Protein AF-A0A7J3TL17-F1 (afdb_monomer)

Solvent-accessible surface area (backbone atoms only — not comparable to full-atom values): 22340 Å² total; per-residue (Å²): 136,68,68,62,58,60,51,51,52,52,51,53,53,47,50,54,52,51,52,51,49,51,52,52,47,62,69,43,43,48,56,52,52,47,51,50,51,51,54,49,40,72,76,30,48,18,21,32,46,65,41,68,44,39,68,38,54,51,38,34,70,68,43,22,19,71,27,18,36,90,41,58,40,77,77,44,83,49,100,59,36,36,41,23,37,8,40,11,6,31,48,46,47,52,53,51,25,56,45,38,34,60,75,56,68,53,61,63,68,59,49,52,54,48,17,51,56,27,11,53,55,24,36,75,54,37,44,85,50,100,94,42,66,45,52,54,86,74,59,58,52,48,38,18,56,52,21,41,53,52,22,56,72,80,30,50,54,71,42,50,47,26,50,35,49,16,21,24,25,15,21,53,3,29,43,43,17,40,44,59,68,43,42,73,67,55,66,70,46,80,35,79,51,43,50,28,55,58,6,60,74,12,66,32,32,40,28,17,53,50,18,33,65,64,40,62,82,65,46,28,67,77,44,57,64,31,75,61,92,82,86,52,42,68,57,30,40,51,50,18,75,68,40,89,46,43,63,58,15,38,49,27,20,49,51,17,38,52,51,47,40,52,57,50,21,54,66,71,74,44,77,68,96,56,32,53,36,77,74,71,32,64,69,60,36,49,54,49,50,55,59,71,70,59,87,75,75,42,71,70,50,29,52,50,36,46,53,50,30,49,54,51,45,54,51,51,49,59,56,51,42,70,44,34,43,54,54,64,60,53,49,54,14,47,50,48,43,47,52,56,46,46,56,54,13,48,53,52,12,61,72,64,76,57,65,47,69,62,38,26,53,44,39,35,54,42,49,54,46,50,50,53,27,51,32,29,34,77,69,20,29,47,73,23,26,51,77,60,38,27,30,44,24,26,76,80,62,43,81,32,47,62,63,35,28,42,36,25,46,40,28,40,46,36,37,42,70,42,67,72,34,50,56,34,46,52,36,18,71,72,36,79,62,33,32,31,70,25,26,61,38,24,51,35,34,42,32,51,75,114

Mean predicted aligned error: 6.43 Å

Structure (mmCIF, N/CA/C/O backbone):
data_AF-A0A7J3TL17-F1
#
_entry.id   AF-A0A7J3TL17-F1
#
loop_
_atom_site.group_PDB
_atom_site.id
_atom_site.type_symbol
_atom_site.label_atom_id
_atom_site.label_alt_id
_atom_site.label_comp_id
_atom_site.label_asym_id
_atom_site.label_entity_id
_atom_site.label_seq_id
_atom_site.pdbx_PDB_ins_code
_atom_site.Cartn_x
_atom_site.Cartn_y
_atom_site.Cartn_z
_atom_site.occupancy
_atom_site.B_iso_or_equiv
_atom_site.auth_seq_id
_atom_site.auth_comp_id
_atom_site.auth_asym_id
_atom_site.auth_atom_id
_atom_site.pdbx_PDB_model_num
ATOM 1 N N . MET A 1 1 ? 61.802 20.129 -8.399 1.00 52.84 1 MET A N 1
ATOM 2 C CA . MET A 1 1 ? 61.021 18.952 -8.862 1.00 52.84 1 MET A CA 1
ATOM 3 C C . MET A 1 1 ? 60.602 17.963 -7.745 1.00 52.84 1 MET A C 1
ATOM 5 O O . MET A 1 1 ? 60.268 16.830 -8.058 1.00 52.84 1 MET A O 1
ATOM 9 N N . LYS A 1 2 ? 60.564 18.353 -6.451 1.00 51.00 2 LYS A N 1
ATOM 10 C CA . LYS A 1 2 ? 60.115 17.487 -5.324 1.00 51.00 2 LYS A CA 1
ATOM 11 C C . LYS A 1 2 ? 58.734 17.853 -4.744 1.00 51.00 2 LYS A C 1
ATOM 13 O O . LYS A 1 2 ? 58.089 17.004 -4.145 1.00 51.00 2 LYS A O 1
ATOM 18 N N . ILE A 1 3 ? 58.250 19.075 -4.989 1.00 51.41 3 ILE A N 1
ATOM 19 C CA . ILE A 1 3 ? 56.937 19.565 -4.517 1.00 51.41 3 ILE A CA 1
ATOM 20 C C . ILE A 1 3 ? 55.775 18.908 -5.294 1.00 51.41 3 ILE A C 1
ATOM 22 O O . ILE A 1 3 ? 54.724 18.625 -4.732 1.00 51.41 3 ILE A O 1
ATOM 26 N N . SER A 1 4 ? 55.998 18.557 -6.565 1.00 55.44 4 SER A N 1
ATOM 27 C CA . SER A 1 4 ? 54.981 17.966 -7.452 1.00 55.44 4 SER A CA 1
ATOM 28 C C . SER A 1 4 ? 54.517 16.559 -7.027 1.00 55.44 4 SER A C 1
ATOM 30 O O . SER A 1 4 ? 53.331 16.264 -7.155 1.00 55.44 4 SER A O 1
ATOM 32 N N . LYS A 1 5 ? 55.391 15.707 -6.463 1.00 50.88 5 LYS A N 1
ATOM 33 C CA . LYS A 1 5 ? 55.006 14.342 -6.045 1.00 50.88 5 LYS A CA 1
ATOM 34 C C . LYS A 1 5 ? 54.142 14.325 -4.780 1.00 50.88 5 LYS A C 1
ATOM 36 O O . LYS A 1 5 ? 53.145 13.616 -4.761 1.00 50.88 5 LYS A O 1
ATOM 41 N N . HIS A 1 6 ? 54.463 15.127 -3.760 1.00 53.53 6 HIS A N 1
ATOM 42 C CA . HIS A 1 6 ? 53.621 15.232 -2.557 1.00 53.53 6 HIS A CA 1
ATOM 43 C C . HIS A 1 6 ? 52.268 15.892 -2.849 1.00 53.53 6 HIS A C 1
ATOM 45 O O . HIS A 1 6 ? 51.258 15.473 -2.293 1.00 53.53 6 HIS A O 1
ATOM 51 N N . PHE A 1 7 ? 52.232 16.859 -3.772 1.00 54.69 7 PHE A N 1
ATOM 52 C CA . PHE A 1 7 ? 50.986 17.474 -4.228 1.00 54.69 7 PHE A CA 1
ATOM 53 C C . PHE A 1 7 ? 50.108 16.485 -5.018 1.00 54.69 7 PHE A C 1
ATOM 55 O O . PHE A 1 7 ? 48.914 16.395 -4.758 1.00 54.69 7 PHE A O 1
ATOM 62 N N . CYS A 1 8 ? 50.692 15.663 -5.904 1.00 53.66 8 CYS A N 1
ATOM 63 C CA . CYS A 1 8 ? 49.952 14.608 -6.613 1.00 53.66 8 CYS A CA 1
ATOM 64 C C . CYS A 1 8 ? 49.412 13.519 -5.671 1.00 53.66 8 CYS A C 1
ATOM 66 O O . CYS A 1 8 ? 48.277 13.089 -5.843 1.00 53.66 8 CYS A O 1
ATOM 68 N N . ILE A 1 9 ? 50.184 13.109 -4.655 1.00 61.44 9 ILE A N 1
ATOM 69 C CA . ILE A 1 9 ? 49.732 12.133 -3.646 1.00 61.44 9 ILE A CA 1
ATOM 70 C C . ILE A 1 9 ? 48.591 12.720 -2.796 1.00 61.44 9 ILE A C 1
ATOM 72 O O . ILE A 1 9 ? 47.624 12.016 -2.517 1.00 61.44 9 ILE A O 1
ATOM 76 N N . GLY A 1 10 ? 48.665 14.010 -2.441 1.00 62.56 10 GLY A N 1
ATOM 77 C CA . GLY A 1 10 ? 47.601 14.725 -1.727 1.00 62.56 10 GLY A CA 1
ATOM 78 C C . GLY A 1 10 ? 46.314 14.911 -2.542 1.00 62.56 10 GLY A C 1
ATOM 79 O O . GLY A 1 10 ? 45.224 14.793 -1.996 1.00 62.56 10 GLY A O 1
ATOM 80 N N . ILE A 1 11 ? 46.413 15.150 -3.854 1.00 67.56 11 ILE A N 1
ATOM 81 C CA . ILE A 1 11 ? 45.243 15.228 -4.749 1.00 67.56 11 ILE A CA 1
ATOM 82 C C . ILE A 1 11 ? 44.617 13.845 -4.953 1.00 67.56 11 ILE A C 1
ATOM 84 O O . ILE A 1 11 ? 43.396 13.710 -4.963 1.00 67.56 11 ILE A O 1
ATOM 88 N N . GLN A 1 12 ? 45.437 12.801 -5.093 1.00 70.25 12 GLN A N 1
ATOM 89 C CA . GLN A 1 12 ? 44.940 11.439 -5.259 1.00 70.25 12 GLN A CA 1
ATOM 90 C C . GLN A 1 12 ? 44.237 10.941 -3.989 1.00 70.25 12 GLN A C 1
ATOM 92 O O . GLN A 1 12 ? 43.163 10.353 -4.089 1.00 70.25 12 GLN A O 1
ATOM 97 N N . SER A 1 13 ? 44.779 11.229 -2.800 1.00 74.19 13 SER A N 1
ATOM 98 C CA . SER A 1 13 ? 44.108 10.912 -1.534 1.00 74.19 13 SER A CA 1
ATOM 99 C C . SER A 1 13 ? 42.829 11.731 -1.327 1.00 74.19 13 SER A C 1
ATOM 101 O O . SER A 1 13 ? 41.839 11.184 -0.842 1.00 74.19 13 SER A O 1
ATOM 103 N N . LEU A 1 14 ? 42.804 12.998 -1.758 1.00 80.12 14 LEU A N 1
ATOM 104 C CA . LEU A 1 14 ? 41.604 13.837 -1.725 1.00 80.12 14 LEU A CA 1
ATOM 105 C C . LEU A 1 14 ? 40.503 13.310 -2.657 1.00 80.12 14 LEU A C 1
ATOM 107 O O . LEU A 1 14 ? 39.352 13.227 -2.243 1.00 80.12 14 LEU A O 1
ATOM 111 N N . ASN A 1 15 ? 40.840 12.893 -3.880 1.00 82.69 15 ASN A N 1
ATOM 112 C CA . ASN A 1 15 ? 39.873 12.315 -4.819 1.00 82.69 15 ASN A CA 1
ATOM 113 C C . ASN A 1 15 ? 39.309 10.980 -4.315 1.00 82.69 15 ASN A C 1
ATOM 115 O O . ASN A 1 15 ? 38.115 10.730 -4.443 1.00 82.69 15 ASN A O 1
ATOM 119 N N . VAL A 1 16 ? 40.143 10.137 -3.696 1.00 82.75 16 VAL A N 1
ATOM 120 C CA . VAL A 1 16 ? 39.677 8.897 -3.054 1.00 82.75 16 VAL A CA 1
ATOM 121 C C . VAL A 1 16 ? 38.710 9.211 -1.911 1.00 82.75 16 VAL A C 1
ATOM 123 O O . VAL A 1 16 ? 37.659 8.580 -1.815 1.00 82.75 16 VAL A O 1
ATOM 126 N N . LEU A 1 17 ? 39.025 10.208 -1.078 1.00 84.81 17 LEU A N 1
ATOM 127 C CA . LEU A 1 17 ? 38.145 10.641 0.006 1.00 84.81 17 LEU A CA 1
ATOM 128 C C . LEU A 1 17 ? 36.813 11.193 -0.523 1.00 84.81 17 LEU A C 1
ATOM 130 O O . LEU A 1 17 ? 35.764 10.846 0.009 1.00 84.81 17 LEU A O 1
ATOM 134 N N . LEU A 1 18 ? 36.843 12.018 -1.571 1.00 84.25 18 LEU A N 1
ATOM 135 C CA . LEU A 1 18 ? 35.642 12.580 -2.195 1.00 84.25 18 LEU A CA 1
ATOM 136 C C . LEU A 1 18 ? 34.754 11.488 -2.803 1.00 84.25 18 LEU A C 1
ATOM 138 O O . LEU A 1 18 ? 33.557 11.473 -2.532 1.00 84.25 18 LEU A O 1
ATOM 142 N N . ASN A 1 19 ? 35.333 10.528 -3.526 1.00 84.94 19 ASN A N 1
ATOM 143 C CA . ASN A 1 19 ? 34.589 9.396 -4.086 1.00 84.94 19 ASN A CA 1
ATOM 144 C C . ASN A 1 19 ? 33.981 8.509 -2.989 1.00 84.94 19 ASN A C 1
ATOM 146 O O . ASN A 1 19 ? 32.856 8.022 -3.120 1.00 84.94 19 ASN A O 1
ATOM 150 N N . LEU A 1 20 ? 34.715 8.301 -1.889 1.00 87.00 20 LEU A N 1
ATOM 151 C CA . LEU A 1 20 ? 34.208 7.567 -0.733 1.00 87.00 20 LEU A CA 1
ATOM 152 C C . LEU A 1 20 ? 33.026 8.306 -0.094 1.00 87.00 20 LEU A C 1
ATOM 154 O O . LEU A 1 20 ? 32.000 7.689 0.179 1.00 87.00 20 LEU A O 1
ATOM 158 N N . LEU A 1 21 ? 33.149 9.621 0.109 1.00 87.75 21 LEU A N 1
ATOM 159 C CA . LEU A 1 21 ? 32.079 10.457 0.653 1.00 87.75 21 LEU A CA 1
ATOM 160 C C . LEU A 1 21 ? 30.838 10.452 -0.243 1.00 87.75 21 LEU A C 1
ATOM 162 O O . LEU A 1 21 ? 29.732 10.324 0.273 1.00 87.75 21 LEU A O 1
ATOM 166 N N . GLU A 1 22 ? 31.007 10.537 -1.563 1.00 86.38 22 GLU A N 1
ATOM 167 C CA . GLU A 1 22 ? 29.908 10.449 -2.529 1.00 86.38 22 GLU A CA 1
ATOM 168 C C . GLU A 1 22 ? 29.208 9.088 -2.457 1.00 86.38 22 GLU A C 1
ATOM 170 O O . GLU A 1 22 ? 27.984 9.021 -2.351 1.00 86.38 22 GLU A O 1
ATOM 175 N N . THR A 1 23 ? 29.975 7.996 -2.425 1.00 85.44 23 THR A N 1
ATOM 176 C CA . THR A 1 23 ? 29.423 6.636 -2.329 1.00 85.44 23 THR A CA 1
ATOM 177 C C . THR A 1 23 ? 28.638 6.449 -1.031 1.00 85.44 23 THR A C 1
ATOM 179 O O . THR A 1 23 ? 27.504 5.969 -1.042 1.00 85.44 23 THR A O 1
ATOM 182 N N . VAL A 1 24 ? 29.211 6.876 0.099 1.00 89.12 24 VAL A N 1
ATOM 183 C CA . VAL A 1 24 ? 28.547 6.831 1.409 1.00 89.12 24 VAL A CA 1
ATOM 184 C C . VAL A 1 24 ? 27.281 7.686 1.398 1.00 89.12 24 VAL A C 1
ATOM 186 O O . VAL A 1 24 ? 26.242 7.247 1.889 1.00 89.12 24 VAL A O 1
ATOM 189 N N . PHE A 1 25 ? 27.338 8.879 0.805 1.00 89.50 25 PHE A N 1
ATOM 190 C CA . PHE A 1 25 ? 26.180 9.754 0.666 1.00 89.50 25 PHE A CA 1
ATOM 191 C C . PHE A 1 25 ? 25.058 9.084 -0.134 1.00 89.50 25 PHE A C 1
ATOM 193 O O . PHE A 1 25 ? 23.928 9.056 0.344 1.00 89.50 25 PHE A O 1
ATOM 200 N N . LEU A 1 26 ? 25.352 8.491 -1.294 1.00 86.62 26 LEU A N 1
ATOM 201 C CA . LEU A 1 26 ? 24.351 7.825 -2.136 1.00 86.62 26 LEU A CA 1
ATOM 202 C C . LEU A 1 26 ? 23.717 6.607 -1.447 1.00 86.62 26 LEU A C 1
ATOM 204 O O . LEU A 1 26 ? 22.509 6.403 -1.559 1.00 86.62 26 LEU A O 1
ATOM 208 N N . ILE A 1 27 ? 24.498 5.841 -0.679 1.00 88.75 27 ILE A N 1
ATOM 209 C CA . ILE A 1 27 ? 23.987 4.698 0.095 1.00 88.75 27 ILE A CA 1
ATOM 210 C C . ILE A 1 27 ? 23.073 5.162 1.240 1.00 88.75 27 ILE A C 1
ATOM 212 O O . ILE A 1 27 ? 22.049 4.535 1.524 1.00 88.75 27 ILE A O 1
ATOM 216 N N . LEU A 1 28 ? 23.426 6.256 1.916 1.00 93.06 28 LEU A N 1
ATOM 217 C CA . LEU A 1 28 ? 22.652 6.770 3.047 1.00 93.06 28 LEU A CA 1
ATOM 218 C C . LEU A 1 28 ? 21.441 7.601 2.617 1.00 93.06 28 LEU A C 1
ATOM 220 O O . LEU A 1 28 ? 20.458 7.658 3.355 1.00 93.06 28 LEU A O 1
ATOM 224 N N . LEU A 1 29 ? 21.477 8.223 1.437 1.00 92.94 29 LEU A N 1
ATOM 225 C CA . LEU A 1 29 ? 20.447 9.137 0.946 1.00 92.94 29 LEU A CA 1
ATOM 226 C C . LEU A 1 29 ? 19.015 8.569 1.039 1.00 92.94 29 LEU A C 1
ATOM 228 O O . LEU A 1 29 ? 18.193 9.210 1.699 1.00 92.94 29 LEU A O 1
ATOM 232 N N . PRO A 1 30 ? 18.671 7.398 0.461 1.00 93.31 30 PRO A N 1
ATOM 233 C CA . PRO A 1 30 ? 17.308 6.866 0.551 1.00 93.31 30 PRO A CA 1
ATOM 234 C C . PRO A 1 30 ? 16.873 6.600 1.996 1.00 93.31 30 PRO A C 1
ATOM 236 O O . PRO A 1 30 ? 15.720 6.851 2.344 1.00 93.31 30 PRO A O 1
ATOM 239 N N . LEU A 1 31 ? 17.791 6.146 2.855 1.00 94.56 31 LEU A N 1
ATOM 240 C CA . LEU A 1 31 ? 17.509 5.865 4.264 1.00 94.56 31 LEU A CA 1
ATOM 241 C C . LEU A 1 31 ? 17.248 7.152 5.054 1.00 94.56 31 LEU A C 1
ATOM 243 O O . LEU A 1 31 ? 16.303 7.211 5.839 1.00 94.56 31 LEU A O 1
ATOM 247 N N . VAL A 1 32 ? 18.042 8.199 4.817 1.00 96.06 32 VAL A N 1
ATOM 248 C CA . VAL A 1 32 ? 17.869 9.517 5.445 1.00 96.06 32 VAL A CA 1
ATOM 249 C C . VAL A 1 32 ? 16.560 10.162 4.997 1.00 96.06 32 VAL A C 1
ATOM 251 O O . VAL A 1 32 ? 15.805 10.661 5.832 1.00 96.06 32 VAL A O 1
ATOM 254 N N . LEU A 1 33 ? 16.254 10.118 3.697 1.00 96.88 33 LEU A N 1
ATOM 255 C CA . LEU A 1 33 ? 14.994 10.635 3.164 1.00 96.88 33 LEU A CA 1
ATOM 256 C C . LEU A 1 33 ? 13.792 9.884 3.741 1.00 96.88 33 LEU A C 1
ATOM 258 O O . LEU A 1 33 ? 12.793 10.507 4.102 1.00 96.88 33 LEU A O 1
ATOM 262 N N . LEU A 1 34 ? 13.896 8.561 3.881 1.00 96.00 34 LEU A N 1
ATOM 263 C CA . LEU A 1 34 ? 12.836 7.762 4.472 1.00 96.00 34 LEU A CA 1
ATOM 264 C C . LEU A 1 34 ? 12.657 8.070 5.962 1.00 96.00 34 LEU A C 1
ATOM 266 O O . LEU A 1 34 ? 11.529 8.256 6.414 1.00 96.00 34 LEU A O 1
ATOM 270 N N . ALA A 1 35 ? 13.751 8.179 6.717 1.00 96.00 35 ALA A N 1
ATOM 271 C CA . ALA A 1 35 ? 13.715 8.553 8.127 1.00 96.00 35 ALA A CA 1
ATOM 272 C C . ALA A 1 35 ? 13.066 9.931 8.319 1.00 96.00 35 ALA A C 1
ATOM 274 O O . ALA A 1 35 ? 12.168 10.077 9.150 1.00 96.00 35 ALA A O 1
ATOM 275 N N . PHE A 1 36 ? 13.447 10.917 7.499 1.00 97.00 36 PHE A N 1
ATOM 276 C CA . PHE A 1 36 ? 12.806 12.230 7.480 1.00 97.00 36 PHE A CA 1
ATOM 277 C C . PHE A 1 36 ? 11.300 12.113 7.225 1.00 97.00 36 PHE A C 1
ATOM 279 O O . PHE A 1 36 ? 10.503 12.683 7.970 1.00 97.00 36 PHE A O 1
ATOM 286 N N . LEU A 1 37 ? 10.896 11.343 6.212 1.00 96.62 37 LEU A N 1
ATOM 287 C CA . LEU A 1 37 ? 9.492 11.180 5.849 1.00 96.62 37 LEU A CA 1
ATOM 288 C C . LEU A 1 37 ? 8.680 10.504 6.969 1.00 96.62 37 LEU A C 1
ATOM 290 O O . LEU A 1 37 ? 7.568 10.938 7.272 1.00 96.62 37 LEU A O 1
ATOM 294 N N . VAL A 1 38 ? 9.238 9.482 7.624 1.00 95.88 38 VAL A N 1
ATOM 295 C CA . VAL A 1 38 ? 8.608 8.777 8.752 1.00 95.88 38 VAL A CA 1
ATOM 296 C C . VAL A 1 38 ? 8.463 9.693 9.972 1.00 95.88 38 VAL A C 1
ATOM 298 O O . VAL A 1 38 ? 7.398 9.715 10.593 1.00 95.88 38 VAL A O 1
ATOM 301 N N . VAL A 1 39 ? 9.486 10.490 10.296 1.00 96.38 39 VAL A N 1
ATOM 302 C CA . VAL A 1 39 ? 9.437 11.480 11.391 1.00 96.38 39 VAL A CA 1
ATOM 303 C C . VAL A 1 39 ? 8.442 12.603 11.085 1.00 96.38 39 VAL A C 1
ATOM 305 O O . VAL A 1 39 ? 7.672 13.022 11.956 1.00 96.38 39 VAL A O 1
ATOM 308 N N . ALA A 1 40 ? 8.401 13.072 9.838 1.00 95.69 40 ALA A N 1
ATOM 309 C CA . ALA A 1 40 ? 7.423 14.057 9.398 1.00 95.69 40 ALA A CA 1
ATOM 310 C C . ALA A 1 40 ? 5.993 13.499 9.503 1.00 95.69 40 ALA A C 1
ATOM 312 O O . ALA A 1 40 ? 5.099 14.192 9.994 1.00 95.69 40 ALA A O 1
ATOM 313 N N . TYR A 1 41 ? 5.777 12.241 9.106 1.00 95.50 41 TYR A N 1
ATOM 314 C CA . TYR A 1 41 ? 4.481 11.570 9.217 1.00 95.50 41 TYR A CA 1
ATOM 315 C C . TYR A 1 41 ? 4.040 11.398 10.669 1.00 95.50 41 TYR A C 1
ATOM 317 O O . TYR A 1 41 ? 2.888 11.683 10.997 1.00 95.50 41 TYR A O 1
ATOM 325 N N . SER A 1 42 ? 4.941 10.966 11.555 1.00 92.44 42 SER A N 1
ATOM 326 C CA . SER A 1 42 ? 4.610 10.750 12.964 1.00 92.44 42 SER A CA 1
ATOM 327 C C . SER A 1 42 ? 4.246 12.053 13.681 1.00 92.44 42 SER A C 1
ATOM 329 O O . SER A 1 42 ? 3.301 12.057 14.470 1.00 92.44 42 SER A O 1
ATOM 331 N N . THR A 1 43 ? 4.921 13.156 13.343 1.00 92.06 43 THR A N 1
ATOM 332 C CA . THR A 1 43 ? 4.676 14.492 13.914 1.00 92.06 43 THR A CA 1
ATOM 333 C C . THR A 1 43 ? 3.442 15.178 13.315 1.00 92.06 43 THR A C 1
ATOM 335 O O . THR A 1 43 ? 2.698 15.851 14.027 1.00 92.06 43 THR A O 1
ATOM 338 N N . HIS A 1 44 ? 3.181 15.005 12.015 1.00 93.56 44 HIS A N 1
ATOM 339 C CA . HIS A 1 44 ? 2.157 15.753 11.273 1.00 93.56 44 HIS A CA 1
ATOM 340 C C . HIS A 1 44 ? 1.138 14.850 10.558 1.00 93.56 44 HIS A C 1
ATOM 342 O O . HIS A 1 44 ? 0.781 15.093 9.405 1.00 93.56 44 HIS A O 1
ATOM 348 N N . ARG A 1 45 ? 0.611 13.823 11.238 1.00 92.06 45 ARG A N 1
ATOM 349 C CA . ARG A 1 45 ? -0.321 12.838 10.640 1.00 92.06 45 ARG A CA 1
ATOM 350 C C . ARG A 1 45 ? -1.501 13.461 9.886 1.00 92.06 45 ARG A C 1
ATOM 352 O O . ARG A 1 45 ? -1.848 13.000 8.802 1.00 92.06 45 ARG A O 1
ATOM 359 N N . GLY A 1 46 ? -2.111 14.514 10.438 1.00 92.88 46 GLY A N 1
ATOM 360 C CA . GLY A 1 46 ? -3.237 15.201 9.797 1.00 92.88 46 GLY A CA 1
ATOM 361 C C . GLY A 1 46 ? -2.859 15.864 8.467 1.00 92.88 46 GLY A C 1
ATOM 362 O O . GLY A 1 46 ? -3.624 15.780 7.508 1.00 92.88 46 GLY A O 1
ATOM 363 N N . MET A 1 47 ? -1.647 16.430 8.363 1.00 95.56 47 MET A N 1
ATOM 364 C CA . MET A 1 47 ? -1.113 16.962 7.103 1.00 95.56 47 MET A 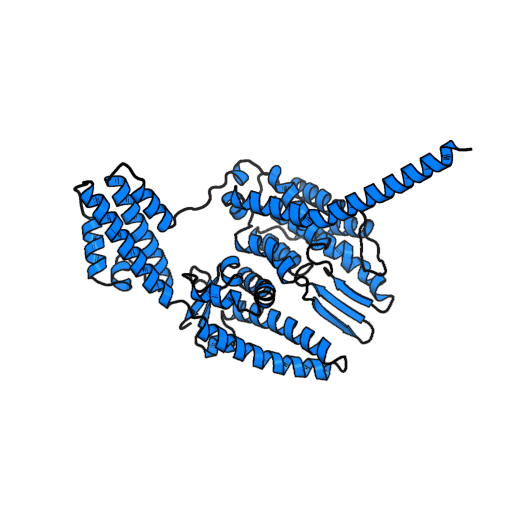CA 1
ATOM 365 C C . MET A 1 47 ? -1.006 15.855 6.058 1.00 95.56 47 MET A C 1
ATOM 367 O O . MET A 1 47 ? -1.500 16.026 4.950 1.00 95.56 47 MET A O 1
ATOM 371 N N . PHE A 1 48 ? -0.400 14.722 6.418 1.00 96.56 48 PHE A N 1
ATOM 372 C CA . PHE A 1 48 ? -0.193 13.587 5.518 1.00 96.56 48 PHE A CA 1
ATOM 373 C C . PHE A 1 48 ? -1.512 13.012 4.995 1.00 96.56 48 PHE A C 1
ATOM 375 O O . PHE A 1 48 ? -1.674 12.857 3.783 1.00 96.56 48 PHE A O 1
ATOM 382 N N . LEU A 1 49 ? -2.502 12.825 5.875 1.00 94.38 49 LEU A N 1
ATOM 383 C CA . LEU A 1 49 ? -3.859 12.470 5.455 1.00 94.38 49 LEU A CA 1
ATOM 384 C C . LEU A 1 49 ? -4.433 13.499 4.473 1.00 94.38 49 LEU A C 1
ATOM 386 O O . LEU A 1 49 ? -4.931 13.118 3.410 1.00 94.38 49 LEU A O 1
ATOM 390 N N . LYS A 1 50 ? -4.309 14.797 4.788 1.00 94.56 50 LYS A N 1
ATOM 391 C CA . LYS A 1 50 ? -4.798 15.887 3.934 1.00 94.56 50 LYS A CA 1
ATOM 392 C C . LYS A 1 50 ? -4.105 15.910 2.574 1.00 94.56 50 LYS A C 1
ATOM 394 O O . LYS A 1 50 ? -4.784 16.133 1.588 1.00 94.56 50 LYS A O 1
ATOM 399 N N . ILE A 1 51 ? -2.813 15.605 2.460 1.00 95.88 51 ILE A N 1
ATOM 400 C CA . ILE A 1 51 ? -2.099 15.554 1.164 1.00 95.88 51 ILE A CA 1
ATOM 401 C C . ILE A 1 51 ? -2.236 14.207 0.433 1.00 95.88 51 ILE A C 1
ATOM 403 O O . ILE A 1 51 ? -1.731 14.052 -0.674 1.00 95.88 51 ILE A O 1
ATOM 407 N N . GLY A 1 52 ? -2.982 13.247 0.992 1.00 94.12 52 GLY A N 1
ATOM 408 C CA . GLY A 1 52 ? -3.307 11.971 0.342 1.00 94.12 52 GLY A CA 1
ATOM 409 C C . GLY A 1 52 ? -2.420 10.791 0.740 1.00 94.12 52 GLY A C 1
ATOM 410 O O . GLY A 1 52 ? -2.658 9.684 0.258 1.00 94.12 52 GLY A O 1
ATOM 411 N N . PHE A 1 53 ? -1.475 10.994 1.654 1.00 95.31 53 PHE A N 1
ATOM 412 C CA . PHE A 1 53 ? -0.613 9.960 2.217 1.00 95.31 53 PHE A CA 1
ATOM 413 C C . PHE A 1 53 ? -1.188 9.462 3.545 1.00 95.31 53 PHE A C 1
ATOM 415 O O . PHE A 1 53 ? -0.891 9.979 4.619 1.00 95.31 53 PHE A O 1
ATOM 422 N N . SER A 1 54 ? -2.051 8.455 3.480 1.00 92.62 54 SER A N 1
ATOM 423 C CA . SER A 1 54 ? -2.497 7.732 4.669 1.00 92.62 54 SER A CA 1
ATOM 424 C C . SER A 1 54 ? -1.485 6.656 5.065 1.00 92.62 54 SER A C 1
ATOM 426 O O . SER A 1 54 ? -0.459 6.472 4.409 1.00 92.62 54 SER A O 1
ATOM 428 N N . HIS A 1 55 ? -1.765 5.935 6.152 1.00 91.06 55 HIS A N 1
ATOM 429 C CA . HIS A 1 55 ? -0.877 4.892 6.670 1.00 91.06 55 HIS A CA 1
ATOM 430 C C . HIS A 1 55 ? -0.479 3.853 5.606 1.00 91.06 55 HIS A C 1
ATOM 432 O O . HIS A 1 55 ? 0.667 3.412 5.599 1.00 91.06 55 HIS A O 1
ATOM 438 N N . LYS A 1 56 ? -1.377 3.521 4.669 1.00 93.12 56 LYS A N 1
ATOM 439 C CA . LYS A 1 56 ? -1.106 2.547 3.606 1.00 93.12 56 LYS A CA 1
ATOM 440 C C . LYS A 1 56 ? -0.195 3.060 2.498 1.00 93.12 56 LYS A C 1
ATOM 442 O O . LYS A 1 56 ? 0.673 2.310 2.068 1.00 93.12 56 LYS A O 1
ATOM 447 N N . GLU A 1 57 ? -0.322 4.314 2.057 1.00 95.94 57 GLU A N 1
ATOM 448 C CA . GLU A 1 57 ? 0.629 4.886 1.091 1.00 95.94 57 GLU A CA 1
ATOM 449 C C . GLU A 1 57 ? 1.997 5.103 1.746 1.00 95.94 57 GLU A C 1
ATOM 451 O O . GLU A 1 57 ? 3.024 4.831 1.131 1.00 95.94 57 GLU A O 1
ATOM 456 N N . MET A 1 58 ? 2.007 5.518 3.017 1.00 95.75 58 MET A N 1
ATOM 457 C CA . MET A 1 58 ? 3.230 5.682 3.805 1.00 95.75 58 MET A CA 1
ATOM 458 C C . MET A 1 58 ? 3.956 4.363 4.056 1.00 95.75 58 MET A C 1
ATOM 460 O O . MET A 1 58 ? 5.177 4.294 3.950 1.00 95.75 58 MET A O 1
ATOM 464 N N . GLY A 1 59 ? 3.228 3.295 4.367 1.00 93.81 59 GLY A N 1
ATOM 465 C CA . GLY A 1 59 ? 3.836 1.981 4.502 1.00 93.81 59 GLY A CA 1
ATOM 466 C C . GLY A 1 59 ? 4.247 1.383 3.158 1.00 93.81 59 GLY A C 1
ATOM 467 O O . GLY A 1 59 ? 5.275 0.718 3.091 1.00 93.81 59 GLY A O 1
ATOM 468 N N . LEU A 1 60 ? 3.511 1.670 2.076 1.00 94.94 60 LEU A N 1
ATOM 469 C CA . LEU A 1 60 ? 3.894 1.246 0.732 1.00 94.94 60 LEU A CA 1
ATOM 470 C C . LEU A 1 60 ? 5.202 1.901 0.283 1.00 94.94 60 LEU A C 1
ATOM 472 O O . LEU A 1 60 ? 6.076 1.184 -0.180 1.00 94.94 60 LEU A O 1
ATOM 476 N N . ILE A 1 61 ? 5.369 3.218 0.454 1.00 94.94 61 ILE A N 1
ATOM 477 C CA . ILE A 1 61 ? 6.621 3.902 0.090 1.00 94.94 61 ILE A CA 1
ATOM 478 C C . ILE A 1 61 ? 7.787 3.477 0.994 1.00 94.94 61 ILE A C 1
ATOM 480 O O . ILE A 1 61 ? 8.904 3.357 0.512 1.00 94.94 61 ILE A O 1
ATOM 484 N N . ALA A 1 62 ? 7.536 3.200 2.279 1.00 93.88 62 ALA A N 1
ATOM 485 C CA . ALA A 1 62 ? 8.590 2.874 3.240 1.00 93.88 62 ALA A CA 1
ATOM 486 C C . ALA A 1 62 ? 9.060 1.417 3.199 1.00 93.88 62 ALA A C 1
ATOM 488 O O . ALA A 1 62 ? 10.253 1.144 3.294 1.00 93.88 62 ALA A O 1
ATOM 489 N N . ILE A 1 63 ? 8.117 0.479 3.106 1.00 93.25 63 ILE A N 1
ATOM 490 C CA . ILE A 1 63 ? 8.380 -0.960 3.226 1.00 93.25 63 ILE A CA 1
ATOM 491 C C . ILE A 1 63 ? 8.328 -1.624 1.853 1.00 93.25 63 ILE A C 1
ATOM 493 O O . ILE A 1 63 ? 9.060 -2.576 1.617 1.00 93.25 63 ILE A O 1
ATOM 497 N N . GLY A 1 64 ? 7.496 -1.133 0.932 1.00 92.75 64 GLY A N 1
ATOM 498 C CA . GLY A 1 64 ? 7.264 -1.766 -0.368 1.00 92.75 64 GLY A CA 1
ATOM 499 C C . GLY A 1 64 ? 8.523 -1.948 -1.222 1.00 92.75 64 GLY A C 1
ATOM 500 O O . GLY A 1 64 ? 8.799 -3.084 -1.608 1.00 92.75 64 GLY A O 1
ATOM 501 N N . PRO A 1 65 ? 9.321 -0.893 -1.476 1.00 91.56 65 PRO A N 1
ATOM 502 C CA . PRO A 1 65 ? 10.568 -1.007 -2.226 1.00 91.56 65 PRO A CA 1
ATOM 503 C C . PRO A 1 65 ? 11.539 -1.989 -1.584 1.00 91.56 65 PRO A C 1
ATOM 505 O O . PRO A 1 65 ? 12.153 -2.783 -2.285 1.00 91.56 65 PRO A O 1
ATOM 508 N N . PHE A 1 66 ? 11.622 -1.994 -0.249 1.00 90.81 66 PHE A N 1
ATOM 509 C CA . PHE A 1 66 ? 12.457 -2.943 0.477 1.00 90.81 66 PHE A CA 1
ATOM 510 C C . PHE A 1 66 ? 11.959 -4.386 0.327 1.00 90.81 66 PHE A C 1
ATOM 512 O O . PHE A 1 66 ? 12.728 -5.288 0.012 1.00 90.81 66 PHE A O 1
ATOM 519 N N . ALA A 1 67 ? 10.654 -4.590 0.500 1.00 89.62 67 ALA A N 1
ATOM 520 C CA . ALA A 1 67 ? 10.000 -5.888 0.415 1.00 89.62 67 ALA A CA 1
ATOM 521 C C . ALA A 1 67 ? 10.149 -6.542 -0.959 1.00 89.62 67 ALA A C 1
ATOM 523 O O . ALA A 1 67 ? 10.206 -7.765 -1.054 1.00 89.62 67 ALA A O 1
ATOM 524 N N . ALA A 1 68 ? 10.167 -5.726 -2.010 1.00 90.69 68 ALA A N 1
ATOM 525 C CA . ALA A 1 68 ? 10.019 -6.187 -3.377 1.00 90.69 68 ALA A CA 1
ATOM 526 C C . ALA A 1 68 ? 11.259 -5.948 -4.259 1.00 90.69 68 ALA A C 1
ATOM 528 O O . ALA A 1 68 ? 11.207 -6.260 -5.445 1.00 90.69 68 ALA A O 1
ATOM 529 N N . MET A 1 69 ? 12.378 -5.451 -3.706 1.00 89.25 69 MET A N 1
ATOM 530 C CA . MET A 1 69 ? 13.598 -5.177 -4.488 1.00 89.25 69 MET A CA 1
ATOM 531 C C . MET A 1 69 ? 14.215 -6.427 -5.127 1.00 89.25 69 MET A C 1
ATOM 533 O O . MET A 1 69 ? 14.904 -6.317 -6.130 1.00 89.25 69 MET A O 1
ATOM 537 N N . MET A 1 70 ? 13.992 -7.612 -4.550 1.00 89.06 70 MET A N 1
ATOM 538 C CA . MET A 1 70 ? 14.544 -8.878 -5.053 1.00 89.06 70 MET A CA 1
ATOM 539 C C . MET A 1 70 ? 13.627 -9.567 -6.075 1.00 89.06 70 MET A C 1
ATOM 541 O O . MET A 1 70 ? 13.910 -10.687 -6.495 1.00 89.06 70 MET A O 1
ATOM 545 N N . PHE A 1 71 ? 12.498 -8.942 -6.422 1.00 90.56 71 PHE A N 1
ATOM 546 C CA . PHE A 1 71 ? 11.457 -9.553 -7.239 1.00 90.56 71 PHE A CA 1
ATOM 547 C C . PHE A 1 71 ? 11.254 -8.755 -8.519 1.00 90.56 71 PHE A C 1
ATOM 549 O O . PHE A 1 71 ? 10.694 -7.659 -8.513 1.00 90.56 71 PHE A O 1
ATOM 556 N N . ASP A 1 72 ? 11.668 -9.357 -9.625 1.00 90.50 72 ASP A N 1
ATOM 557 C CA . ASP A 1 72 ? 11.497 -8.810 -10.960 1.00 90.50 72 ASP A CA 1
ATOM 558 C C . ASP A 1 72 ? 10.320 -9.489 -11.663 1.00 90.50 72 ASP A C 1
ATOM 560 O O . ASP A 1 72 ? 10.244 -10.716 -11.761 1.00 90.50 72 ASP A O 1
ATOM 564 N N . MET A 1 73 ? 9.386 -8.680 -12.160 1.00 90.62 73 MET A N 1
ATOM 565 C CA . MET A 1 73 ? 8.268 -9.153 -12.965 1.00 90.62 73 MET A CA 1
ATOM 566 C C . MET A 1 73 ? 8.669 -9.119 -14.446 1.00 90.62 73 MET A C 1
ATOM 568 O O . MET A 1 73 ? 8.917 -8.033 -14.975 1.00 90.62 73 MET A O 1
ATOM 572 N N . PRO A 1 74 ? 8.731 -10.265 -15.144 1.00 89.50 74 PRO A N 1
ATOM 573 C CA . PRO A 1 74 ? 9.146 -10.302 -16.536 1.00 89.50 74 PRO A CA 1
ATOM 574 C C . PRO A 1 74 ? 8.104 -9.605 -17.414 1.00 89.50 74 PRO A C 1
ATOM 576 O O . PRO A 1 74 ? 6.910 -9.896 -17.338 1.00 89.50 74 PRO A O 1
ATOM 579 N N . VAL A 1 75 ? 8.572 -8.703 -18.273 1.00 88.62 75 VAL A N 1
ATOM 580 C CA . VAL A 1 75 ? 7.751 -8.034 -19.292 1.00 88.62 75 VAL A CA 1
ATOM 581 C C . VAL A 1 75 ? 7.978 -8.688 -20.649 1.00 88.62 75 VAL A C 1
ATOM 583 O O . VAL A 1 75 ? 7.028 -8.949 -21.384 1.00 88.62 75 VAL A O 1
ATOM 586 N N . PHE A 1 76 ? 9.236 -8.989 -20.969 1.00 85.31 76 PHE A N 1
ATOM 587 C CA . PHE A 1 76 ? 9.624 -9.596 -22.233 1.00 85.31 76 PHE A CA 1
ATOM 588 C C . PHE A 1 76 ? 10.739 -10.619 -22.022 1.00 85.31 76 PHE A C 1
ATOM 590 O O . PHE A 1 76 ? 11.759 -10.317 -21.402 1.00 85.31 76 PHE A O 1
ATOM 597 N N . ILE A 1 77 ? 10.538 -11.828 -22.554 1.00 82.81 77 ILE A N 1
ATOM 598 C CA . ILE A 1 77 ? 11.516 -12.917 -22.513 1.00 82.81 77 ILE A CA 1
ATOM 599 C C . ILE A 1 77 ? 11.673 -13.480 -23.927 1.00 82.81 77 ILE A C 1
ATOM 601 O O . ILE A 1 77 ? 10.740 -14.043 -24.497 1.00 82.81 77 ILE A O 1
ATOM 605 N N . SER A 1 78 ? 12.872 -13.344 -24.481 1.00 80.19 78 SER A N 1
ATOM 606 C CA . SER A 1 78 ? 13.317 -13.967 -25.726 1.00 80.19 78 SER A CA 1
ATOM 607 C C . SER A 1 78 ? 14.756 -14.459 -25.551 1.00 80.19 78 SER A C 1
ATOM 609 O O . SER A 1 78 ? 15.440 -14.040 -24.623 1.00 80.19 78 SER A O 1
ATOM 611 N N . LYS A 1 79 ? 15.232 -15.363 -26.421 1.00 78.69 79 LYS A N 1
ATOM 612 C CA . LYS A 1 79 ? 16.490 -16.122 -26.232 1.00 78.69 79 LYS A CA 1
ATOM 613 C C . LYS A 1 79 ? 17.665 -15.281 -25.710 1.00 78.69 79 LYS A C 1
ATOM 615 O O . LYS A 1 79 ? 18.340 -15.712 -24.786 1.00 78.69 79 LYS A O 1
ATOM 620 N N . ASN A 1 80 ? 17.859 -14.090 -26.277 1.00 83.44 80 ASN A N 1
ATOM 621 C CA . ASN A 1 80 ? 18.959 -13.180 -25.942 1.00 83.44 80 ASN A CA 1
ATOM 622 C C . ASN A 1 80 ? 18.482 -11.847 -25.330 1.00 83.44 80 ASN A C 1
ATOM 624 O O . ASN A 1 80 ? 19.263 -10.904 -25.234 1.00 83.44 80 ASN A O 1
ATOM 628 N N . TYR A 1 81 ? 17.199 -11.748 -24.971 1.00 85.81 81 TYR A N 1
ATOM 629 C CA . TYR A 1 81 ? 16.579 -10.517 -24.490 1.00 85.81 81 TYR A CA 1
ATOM 630 C C . TYR A 1 81 ? 15.692 -10.799 -23.283 1.00 85.81 81 TYR A C 1
ATOM 632 O O . TYR A 1 81 ? 14.691 -11.507 -23.386 1.00 85.81 81 TYR A O 1
ATOM 640 N N . PHE A 1 82 ? 16.029 -10.198 -22.153 1.00 86.94 82 PHE A N 1
ATOM 641 C CA . PHE A 1 82 ? 15.250 -10.259 -20.929 1.00 86.94 82 PHE A CA 1
ATOM 642 C C . PHE A 1 82 ? 15.038 -8.841 -20.406 1.00 86.94 82 PHE A C 1
ATOM 644 O O . PHE A 1 82 ? 15.995 -8.166 -20.028 1.00 86.94 82 PHE A O 1
ATOM 651 N N . LEU A 1 83 ? 13.778 -8.403 -20.402 1.00 89.44 83 LEU A N 1
ATOM 652 C CA . LEU A 1 83 ? 13.347 -7.158 -19.778 1.00 89.44 83 LEU A CA 1
ATOM 653 C C . LEU A 1 83 ? 12.341 -7.494 -18.684 1.00 89.44 83 LEU A C 1
ATOM 655 O O . LEU A 1 83 ? 11.282 -8.074 -18.952 1.00 89.44 83 LEU A O 1
ATOM 659 N N . ALA A 1 84 ? 12.651 -7.080 -17.465 1.00 91.44 84 ALA A N 1
ATOM 660 C CA . ALA A 1 84 ? 11.742 -7.160 -16.337 1.00 91.44 84 ALA A CA 1
ATOM 661 C C . ALA A 1 84 ? 11.546 -5.791 -15.688 1.00 91.44 84 ALA A C 1
ATOM 663 O O . ALA A 1 84 ? 12.301 -4.855 -15.942 1.00 91.44 84 ALA A O 1
ATOM 664 N N . PHE A 1 85 ? 10.488 -5.659 -14.896 1.00 93.00 85 PHE A N 1
ATOM 665 C CA . PHE A 1 85 ? 10.254 -4.498 -14.045 1.00 93.00 85 PHE A CA 1
ATOM 666 C C . PHE A 1 85 ? 10.410 -4.935 -12.598 1.00 93.00 85 PHE A C 1
ATOM 668 O O . PHE A 1 85 ? 9.714 -5.846 -12.138 1.00 93.00 85 PHE A O 1
ATOM 675 N N . ASN A 1 86 ? 11.284 -4.259 -11.866 1.00 94.56 86 ASN A N 1
ATOM 676 C CA . ASN A 1 86 ? 11.459 -4.517 -10.453 1.00 94.56 86 ASN A CA 1
ATOM 677 C C . ASN A 1 86 ? 10.207 -4.083 -9.690 1.00 94.56 86 ASN A C 1
ATOM 679 O O . ASN A 1 86 ? 9.752 -2.936 -9.801 1.00 94.56 86 ASN A O 1
ATOM 683 N N . LEU A 1 87 ? 9.638 -4.991 -8.898 1.00 93.88 87 LEU A N 1
ATOM 684 C CA . LEU A 1 87 ? 8.417 -4.699 -8.157 1.00 93.88 87 LEU A CA 1
ATOM 685 C C . LEU A 1 87 ? 8.635 -3.562 -7.149 1.00 93.88 87 LEU A C 1
ATOM 687 O O . LEU A 1 87 ? 7.754 -2.717 -6.984 1.00 93.88 87 LEU A O 1
ATOM 691 N N . GLY A 1 88 ? 9.806 -3.511 -6.510 1.00 91.94 88 GLY A N 1
ATOM 692 C CA . GLY A 1 88 ? 10.146 -2.489 -5.526 1.00 91.94 88 GLY A CA 1
ATOM 693 C C . GLY A 1 88 ? 10.564 -1.149 -6.134 1.00 91.94 88 GLY A C 1
ATOM 694 O O . GLY A 1 88 ? 10.018 -0.114 -5.754 1.00 91.94 88 GLY A O 1
ATOM 695 N N . GLY A 1 89 ? 11.523 -1.165 -7.060 1.00 90.88 89 GLY A N 1
ATOM 696 C CA . GLY A 1 89 ? 12.137 0.041 -7.625 1.00 90.88 89 GLY A CA 1
ATOM 697 C C . GLY A 1 89 ? 11.337 0.709 -8.745 1.00 90.88 89 GLY A C 1
ATOM 698 O O . GLY A 1 89 ? 11.439 1.920 -8.904 1.00 90.88 89 GLY A O 1
ATOM 699 N N . ALA A 1 90 ? 10.490 -0.032 -9.472 1.00 93.62 90 ALA A N 1
ATOM 700 C CA . ALA A 1 90 ? 9.665 0.521 -10.552 1.00 93.62 90 ALA A CA 1
ATOM 701 C C . ALA A 1 90 ? 8.161 0.427 -10.260 1.00 93.62 90 ALA A C 1
ATOM 703 O O . ALA A 1 90 ? 7.463 1.443 -10.244 1.00 93.62 90 ALA A O 1
ATOM 704 N N . VAL A 1 91 ? 7.631 -0.772 -9.994 1.00 95.81 91 VAL A N 1
ATOM 705 C CA . VAL A 1 91 ? 6.170 -0.970 -9.927 1.00 95.81 91 VAL A CA 1
ATOM 706 C C . VAL A 1 91 ? 5.537 -0.243 -8.738 1.00 95.81 91 VAL A C 1
ATOM 708 O O . VAL A 1 91 ? 4.505 0.408 -8.910 1.00 95.81 91 VAL A O 1
ATOM 711 N N . VAL A 1 92 ? 6.142 -0.298 -7.545 1.00 96.44 92 VAL A N 1
ATOM 712 C CA . VAL A 1 92 ? 5.639 0.428 -6.365 1.00 96.44 92 VAL A CA 1
ATOM 713 C C . VAL A 1 92 ? 5.566 1.948 -6.610 1.00 96.44 92 VAL A C 1
ATOM 715 O O . VAL A 1 92 ? 4.476 2.505 -6.428 1.00 96.44 92 VAL A O 1
ATOM 718 N N . PRO A 1 93 ? 6.637 2.634 -7.066 1.00 96.56 93 PRO A N 1
ATOM 719 C CA . PRO A 1 93 ? 6.576 4.058 -7.399 1.00 96.56 93 PRO A CA 1
ATOM 720 C C . PRO A 1 93 ? 5.537 4.409 -8.471 1.00 96.56 93 PRO A C 1
ATOM 722 O O . PRO A 1 93 ? 4.816 5.401 -8.325 1.00 96.56 93 PRO A O 1
ATOM 725 N N . ILE A 1 94 ? 5.402 3.588 -9.521 1.00 97.00 94 ILE A N 1
ATOM 726 C CA . ILE A 1 94 ? 4.404 3.791 -10.585 1.00 97.00 94 ILE A CA 1
ATOM 727 C C . ILE A 1 94 ? 2.990 3.716 -10.010 1.00 97.00 94 ILE A C 1
ATOM 729 O O . ILE A 1 94 ? 2.182 4.627 -10.205 1.00 97.00 94 ILE A O 1
ATOM 733 N N . VAL A 1 95 ? 2.684 2.646 -9.271 1.00 97.69 95 VAL A N 1
ATOM 734 C CA . VAL A 1 95 ? 1.354 2.428 -8.694 1.00 97.69 95 VAL A CA 1
ATOM 735 C C . VAL A 1 95 ? 1.004 3.534 -7.704 1.00 97.69 95 VAL A C 1
ATOM 737 O O . VAL A 1 95 ? -0.113 4.058 -7.746 1.00 97.69 95 VAL A O 1
ATOM 740 N N . LEU A 1 96 ? 1.953 3.945 -6.859 1.00 97.69 96 LEU A N 1
ATOM 741 C CA . LEU A 1 96 ? 1.749 5.051 -5.929 1.00 97.69 96 LEU A CA 1
ATOM 742 C C . LEU A 1 96 ? 1.523 6.382 -6.666 1.00 97.69 96 LEU A C 1
ATOM 744 O O . LEU A 1 96 ? 0.609 7.123 -6.307 1.00 97.69 96 LEU A O 1
ATOM 748 N N . SER A 1 97 ? 2.272 6.659 -7.736 1.00 98.19 97 SER A N 1
ATOM 749 C CA . SER A 1 97 ? 2.091 7.861 -8.565 1.00 98.19 97 SER A CA 1
ATOM 750 C C . SER A 1 97 ? 0.692 7.922 -9.181 1.00 98.19 97 SER A C 1
ATOM 752 O O . SER A 1 97 ? -0.033 8.903 -8.992 1.00 98.19 97 SER A O 1
ATOM 754 N N . LEU A 1 98 ? 0.267 6.847 -9.855 1.00 98.06 98 LEU A N 1
ATOM 755 C CA . LEU A 1 98 ? -1.067 6.749 -10.459 1.00 98.06 98 LEU A CA 1
ATOM 756 C C . LEU A 1 98 ? -2.174 6.865 -9.405 1.00 98.06 98 LEU A C 1
ATOM 758 O O . LEU A 1 98 ? -3.200 7.517 -9.628 1.00 98.06 98 LEU A O 1
ATOM 762 N N . HIS A 1 99 ? -1.958 6.271 -8.232 1.00 97.56 99 HIS A N 1
ATOM 763 C CA . HIS A 1 99 ? -2.892 6.369 -7.127 1.00 97.56 99 HIS A CA 1
ATOM 764 C C . HIS A 1 99 ? -3.052 7.799 -6.616 1.00 97.56 99 HIS A C 1
ATOM 766 O O . HIS A 1 99 ? -4.183 8.252 -6.449 1.00 97.56 99 HIS A O 1
ATOM 772 N N . LEU A 1 100 ? -1.953 8.520 -6.391 1.00 97.50 100 LEU A N 1
ATOM 773 C CA . LEU A 1 100 ? -1.986 9.900 -5.906 1.00 97.50 100 LEU A CA 1
ATOM 774 C C . LEU A 1 100 ? -2.647 10.835 -6.924 1.00 97.50 100 LEU A C 1
ATOM 776 O O . LEU A 1 100 ? -3.473 11.662 -6.531 1.00 97.50 100 LEU A O 1
ATOM 780 N N . ILE A 1 101 ? -2.374 10.648 -8.222 1.00 97.75 101 ILE A N 1
ATOM 781 C CA . ILE A 1 101 ? -3.045 11.371 -9.315 1.00 97.75 101 ILE A CA 1
ATOM 782 C C . ILE A 1 101 ? -4.563 11.199 -9.225 1.00 97.75 101 ILE A C 1
ATOM 784 O O . ILE A 1 101 ? -5.301 12.189 -9.221 1.00 97.75 101 ILE A O 1
ATOM 788 N N . LYS A 1 102 ? -5.033 9.952 -9.093 1.00 97.06 102 LYS A N 1
ATOM 789 C CA . LYS A 1 102 ? -6.463 9.640 -8.988 1.00 97.06 102 LYS A CA 1
ATOM 790 C C . LYS A 1 102 ? -7.067 10.166 -7.684 1.00 97.06 102 LYS A C 1
ATOM 792 O O . LYS A 1 102 ? -8.094 10.838 -7.711 1.00 97.06 102 LYS A O 1
ATOM 797 N N . LYS A 1 103 ? -6.422 9.901 -6.544 1.00 95.56 103 LYS A N 1
ATOM 798 C CA . LYS A 1 103 ? -6.897 10.263 -5.196 1.00 95.56 103 LYS A CA 1
ATOM 799 C C . LYS A 1 103 ? -7.015 11.772 -5.006 1.00 95.56 103 LYS A C 1
ATOM 801 O O . LYS A 1 103 ? -7.925 12.224 -4.321 1.00 95.56 103 LYS A O 1
ATOM 806 N N . LYS A 1 104 ? -6.117 12.551 -5.616 1.00 95.25 104 LYS A N 1
ATOM 807 C CA . LYS A 1 104 ? -6.138 14.022 -5.580 1.00 95.25 104 LYS A CA 1
ATOM 808 C C . LYS A 1 104 ? -6.828 14.677 -6.767 1.00 95.25 104 LYS A C 1
ATOM 810 O O . LYS A 1 104 ? -6.851 15.909 -6.842 1.00 95.25 104 LYS A O 1
ATOM 815 N N . ASN A 1 105 ? -7.424 13.878 -7.654 1.00 96.38 105 ASN A N 1
ATOM 816 C CA . ASN A 1 105 ? -8.118 14.344 -8.849 1.00 96.38 105 ASN A CA 1
ATOM 817 C C . ASN A 1 105 ? -7.283 15.410 -9.586 1.00 96.38 105 ASN A C 1
ATOM 819 O O . ASN A 1 105 ? -7.655 16.588 -9.699 1.00 96.38 105 ASN A O 1
ATOM 823 N N . ILE A 1 106 ? -6.054 15.024 -9.927 1.00 96.62 106 ILE A N 1
ATOM 824 C CA . ILE A 1 106 ? -5.089 15.880 -10.612 1.00 96.62 106 ILE A CA 1
ATOM 825 C C . ILE A 1 106 ? -5.386 15.817 -12.113 1.00 96.62 106 ILE A C 1
ATOM 827 O O . ILE A 1 106 ? -5.555 14.736 -12.669 1.00 96.62 106 ILE A O 1
ATOM 831 N N . SER A 1 107 ? -5.447 16.979 -12.771 1.00 97.06 107 SER A N 1
ATOM 832 C CA . SER A 1 107 ? -5.714 17.055 -14.212 1.00 97.06 107 SER A CA 1
ATOM 833 C C . SER A 1 107 ? -4.654 16.297 -15.011 1.00 97.06 107 SER A C 1
ATOM 835 O O . SER A 1 107 ? -3.460 16.573 -14.879 1.00 97.06 107 SER A O 1
ATOM 837 N N . LEU A 1 108 ? -5.111 15.390 -15.878 1.00 96.56 108 LEU A N 1
ATOM 838 C CA . LEU A 1 108 ? -4.251 14.558 -16.716 1.00 96.56 108 LEU A CA 1
ATOM 839 C C . LEU A 1 108 ? -3.334 15.399 -17.615 1.00 96.56 108 LEU A C 1
ATOM 841 O O . LEU A 1 108 ? -2.167 15.065 -17.768 1.00 96.56 108 LEU A O 1
ATOM 845 N N . ILE A 1 109 ? -3.825 16.528 -18.137 1.00 97.31 109 ILE A N 1
ATOM 846 C CA . ILE A 1 109 ? -3.040 17.435 -18.991 1.00 97.31 109 ILE A CA 1
ATOM 847 C C . ILE A 1 109 ? -1.825 17.977 -18.233 1.00 97.31 109 ILE A C 1
ATOM 849 O O . ILE A 1 109 ? -0.725 17.988 -18.776 1.00 97.31 109 ILE A O 1
ATOM 853 N N . LYS A 1 110 ? -2.006 18.375 -16.962 1.00 97.56 110 LYS A N 1
ATOM 854 C CA . LYS A 1 110 ? -0.900 18.841 -16.111 1.00 97.56 110 LYS A CA 1
ATOM 855 C C . LYS A 1 110 ? 0.098 17.717 -15.836 1.00 97.56 110 LYS A C 1
ATOM 857 O O . LYS A 1 110 ? 1.297 17.946 -15.891 1.00 97.56 110 LYS A O 1
ATOM 862 N N . VAL A 1 111 ? -0.390 16.505 -15.555 1.00 98.06 111 VAL A N 1
ATOM 863 C CA . VAL A 1 111 ? 0.478 15.337 -15.327 1.00 98.06 111 VAL A CA 1
ATOM 864 C C . VAL A 1 111 ? 1.308 15.039 -16.568 1.00 98.06 111 VAL A C 1
ATOM 866 O O . VAL A 1 111 ? 2.519 14.899 -16.447 1.00 98.06 111 VAL A O 1
ATOM 869 N N . ILE A 1 112 ? 0.688 14.979 -17.748 1.00 98.25 112 ILE A N 1
ATOM 870 C CA . ILE A 1 112 ? 1.381 14.687 -19.006 1.00 98.25 112 ILE A CA 1
ATOM 871 C C . ILE A 1 112 ? 2.425 15.765 -19.304 1.00 98.25 112 ILE A C 1
ATOM 873 O O . ILE A 1 112 ? 3.574 15.424 -19.571 1.00 98.25 112 ILE A O 1
ATOM 877 N N . SER A 1 113 ? 2.070 17.052 -19.210 1.00 97.88 113 SER A N 1
ATOM 878 C CA . SER A 1 113 ? 3.016 18.133 -19.507 1.00 97.88 113 SER A CA 1
ATOM 879 C C . SER A 1 113 ? 4.177 18.188 -18.510 1.00 97.88 113 SER A C 1
ATOM 881 O O . SER A 1 113 ? 5.328 18.289 -18.926 1.00 97.88 113 SER A O 1
ATOM 883 N N . GLY A 1 114 ? 3.907 18.052 -17.207 1.00 98.31 114 GLY A N 1
ATOM 884 C CA . GLY A 1 114 ? 4.950 17.995 -16.181 1.00 98.31 114 GLY A CA 1
ATOM 885 C C . GLY A 1 114 ? 5.867 16.784 -16.346 1.00 98.31 114 GLY A C 1
ATOM 886 O O . GLY A 1 114 ? 7.086 16.929 -16.312 1.00 98.31 114 GLY A O 1
ATOM 887 N N . THR A 1 115 ? 5.288 15.608 -16.597 1.00 98.56 115 THR A N 1
ATOM 888 C CA . THR A 1 115 ? 6.041 14.367 -16.836 1.00 98.56 115 THR A CA 1
ATOM 889 C C . THR A 1 115 ? 6.914 14.484 -18.082 1.00 98.56 115 THR A C 1
ATOM 891 O O . THR A 1 115 ? 8.066 14.080 -18.035 1.00 98.56 115 THR A O 1
ATOM 894 N N . ALA A 1 116 ? 6.416 15.078 -19.172 1.00 98.38 116 ALA A N 1
ATOM 895 C CA . ALA A 1 116 ? 7.188 15.264 -20.401 1.00 98.38 116 ALA A CA 1
ATOM 896 C C . ALA A 1 116 ? 8.418 16.162 -20.190 1.00 98.38 116 ALA A C 1
ATOM 898 O O . ALA A 1 116 ? 9.505 15.836 -20.661 1.00 98.38 116 ALA A O 1
ATOM 899 N N . ILE A 1 117 ? 8.268 17.262 -19.442 1.00 98.38 117 ILE A N 1
ATOM 900 C CA . ILE A 1 117 ? 9.381 18.168 -19.121 1.00 98.38 117 ILE A CA 1
ATOM 901 C C . ILE A 1 117 ? 10.431 17.452 -18.262 1.00 98.38 117 ILE A C 1
ATOM 903 O O . ILE A 1 117 ? 11.626 17.522 -18.551 1.00 98.38 117 ILE A O 1
ATOM 907 N N . VAL A 1 118 ? 9.994 16.736 -17.222 1.00 98.44 118 VAL A N 1
ATOM 908 C CA . VAL A 1 118 ? 10.902 15.984 -16.344 1.00 98.44 118 VAL A CA 1
ATOM 909 C C . VAL A 1 118 ? 11.566 14.827 -17.093 1.00 98.44 118 VAL A C 1
ATOM 911 O O . VAL A 1 118 ? 12.757 14.603 -16.905 1.00 98.44 118 VAL A O 1
ATOM 914 N N . ALA A 1 119 ? 10.844 14.139 -17.981 1.00 98.38 119 ALA A N 1
ATOM 915 C CA . ALA A 1 119 ? 11.385 13.070 -18.817 1.00 98.38 119 ALA A CA 1
ATOM 916 C C . ALA A 1 119 ? 12.457 13.581 -19.782 1.00 98.38 119 ALA A C 1
ATOM 918 O O . ALA A 1 119 ? 13.515 12.970 -19.889 1.00 98.38 119 ALA A O 1
ATOM 919 N N . ALA A 1 120 ? 12.240 14.728 -20.430 1.00 98.00 120 ALA A N 1
ATOM 920 C CA . ALA A 1 120 ? 13.262 15.342 -21.274 1.00 98.00 120 ALA A CA 1
ATOM 921 C C . ALA A 1 120 ? 14.535 15.659 -20.471 1.00 98.00 120 ALA A C 1
ATOM 923 O O . ALA A 1 120 ? 15.635 15.309 -20.892 1.00 98.00 120 ALA A O 1
ATOM 924 N N . ALA A 1 121 ? 14.389 16.250 -19.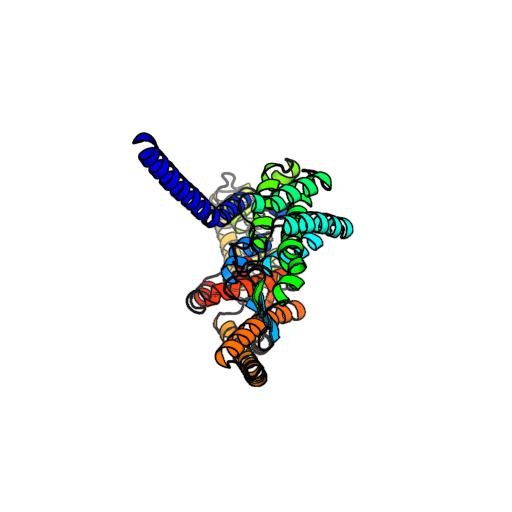279 1.00 97.44 121 ALA A N 1
ATOM 925 C CA . ALA A 1 121 ? 15.524 16.523 -18.402 1.00 97.44 121 ALA A CA 1
ATOM 926 C C . ALA A 1 121 ? 16.232 15.235 -17.949 1.00 97.44 121 ALA A C 1
ATOM 928 O O . ALA A 1 121 ? 17.458 15.180 -17.989 1.00 97.44 121 ALA A O 1
ATOM 929 N N . ALA A 1 122 ? 15.478 14.201 -17.558 1.00 96.94 122 ALA A N 1
ATOM 930 C CA . ALA A 1 122 ? 16.011 12.902 -17.152 1.00 96.94 122 ALA A CA 1
ATOM 931 C C . ALA A 1 122 ? 16.784 12.217 -18.291 1.00 96.94 122 ALA A C 1
ATOM 933 O O . ALA A 1 122 ? 17.885 11.720 -18.067 1.00 96.94 122 ALA A O 1
ATOM 934 N N . PHE A 1 123 ? 16.266 12.257 -19.519 1.00 96.38 123 PHE A N 1
ATOM 935 C CA . PHE A 1 123 ? 16.939 11.713 -20.700 1.00 96.38 123 PHE A CA 1
ATOM 936 C C . PHE A 1 123 ? 18.270 12.422 -20.985 1.00 96.38 123 PHE A C 1
ATOM 938 O O . PHE A 1 123 ? 19.275 11.774 -21.251 1.00 96.38 123 PHE A O 1
ATOM 945 N N . MET A 1 124 ? 18.314 13.753 -20.858 1.00 95.94 124 MET A N 1
ATOM 946 C CA . MET A 1 124 ? 19.531 14.538 -21.114 1.00 95.94 124 MET A CA 1
ATOM 947 C C . MET A 1 124 ? 20.670 14.274 -20.118 1.00 95.94 124 MET A C 1
ATOM 949 O O . MET A 1 124 ? 21.833 14.506 -20.447 1.00 95.94 124 MET A O 1
ATOM 953 N N . ILE A 1 125 ? 20.353 13.837 -18.896 1.00 95.31 125 ILE A N 1
ATOM 954 C CA . ILE A 1 125 ? 21.348 13.601 -17.834 1.00 95.31 125 ILE A CA 1
ATOM 955 C C . ILE A 1 125 ? 21.739 12.129 -17.681 1.00 95.31 125 ILE A C 1
ATOM 957 O O . ILE A 1 125 ? 22.704 11.829 -16.975 1.00 95.31 125 ILE A O 1
ATOM 961 N N . THR A 1 126 ? 20.976 11.221 -18.286 1.00 94.25 126 THR A N 1
ATOM 962 C CA . THR A 1 126 ? 21.188 9.776 -18.189 1.00 94.25 126 THR A CA 1
ATOM 963 C C . THR A 1 126 ? 22.032 9.270 -19.349 1.00 94.25 126 THR A C 1
ATOM 965 O O . THR A 1 126 ? 22.033 9.837 -20.441 1.00 94.25 126 THR A O 1
ATOM 968 N N . LYS A 1 127 ? 22.792 8.202 -19.100 1.00 91.44 127 LYS A N 1
ATOM 969 C CA . LYS A 1 127 ? 23.613 7.527 -20.108 1.00 91.44 127 LYS A CA 1
ATOM 970 C C . LYS A 1 127 ? 23.444 6.019 -20.001 1.00 91.44 127 LYS A C 1
ATOM 972 O O . LYS A 1 127 ? 23.401 5.483 -18.892 1.00 91.44 127 LYS A O 1
ATOM 977 N N . VAL A 1 128 ? 23.404 5.348 -21.148 1.00 89.00 128 VAL A N 1
ATOM 978 C CA . VAL A 1 128 ? 23.404 3.886 -21.224 1.00 89.00 128 VAL A CA 1
ATOM 979 C C . VAL A 1 128 ? 24.822 3.373 -20.971 1.00 89.00 128 VAL A C 1
ATOM 981 O O . VAL A 1 128 ? 25.789 3.834 -21.577 1.00 89.00 128 VAL A O 1
ATOM 984 N N . THR A 1 129 ? 24.954 2.431 -20.042 1.00 86.25 129 THR A N 1
ATOM 985 C CA . THR A 1 129 ? 26.215 1.767 -19.687 1.00 86.25 129 THR A CA 1
ATOM 986 C C . THR A 1 129 ? 26.018 0.256 -19.644 1.00 86.25 129 THR A C 1
ATOM 988 O O . THR A 1 129 ? 24.889 -0.231 -19.695 1.00 86.25 129 THR A O 1
ATOM 991 N N . ASP A 1 130 ? 27.105 -0.498 -19.481 1.00 77.94 130 ASP A N 1
ATOM 992 C CA . ASP A 1 130 ? 27.048 -1.962 -19.375 1.00 77.94 130 ASP A CA 1
ATOM 993 C C . ASP A 1 130 ? 26.254 -2.454 -18.149 1.00 77.94 130 ASP A C 1
ATOM 995 O O . ASP A 1 130 ? 25.759 -3.578 -18.146 1.00 77.94 130 ASP A O 1
ATOM 999 N N . MET A 1 131 ? 26.103 -1.618 -17.112 1.00 73.25 131 MET A N 1
ATOM 1000 C CA . MET A 1 131 ? 25.303 -1.935 -15.920 1.00 73.25 131 MET A CA 1
ATOM 1001 C C . MET A 1 131 ? 23.842 -1.464 -16.019 1.00 73.25 131 MET A C 1
ATOM 1003 O O . MET A 1 131 ? 23.071 -1.686 -15.088 1.00 73.25 131 MET A O 1
ATOM 1007 N N . GLY A 1 132 ? 23.455 -0.815 -17.122 1.00 81.69 132 GLY A N 1
ATOM 1008 C CA . GLY A 1 132 ? 22.138 -0.209 -17.320 1.00 81.69 132 GLY A CA 1
ATOM 1009 C C . GLY A 1 132 ? 22.201 1.308 -17.490 1.00 81.69 132 GLY A C 1
ATOM 1010 O O . GLY A 1 132 ? 23.255 1.877 -17.794 1.00 81.69 132 GLY A O 1
ATOM 1011 N N . VAL A 1 133 ? 21.059 1.974 -17.317 1.00 86.00 133 VAL A N 1
ATOM 1012 C CA . VAL A 1 133 ? 20.975 3.434 -17.423 1.00 86.00 133 VAL A CA 1
ATOM 1013 C C . VAL A 1 133 ? 21.349 4.079 -16.095 1.00 86.00 133 VAL A C 1
ATOM 1015 O O . VAL A 1 133 ? 20.768 3.771 -15.059 1.00 86.00 133 VAL A O 1
ATOM 1018 N N . VAL A 1 134 ? 22.329 4.983 -16.119 1.00 88.06 134 VAL A N 1
ATOM 1019 C CA . VAL A 1 134 ? 22.818 5.665 -14.916 1.00 88.06 134 VAL A CA 1
ATOM 1020 C C . VAL A 1 134 ? 22.835 7.179 -15.099 1.00 88.06 134 VAL A C 1
ATOM 1022 O O . VAL A 1 134 ? 23.038 7.693 -16.201 1.00 88.06 134 VAL A O 1
ATOM 1025 N N . ALA A 1 135 ? 22.659 7.901 -13.993 1.00 89.06 135 ALA A N 1
ATOM 1026 C CA . ALA A 1 135 ? 22.899 9.336 -13.897 1.00 89.06 135 ALA A CA 1
ATOM 1027 C C . ALA A 1 135 ? 23.948 9.596 -12.813 1.00 89.06 135 ALA A C 1
ATOM 1029 O O . ALA A 1 135 ? 23.844 9.085 -11.699 1.00 89.06 135 ALA A O 1
ATOM 1030 N N . TYR A 1 136 ? 24.951 10.409 -13.134 1.00 87.50 136 TYR A N 1
ATOM 1031 C CA . TYR A 1 136 ? 26.030 10.737 -12.204 1.00 87.50 136 TYR A CA 1
ATOM 1032 C C . TYR A 1 136 ? 25.625 11.874 -11.262 1.00 87.50 136 TYR A C 1
ATOM 1034 O O . TYR A 1 136 ? 24.866 12.777 -11.634 1.00 87.50 136 TYR A O 1
ATOM 1042 N N . PHE A 1 137 ? 26.151 11.863 -10.039 1.00 84.38 137 PHE A N 1
ATOM 1043 C CA . PHE A 1 137 ? 26.022 12.998 -9.134 1.00 84.38 137 PHE A CA 1
ATOM 1044 C C . PHE A 1 137 ? 26.785 14.216 -9.701 1.00 84.38 137 PHE A C 1
ATOM 1046 O O . PHE A 1 137 ? 27.844 14.046 -10.307 1.00 84.38 137 PHE A O 1
ATOM 1053 N N . PRO A 1 138 ? 26.276 15.455 -9.545 1.00 88.25 138 PRO A N 1
ATOM 1054 C CA . PRO A 1 138 ? 25.016 15.850 -8.903 1.00 88.25 138 PRO A CA 1
ATOM 1055 C C . PRO A 1 138 ? 23.800 15.876 -9.847 1.00 88.25 138 PRO A C 1
ATOM 1057 O O . PRO A 1 138 ? 22.696 16.191 -9.403 1.00 88.25 138 PRO A O 1
ATOM 1060 N N . PHE A 1 139 ? 23.969 15.558 -11.136 1.00 90.44 139 PHE A N 1
ATOM 1061 C CA . PHE A 1 139 ? 22.906 15.656 -12.149 1.00 90.44 139 PHE A CA 1
ATOM 1062 C C . PHE A 1 139 ? 21.690 14.789 -11.828 1.00 90.44 139 PHE A C 1
ATOM 1064 O O . PHE A 1 139 ? 20.560 15.188 -12.097 1.00 90.44 139 PHE A O 1
ATOM 1071 N N . TYR A 1 140 ? 21.916 13.662 -11.159 1.00 87.75 140 TYR A N 1
ATOM 1072 C CA . TYR A 1 140 ? 20.890 12.805 -10.575 1.00 87.75 140 TYR A CA 1
ATOM 1073 C C . TYR A 1 140 ? 19.785 13.566 -9.790 1.00 87.75 140 TYR A C 1
ATOM 1075 O O . TYR A 1 140 ? 18.629 13.147 -9.765 1.00 87.75 140 TYR A O 1
ATOM 1083 N N . LEU A 1 141 ? 20.096 14.718 -9.176 1.00 93.69 141 LEU A N 1
ATOM 1084 C CA . LEU A 1 141 ? 19.142 15.522 -8.394 1.00 93.69 141 LEU A CA 1
ATOM 1085 C C . LEU A 1 141 ? 18.184 16.370 -9.255 1.00 93.69 141 LEU A C 1
ATOM 1087 O O . LEU A 1 141 ? 17.157 16.838 -8.752 1.00 93.69 141 LEU A O 1
ATOM 1091 N N . ILE A 1 142 ? 18.501 16.583 -10.538 1.00 96.25 142 ILE A N 1
ATOM 1092 C CA . ILE A 1 142 ? 17.793 17.523 -11.422 1.00 96.25 142 ILE A CA 1
ATOM 1093 C C . ILE A 1 142 ? 16.300 17.196 -11.560 1.00 96.25 142 ILE A C 1
ATOM 1095 O O . ILE A 1 142 ? 15.501 18.113 -11.360 1.00 96.25 142 ILE A O 1
ATOM 1099 N N . PRO A 1 143 ? 15.871 15.943 -11.822 1.00 97.25 143 PRO A N 1
ATOM 1100 C CA . PRO A 1 143 ? 14.448 15.632 -11.960 1.00 97.25 143 PRO A CA 1
ATOM 1101 C C . PRO A 1 143 ? 13.641 15.964 -10.708 1.00 97.25 143 PRO A C 1
ATOM 1103 O O . PRO A 1 143 ? 12.517 16.452 -10.817 1.00 97.25 143 PRO A O 1
ATOM 1106 N N . SER A 1 144 ? 14.229 15.782 -9.520 1.00 97.81 144 SER A N 1
ATOM 1107 C CA . SER A 1 144 ? 13.561 16.109 -8.257 1.00 97.81 144 SER A CA 1
ATOM 1108 C C . SER A 1 144 ? 13.387 17.612 -8.092 1.00 97.81 144 SER A C 1
ATOM 1110 O O . SER A 1 144 ? 12.278 18.081 -7.855 1.00 97.81 144 SER A O 1
ATOM 1112 N N . ILE A 1 145 ? 14.464 18.381 -8.272 1.00 98.12 145 ILE A N 1
ATOM 1113 C CA . ILE A 1 145 ? 14.431 19.846 -8.150 1.00 98.12 145 ILE A CA 1
ATOM 1114 C C . ILE A 1 145 ? 13.457 20.438 -9.173 1.00 98.12 145 ILE A C 1
ATOM 1116 O O . ILE A 1 145 ? 12.606 21.254 -8.823 1.00 98.12 145 ILE A O 1
ATOM 1120 N N . LEU A 1 146 ? 13.529 19.982 -10.424 1.00 98.44 146 LEU A N 1
ATOM 1121 C CA . LEU A 1 146 ? 12.636 20.421 -11.491 1.00 98.44 146 LEU A CA 1
ATOM 1122 C C . LEU A 1 146 ? 11.170 20.099 -11.168 1.00 98.44 146 LEU A C 1
ATOM 1124 O O . LEU A 1 146 ? 10.302 20.954 -11.333 1.00 98.44 146 LEU A O 1
ATOM 1128 N N . SER A 1 147 ? 10.894 18.909 -10.631 1.00 98.62 147 SER A N 1
ATOM 1129 C CA . SER A 1 147 ? 9.544 18.513 -10.214 1.00 98.62 147 SER A CA 1
ATOM 1130 C C . SER A 1 147 ? 8.998 19.382 -9.081 1.00 98.62 147 SER A C 1
ATOM 1132 O O . SER A 1 147 ? 7.825 19.751 -9.119 1.00 98.62 147 SER A O 1
ATOM 1134 N N . VAL A 1 148 ? 9.832 19.766 -8.105 1.00 98.62 148 VAL A N 1
ATOM 1135 C CA . VAL A 1 148 ? 9.459 20.716 -7.039 1.00 98.62 148 VAL A CA 1
ATOM 1136 C C . VAL A 1 148 ? 9.046 22.061 -7.640 1.00 98.62 148 VAL A C 1
ATOM 1138 O O . VAL A 1 148 ? 7.984 22.586 -7.304 1.00 98.62 148 VAL A O 1
ATOM 1141 N N . LEU A 1 149 ? 9.856 22.601 -8.557 1.00 98.44 149 LEU A N 1
ATOM 1142 C CA . LEU A 1 149 ? 9.588 23.888 -9.205 1.00 98.44 149 LEU A CA 1
ATOM 1143 C C . LEU A 1 149 ? 8.288 23.850 -10.016 1.00 98.44 149 LEU A C 1
ATOM 1145 O O . LEU A 1 149 ? 7.437 24.720 -9.848 1.00 98.44 149 LEU A O 1
ATOM 1149 N N . ILE A 1 150 ? 8.093 22.818 -10.842 1.00 98.44 150 ILE A N 1
ATOM 1150 C CA . ILE A 1 150 ? 6.870 22.649 -11.642 1.00 98.44 150 ILE A CA 1
ATOM 1151 C C . ILE A 1 150 ? 5.649 22.460 -10.731 1.00 98.44 150 ILE A C 1
ATOM 1153 O O . ILE A 1 150 ? 4.575 22.994 -11.022 1.00 98.44 150 ILE A O 1
ATOM 1157 N N . ALA A 1 151 ? 5.788 21.732 -9.619 1.00 98.31 151 ALA A N 1
ATOM 1158 C CA . ALA A 1 151 ? 4.699 21.529 -8.673 1.00 98.31 151 ALA A CA 1
ATOM 1159 C C . ALA A 1 151 ? 4.239 22.841 -8.035 1.00 98.31 151 ALA A C 1
ATOM 1161 O O . ALA A 1 151 ? 3.038 23.098 -8.028 1.00 98.31 151 ALA A O 1
ATOM 1162 N N . PHE A 1 152 ? 5.167 23.685 -7.574 1.00 98.19 152 PHE A N 1
ATOM 1163 C CA . PHE A 1 152 ? 4.836 25.003 -7.019 1.00 98.19 152 PHE A CA 1
ATOM 1164 C C . PHE A 1 152 ? 4.426 26.040 -8.074 1.00 98.19 152 PHE A C 1
ATOM 1166 O O . PHE A 1 152 ? 3.728 27.001 -7.756 1.00 98.19 152 PHE A O 1
ATOM 1173 N N . LEU A 1 153 ? 4.834 25.857 -9.331 1.00 97.38 153 LEU A N 1
ATOM 1174 C CA . LEU A 1 153 ? 4.391 26.701 -10.439 1.00 97.38 153 LEU A CA 1
ATOM 1175 C C . LEU A 1 153 ? 2.924 26.427 -10.801 1.00 97.38 153 LEU A C 1
ATOM 1177 O O . LEU A 1 153 ? 2.146 27.353 -11.013 1.00 97.38 153 LEU A O 1
ATOM 1181 N N . LEU A 1 154 ? 2.535 25.151 -10.886 1.00 96.94 154 LEU A N 1
ATOM 1182 C CA . LEU A 1 154 ? 1.196 24.745 -11.334 1.00 96.94 154 LEU A CA 1
ATOM 1183 C C . LEU A 1 154 ? 0.170 24.612 -10.204 1.00 96.94 154 LEU A C 1
ATOM 1185 O O . LEU A 1 154 ? -1.039 24.556 -10.479 1.00 96.94 154 LEU A O 1
ATOM 1189 N N . PHE A 1 155 ? 0.645 24.527 -8.961 1.00 95.81 155 PHE A N 1
ATOM 1190 C CA . PHE A 1 155 ? -0.142 24.452 -7.736 1.00 95.81 155 PHE A CA 1
ATOM 1191 C C . PHE A 1 155 ? 0.498 25.317 -6.645 1.00 95.81 155 PHE A C 1
ATOM 1193 O O . PHE A 1 155 ? 1.711 25.425 -6.560 1.00 95.81 155 PHE A O 1
ATOM 1200 N N . SER A 1 156 ? -0.300 25.919 -5.762 1.00 94.19 156 SER A N 1
ATOM 1201 C CA . SER A 1 156 ? 0.240 26.726 -4.661 1.00 94.19 156 SER A CA 1
ATOM 1202 C C . SER A 1 156 ? 0.763 25.862 -3.507 1.00 94.19 156 SER A C 1
ATOM 1204 O O . SER A 1 156 ? 0.407 24.691 -3.356 1.00 94.19 156 SER A O 1
ATOM 1206 N N . ASN A 1 157 ? 1.541 26.463 -2.608 1.00 94.75 157 ASN A N 1
ATOM 1207 C CA . ASN A 1 157 ? 1.933 25.845 -1.335 1.00 94.75 157 ASN A CA 1
ATOM 1208 C C . ASN A 1 157 ? 0.757 25.580 -0.371 1.00 94.75 157 ASN A C 1
ATOM 1210 O O . ASN A 1 157 ? 0.925 24.862 0.613 1.00 94.75 157 ASN A O 1
ATOM 1214 N N . HIS A 1 158 ? -0.427 26.123 -0.652 1.00 94.44 158 HIS A N 1
ATOM 1215 C CA . HIS A 1 158 ? -1.674 25.839 0.063 1.00 94.44 158 HIS A CA 1
ATOM 1216 C C . HIS A 1 158 ? -2.472 24.683 -0.566 1.00 94.44 158 HIS A C 1
ATOM 1218 O O . HIS A 1 158 ? -3.445 24.206 0.015 1.00 94.44 158 HIS A O 1
ATOM 1224 N N . SER A 1 159 ? -2.083 24.205 -1.753 1.00 96.56 159 SER A N 1
ATOM 1225 C CA . SER A 1 159 ? -2.783 23.110 -2.418 1.00 96.56 159 SER A CA 1
ATOM 1226 C C . SER A 1 159 ? -2.346 21.755 -1.870 1.00 96.56 159 SER A C 1
ATOM 1228 O O . SER A 1 159 ? -1.178 21.381 -1.923 1.00 96.56 159 SER A O 1
ATOM 1230 N N . GLU A 1 160 ? -3.308 20.947 -1.432 1.00 96.06 160 GLU A N 1
ATOM 1231 C CA . GLU A 1 160 ? -3.060 19.555 -1.037 1.00 96.06 160 GLU A CA 1
ATOM 1232 C C . GLU A 1 160 ? -2.608 18.646 -2.195 1.00 96.06 160 GLU A C 1
ATOM 1234 O O . GLU A 1 160 ? -2.167 17.523 -1.959 1.00 96.06 160 GLU A O 1
ATOM 1239 N N . LYS A 1 161 ? -2.713 19.123 -3.444 1.00 97.25 161 LYS A N 1
ATOM 1240 C CA . LYS A 1 161 ? -2.300 18.390 -4.647 1.00 97.25 161 LYS A CA 1
ATOM 1241 C C . LYS A 1 161 ? -0.792 18.467 -4.890 1.00 97.25 161 LYS A C 1
ATOM 1243 O O . LYS A 1 161 ? -0.253 17.571 -5.532 1.00 97.25 161 LYS A O 1
ATOM 1248 N N . THR A 1 162 ? -0.116 19.495 -4.371 1.00 97.88 162 THR A N 1
ATOM 1249 C CA . THR A 1 162 ? 1.287 19.816 -4.686 1.00 97.88 162 THR A CA 1
ATOM 1250 C C . THR A 1 162 ? 2.256 18.663 -4.396 1.00 97.88 162 THR A C 1
ATOM 1252 O O . THR A 1 162 ? 2.992 18.292 -5.311 1.00 97.88 162 THR A O 1
ATOM 1255 N N . PRO A 1 163 ? 2.245 18.013 -3.209 1.00 97.56 163 PRO A N 1
ATOM 1256 C CA . PRO A 1 163 ? 3.187 16.926 -2.927 1.00 97.56 163 PRO A CA 1
ATOM 1257 C C . PRO A 1 163 ? 2.940 15.683 -3.789 1.00 97.56 163 PRO A C 1
ATOM 1259 O O . PRO A 1 163 ? 3.882 15.110 -4.329 1.00 97.56 163 PRO A O 1
ATOM 1262 N N . GLY A 1 164 ? 1.671 15.286 -3.951 1.00 97.31 164 GLY A N 1
ATOM 1263 C CA . GLY A 1 164 ? 1.302 14.122 -4.761 1.00 97.31 164 GLY A CA 1
ATOM 1264 C C . GLY A 1 164 ? 1.586 14.325 -6.249 1.00 97.31 164 GLY A C 1
ATOM 1265 O O . GLY A 1 164 ? 2.044 13.403 -6.916 1.00 97.31 164 GLY A O 1
ATOM 1266 N N . TYR A 1 165 ? 1.374 15.544 -6.755 1.00 98.44 165 TYR A N 1
ATOM 1267 C CA . TYR A 1 165 ? 1.737 15.923 -8.117 1.00 98.44 165 TYR A CA 1
ATOM 1268 C C . TYR A 1 165 ? 3.252 15.869 -8.336 1.00 98.44 165 TYR A C 1
ATOM 1270 O O . TYR A 1 165 ? 3.695 15.221 -9.279 1.00 98.44 165 TYR A O 1
ATOM 1278 N N . GLY A 1 166 ? 4.030 16.505 -7.450 1.00 98.44 166 GLY A N 1
ATOM 1279 C CA . GLY A 1 166 ? 5.491 16.527 -7.532 1.00 98.44 166 GLY A CA 1
ATOM 1280 C C . GLY A 1 166 ? 6.096 15.124 -7.500 1.00 98.44 166 GLY A C 1
ATOM 1281 O O . GLY A 1 166 ? 6.909 14.799 -8.359 1.00 98.44 166 GLY A O 1
ATOM 1282 N N . TYR A 1 167 ? 5.644 14.270 -6.572 1.00 98.38 167 TYR A N 1
ATOM 1283 C CA . TYR A 1 167 ? 6.042 12.858 -6.531 1.00 98.38 167 TYR A CA 1
ATOM 1284 C C . TYR A 1 167 ? 5.791 12.162 -7.871 1.00 98.38 167 TYR A C 1
ATOM 1286 O O . TYR A 1 167 ? 6.700 11.562 -8.438 1.00 98.38 167 TYR A O 1
ATOM 1294 N N . ALA A 1 168 ? 4.568 12.288 -8.397 1.00 98.44 168 ALA A N 1
ATOM 1295 C CA . ALA A 1 168 ? 4.153 11.564 -9.586 1.00 98.44 168 ALA A CA 1
ATOM 1296 C C . ALA A 1 168 ? 4.927 11.981 -10.844 1.00 98.44 168 ALA A C 1
ATOM 1298 O O . ALA A 1 168 ? 5.401 11.108 -11.564 1.00 98.44 168 ALA A O 1
ATOM 1299 N N . ILE A 1 169 ? 5.090 13.283 -11.112 1.00 98.56 169 ILE A N 1
ATOM 1300 C CA . ILE A 1 169 ? 5.827 13.730 -12.308 1.00 98.56 169 ILE A CA 1
ATOM 1301 C C . ILE A 1 169 ? 7.326 13.432 -12.211 1.00 98.56 169 ILE A C 1
ATOM 1303 O O . ILE A 1 169 ? 7.951 13.182 -13.237 1.00 98.56 169 ILE A O 1
ATOM 1307 N N . SER A 1 170 ? 7.885 13.411 -10.996 1.00 98.31 170 SER A N 1
ATOM 1308 C CA . SER A 1 170 ? 9.285 13.053 -10.759 1.00 98.31 170 SER A CA 1
ATOM 1309 C C . SER A 1 170 ? 9.522 11.580 -11.075 1.00 98.31 170 SER A C 1
ATOM 1311 O O . SER A 1 170 ? 10.326 11.246 -11.940 1.00 98.31 170 SER A O 1
ATOM 1313 N N . THR A 1 171 ? 8.741 10.697 -10.452 1.00 97.56 171 THR A N 1
ATOM 1314 C CA . THR A 1 171 ? 8.832 9.248 -10.646 1.00 97.56 171 THR A CA 1
ATOM 1315 C C . THR A 1 171 ? 8.510 8.832 -12.081 1.00 97.56 171 THR A C 1
ATOM 1317 O O . THR A 1 171 ? 9.287 8.104 -12.693 1.00 97.56 171 THR A O 1
ATOM 1320 N N . LEU A 1 172 ? 7.389 9.296 -12.646 1.00 98.31 172 LEU A N 1
ATOM 1321 C CA . LEU A 1 172 ? 7.002 8.943 -14.017 1.00 98.31 172 LEU A CA 1
ATOM 1322 C C . LEU A 1 172 ? 7.945 9.571 -15.048 1.00 98.31 172 LEU A C 1
ATOM 1324 O O . LEU A 1 172 ? 8.243 8.944 -16.060 1.00 98.31 172 LEU A O 1
ATOM 1328 N N . GLY A 1 173 ? 8.425 10.791 -14.795 1.00 97.94 173 GLY A N 1
ATOM 1329 C CA . GLY A 1 173 ? 9.355 11.482 -15.682 1.00 97.94 173 GLY A CA 1
ATOM 1330 C C . GLY A 1 173 ? 10.700 10.770 -15.743 1.00 97.94 173 GLY A C 1
ATOM 1331 O O . GLY A 1 173 ? 11.199 10.516 -16.834 1.00 97.94 173 GLY A O 1
ATOM 1332 N N . VAL A 1 174 ? 11.249 10.374 -14.591 1.00 97.12 174 VAL A N 1
ATOM 1333 C CA . VAL A 1 174 ? 12.476 9.569 -14.533 1.00 97.12 174 VAL A CA 1
ATOM 1334 C C . VAL A 1 174 ? 12.288 8.215 -15.203 1.00 97.12 174 VAL A C 1
ATOM 1336 O O . VAL A 1 174 ? 13.132 7.842 -15.998 1.00 97.12 174 VAL A O 1
ATOM 1339 N N . LEU A 1 175 ? 11.187 7.506 -14.957 1.00 96.12 175 LEU A N 1
ATOM 1340 C CA . LEU A 1 175 ? 10.942 6.215 -15.605 1.00 96.12 175 LEU A CA 1
ATOM 1341 C C . LEU A 1 175 ? 10.885 6.341 -17.139 1.00 96.12 175 LEU A C 1
ATOM 1343 O O . LEU A 1 175 ? 11.471 5.551 -17.874 1.00 96.12 175 LEU A O 1
ATOM 1347 N N . ILE A 1 176 ? 10.165 7.343 -17.647 1.00 96.62 176 ILE A N 1
ATOM 1348 C CA . ILE A 1 176 ? 9.991 7.513 -19.093 1.00 96.62 176 ILE A CA 1
ATOM 1349 C C . ILE A 1 176 ? 11.284 8.020 -19.740 1.00 96.62 176 ILE A C 1
ATOM 1351 O O . ILE A 1 176 ? 11.731 7.471 -20.743 1.00 96.62 176 ILE A O 1
ATOM 1355 N N . GLY A 1 177 ? 11.880 9.070 -19.179 1.00 94.94 177 GLY A N 1
ATOM 1356 C CA . GLY A 1 177 ? 13.062 9.712 -19.749 1.00 94.94 177 GLY A CA 1
ATOM 1357 C C . GLY A 1 177 ? 14.363 8.974 -19.466 1.00 94.94 177 GLY A C 1
ATOM 1358 O O . GLY A 1 177 ? 15.240 8.932 -20.319 1.00 94.94 177 GLY A O 1
ATOM 1359 N N . GLY A 1 178 ? 14.487 8.405 -18.272 1.00 90.44 178 GLY A N 1
ATOM 1360 C CA . GLY A 1 178 ? 15.661 7.672 -17.818 1.00 90.44 178 GLY A CA 1
ATOM 1361 C C . GLY A 1 178 ? 15.697 6.221 -18.279 1.00 90.44 178 GLY A C 1
ATOM 1362 O O . GLY A 1 178 ? 16.786 5.720 -18.494 1.00 90.44 178 GLY A O 1
ATOM 1363 N N . ASP A 1 179 ? 14.559 5.558 -18.506 1.00 90.12 179 ASP A N 1
ATOM 1364 C CA . ASP A 1 179 ? 14.561 4.170 -18.991 1.00 90.12 179 ASP A CA 1
ATOM 1365 C C . ASP A 1 179 ? 13.944 4.046 -20.387 1.00 90.12 179 ASP A C 1
ATOM 1367 O O . ASP A 1 179 ? 14.614 3.629 -21.333 1.00 90.12 179 ASP A O 1
ATOM 1371 N N . PHE A 1 180 ? 12.671 4.422 -20.558 1.00 92.56 180 PHE A N 1
ATOM 1372 C CA . PHE A 1 180 ? 11.926 4.066 -21.777 1.00 92.56 180 PHE A CA 1
ATOM 1373 C C . PHE A 1 180 ? 12.479 4.728 -23.041 1.00 92.56 180 PHE A C 1
ATOM 1375 O O . PHE A 1 180 ? 12.506 4.101 -24.099 1.00 92.56 180 PHE A O 1
ATOM 1382 N N . PHE A 1 181 ? 12.937 5.976 -22.956 1.00 94.69 181 PHE A N 1
ATOM 1383 C CA . PHE A 1 181 ? 13.536 6.670 -24.099 1.00 94.69 181 PHE A CA 1
ATOM 1384 C C . PHE A 1 181 ? 14.885 6.077 -24.528 1.00 94.69 181 PHE A C 1
ATOM 1386 O O . PHE A 1 181 ? 15.256 6.220 -25.691 1.00 94.69 181 PHE A O 1
ATOM 1393 N N . HIS A 1 182 ? 15.566 5.342 -23.645 1.00 91.19 182 HIS A N 1
ATOM 1394 C CA . HIS A 1 182 ? 16.812 4.630 -23.948 1.00 91.19 182 HIS A CA 1
ATOM 1395 C C . HIS A 1 182 ? 16.593 3.194 -24.437 1.00 91.19 182 HIS A C 1
ATOM 1397 O O . HIS A 1 182 ? 17.541 2.547 -24.878 1.00 91.19 182 HIS A O 1
ATOM 1403 N N . PHE A 1 183 ? 15.356 2.679 -24.438 1.00 89.00 183 PHE A N 1
ATOM 1404 C CA . PHE A 1 183 ? 15.060 1.328 -24.933 1.00 89.00 183 PHE A CA 1
ATOM 1405 C C . PHE A 1 183 ? 15.597 1.055 -26.351 1.00 89.00 183 PHE A C 1
ATOM 1407 O O . PHE A 1 183 ? 16.191 -0.006 -26.535 1.00 89.00 183 PHE A O 1
ATOM 1414 N N . PRO A 1 184 ? 15.476 1.959 -27.347 1.00 88.38 184 PRO A N 1
ATOM 1415 C CA . PRO A 1 184 ? 16.053 1.720 -28.672 1.00 88.38 184 PRO A CA 1
ATOM 1416 C C . PRO A 1 184 ? 17.572 1.481 -28.648 1.00 88.38 184 PRO A C 1
ATOM 1418 O O . PRO A 1 184 ? 18.071 0.634 -29.387 1.00 88.38 184 PRO A O 1
ATOM 1421 N N . GLU A 1 185 ? 18.301 2.189 -27.782 1.00 87.19 185 GLU A N 1
ATOM 1422 C CA . GLU A 1 185 ? 19.746 2.019 -27.604 1.00 87.19 185 GLU A CA 1
ATOM 1423 C C . GLU A 1 185 ? 20.064 0.715 -26.858 1.00 87.19 185 GLU A C 1
ATOM 1425 O O . GLU A 1 185 ? 20.930 -0.048 -27.287 1.00 87.19 185 GLU A O 1
ATOM 1430 N N . ILE A 1 186 ? 19.308 0.399 -25.802 1.00 85.25 186 ILE A N 1
ATOM 1431 C CA . ILE A 1 186 ? 19.469 -0.818 -24.991 1.00 85.25 186 ILE A CA 1
ATOM 1432 C C . ILE A 1 186 ? 19.218 -2.087 -25.819 1.00 85.25 186 ILE A C 1
ATOM 1434 O O . ILE A 1 186 ? 19.985 -3.045 -25.742 1.00 85.25 186 ILE A O 1
ATOM 1438 N N . PHE A 1 187 ? 18.175 -2.095 -26.652 1.00 85.62 187 PHE A N 1
ATOM 1439 C CA . PHE A 1 187 ? 17.810 -3.252 -27.475 1.00 85.62 187 PHE A CA 1
ATOM 1440 C C . PHE A 1 187 ? 18.675 -3.423 -28.734 1.00 85.62 187 PHE A C 1
ATOM 1442 O O . PHE A 1 187 ? 18.521 -4.419 -29.447 1.00 85.62 187 PHE A O 1
ATOM 1449 N N . SER A 1 188 ? 19.619 -2.507 -28.992 1.00 85.88 188 SER A N 1
ATOM 1450 C CA . SER A 1 188 ? 20.575 -2.623 -30.105 1.00 85.88 188 SER A CA 1
ATOM 1451 C C . SER A 1 188 ? 21.517 -3.828 -29.969 1.00 85.88 188 SER A C 1
ATOM 1453 O O . SER A 1 188 ? 22.055 -4.318 -30.963 1.00 85.88 188 SER A O 1
ATOM 1455 N N . LYS A 1 189 ? 21.692 -4.336 -28.744 1.00 84.88 189 LYS A N 1
ATOM 1456 C CA . LYS A 1 189 ? 22.474 -5.529 -28.407 1.00 84.88 189 LYS A CA 1
ATOM 1457 C C . LYS A 1 189 ? 21.630 -6.472 -27.540 1.00 84.88 189 LYS A C 1
ATOM 1459 O O . LYS A 1 189 ? 20.643 -6.030 -26.955 1.00 84.88 189 LYS A O 1
ATOM 1464 N N . PRO A 1 190 ? 21.995 -7.765 -27.438 1.00 84.62 190 PRO A N 1
ATOM 1465 C CA . PRO A 1 190 ? 21.445 -8.652 -26.418 1.00 84.62 190 PRO A CA 1
ATOM 1466 C C . PRO A 1 190 ? 21.456 -7.985 -25.040 1.00 84.62 190 PRO A C 1
ATOM 1468 O O . PRO A 1 190 ? 22.503 -7.519 -24.592 1.00 84.62 190 PRO A O 1
ATOM 1471 N N . PHE A 1 191 ? 20.299 -7.939 -24.384 1.00 83.56 191 PHE A N 1
ATOM 1472 C CA . PHE A 1 191 ? 20.118 -7.242 -23.113 1.00 83.56 191 PHE A CA 1
ATOM 1473 C C . PHE A 1 191 ? 19.472 -8.162 -22.086 1.00 83.56 191 PHE A C 1
ATOM 1475 O O . PHE A 1 191 ? 18.480 -8.831 -22.375 1.00 83.56 191 PHE A O 1
ATOM 1482 N N . MET A 1 192 ? 20.015 -8.167 -20.873 1.00 84.94 192 MET A N 1
ATOM 1483 C CA . MET A 1 192 ? 19.407 -8.808 -19.714 1.00 84.94 192 MET A CA 1
ATOM 1484 C C . MET A 1 192 ? 19.409 -7.807 -18.567 1.00 84.94 192 MET A C 1
ATOM 1486 O O . MET A 1 192 ? 20.465 -7.496 -18.025 1.00 84.94 192 MET A O 1
ATOM 1490 N N . GLY A 1 193 ? 18.236 -7.301 -18.199 1.00 86.62 193 GLY A N 1
ATOM 1491 C CA . GLY A 1 193 ? 18.137 -6.333 -17.117 1.00 86.62 193 GLY A CA 1
ATOM 1492 C C . GLY A 1 193 ? 16.711 -6.057 -16.670 1.00 86.62 193 GLY A C 1
ATOM 1493 O O . GLY A 1 193 ? 15.735 -6.563 -17.233 1.00 86.62 193 GLY A O 1
ATOM 1494 N N . SER A 1 194 ? 16.614 -5.249 -15.619 1.00 90.38 194 SER A N 1
ATOM 1495 C CA . SER A 1 194 ? 15.353 -4.864 -14.996 1.00 90.38 194 SER A CA 1
ATOM 1496 C C . SER A 1 194 ? 15.269 -3.347 -14.859 1.00 90.38 194 SER A C 1
ATOM 1498 O O . SER A 1 194 ? 16.207 -2.716 -14.372 1.00 90.38 194 SER A O 1
ATOM 1500 N N . VAL A 1 195 ? 14.144 -2.766 -15.274 1.00 91.00 195 VAL A N 1
ATOM 1501 C CA . VAL A 1 195 ? 13.817 -1.360 -14.998 1.00 91.00 195 VAL A CA 1
ATOM 1502 C C . VAL A 1 195 ? 13.489 -1.233 -13.517 1.00 91.00 195 VAL A C 1
ATOM 1504 O O . VAL A 1 195 ? 12.656 -1.985 -13.003 1.00 91.00 195 VAL A O 1
ATOM 1507 N N . GLY A 1 196 ? 14.127 -0.298 -12.815 1.00 86.75 196 GLY A N 1
ATOM 1508 C CA . GLY A 1 196 ? 14.002 -0.221 -11.361 1.00 86.75 196 GLY A CA 1
ATOM 1509 C C . GLY A 1 196 ? 14.905 -1.205 -10.605 1.00 86.75 196 GLY A C 1
ATOM 1510 O O . GLY A 1 196 ? 14.695 -1.416 -9.409 1.00 86.75 196 GLY A O 1
ATOM 1511 N N . GLY A 1 197 ? 15.842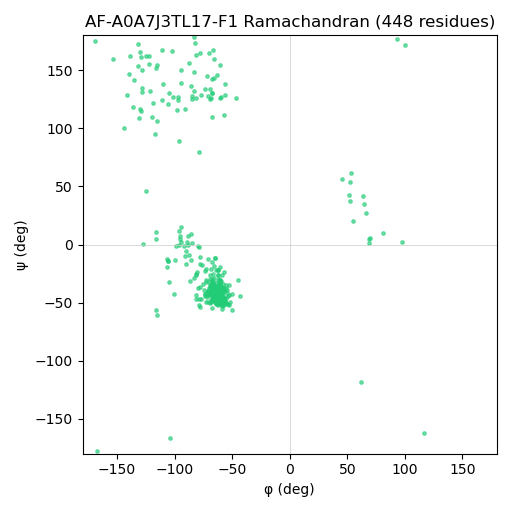 -1.883 -11.281 1.00 83.12 197 GLY A N 1
ATOM 1512 C CA . GLY A 1 197 ? 16.595 -3.020 -10.734 1.00 83.12 197 GLY A CA 1
ATOM 1513 C C . GLY A 1 197 ? 17.441 -2.706 -9.494 1.00 83.12 197 GLY A C 1
ATOM 1514 O O . GLY A 1 197 ? 17.756 -3.611 -8.726 1.00 83.12 197 GLY A O 1
ATOM 1515 N N . ALA A 1 198 ? 17.761 -1.433 -9.242 1.00 85.31 198 ALA A N 1
ATOM 1516 C CA . ALA A 1 198 ? 18.476 -1.012 -8.036 1.00 85.31 198 ALA A CA 1
ATOM 1517 C C . ALA A 1 198 ? 17.566 -0.902 -6.788 1.00 85.31 198 ALA A C 1
ATOM 1519 O O . ALA A 1 198 ? 18.033 -0.584 -5.689 1.00 85.31 198 ALA A O 1
ATOM 1520 N N . GLY A 1 199 ? 16.259 -1.162 -6.927 1.00 87.69 199 GLY A N 1
ATOM 1521 C CA . GLY A 1 199 ? 15.300 -1.166 -5.825 1.00 87.69 199 GLY A CA 1
ATOM 1522 C C . GLY A 1 199 ? 15.190 0.202 -5.151 1.00 87.69 199 GLY A C 1
ATOM 1523 O O . GLY A 1 199 ? 14.811 1.191 -5.772 1.00 87.69 199 GLY A O 1
ATOM 1524 N N . LEU A 1 200 ? 15.536 0.277 -3.862 1.00 89.25 200 LEU A N 1
ATOM 1525 C CA . LEU A 1 200 ? 15.523 1.535 -3.099 1.00 89.25 200 LEU A CA 1
ATOM 1526 C C . LEU A 1 200 ? 16.629 2.527 -3.497 1.00 89.25 200 LEU A C 1
ATOM 1528 O O . LEU A 1 200 ? 16.587 3.680 -3.074 1.00 89.25 200 LEU A O 1
ATOM 1532 N N . TYR A 1 201 ? 17.616 2.074 -4.269 1.00 90.81 201 TYR A N 1
ATOM 1533 C CA . TYR A 1 201 ? 18.689 2.905 -4.812 1.00 90.81 201 TYR A CA 1
ATOM 1534 C C . TYR A 1 201 ? 18.406 3.365 -6.240 1.00 90.81 201 TYR A C 1
ATOM 1536 O O . TYR A 1 201 ? 19.212 4.083 -6.827 1.00 90.81 201 TYR A O 1
ATOM 1544 N N . ASP A 1 202 ? 17.268 2.958 -6.797 1.00 90.75 202 ASP A N 1
ATOM 1545 C CA . ASP A 1 202 ? 16.894 3.325 -8.146 1.00 90.75 202 ASP A CA 1
ATOM 1546 C C . ASP A 1 202 ? 16.494 4.798 -8.246 1.00 90.75 202 ASP A C 1
ATOM 1548 O O . ASP A 1 202 ? 15.870 5.368 -7.336 1.00 90.75 202 ASP A O 1
ATOM 1552 N N . MET A 1 203 ? 16.826 5.398 -9.390 1.00 92.31 203 MET A N 1
ATOM 1553 C CA . MET A 1 203 ? 16.513 6.788 -9.672 1.00 92.31 203 MET A CA 1
ATOM 1554 C C . MET A 1 203 ? 15.015 7.062 -9.604 1.00 92.31 203 MET A C 1
ATOM 1556 O O . MET A 1 203 ? 14.598 8.095 -9.079 1.00 92.31 203 MET A O 1
ATOM 1560 N N . VAL A 1 204 ? 14.199 6.116 -10.071 1.00 94.62 204 VAL A N 1
ATOM 1561 C CA . VAL A 1 204 ? 12.736 6.219 -10.093 1.00 94.62 204 VAL A CA 1
ATOM 1562 C C . VAL A 1 204 ? 12.169 6.391 -8.677 1.00 94.62 204 VAL A C 1
ATOM 1564 O O . VAL A 1 204 ? 11.280 7.224 -8.451 1.00 94.62 204 VAL A O 1
ATOM 1567 N N . TYR A 1 205 ? 12.702 5.643 -7.705 1.00 95.06 205 TYR A N 1
ATOM 1568 C CA . TYR A 1 205 ? 12.253 5.687 -6.313 1.00 95.06 205 TYR A CA 1
ATOM 1569 C C . TYR A 1 205 ? 12.784 6.914 -5.566 1.00 95.06 205 TYR A C 1
ATOM 1571 O O . TYR A 1 205 ? 12.003 7.679 -4.984 1.00 95.06 205 TYR A O 1
ATOM 1579 N N . ILE A 1 206 ? 14.103 7.128 -5.585 1.00 95.06 206 ILE A N 1
ATOM 1580 C CA . ILE A 1 206 ? 14.727 8.222 -4.835 1.00 95.06 206 ILE A CA 1
ATOM 1581 C C . ILE A 1 206 ? 14.261 9.578 -5.381 1.00 95.06 206 ILE A C 1
ATOM 1583 O O . ILE A 1 206 ? 14.046 10.484 -4.579 1.00 95.06 206 ILE A O 1
ATOM 1587 N N . ALA A 1 207 ? 14.059 9.741 -6.696 1.00 96.44 207 ALA A N 1
ATOM 1588 C CA . ALA A 1 207 ? 13.598 11.015 -7.247 1.00 96.44 207 ALA A CA 1
ATOM 1589 C C . ALA A 1 207 ? 12.212 11.408 -6.710 1.00 96.44 207 ALA A C 1
ATOM 1591 O O . ALA A 1 207 ? 12.005 12.542 -6.264 1.00 96.44 207 ALA A O 1
ATOM 1592 N N . GLY A 1 208 ? 11.273 10.459 -6.657 1.00 97.00 208 GLY A N 1
ATOM 1593 C CA . GLY A 1 208 ? 9.966 10.681 -6.039 1.00 97.00 208 GLY A CA 1
ATOM 1594 C C . GLY A 1 208 ? 10.091 11.022 -4.551 1.00 97.00 208 GLY A C 1
ATOM 1595 O O . GLY A 1 208 ? 9.552 12.034 -4.089 1.00 97.00 208 GLY A O 1
ATOM 1596 N N . LEU A 1 209 ? 10.845 10.213 -3.798 1.00 97.12 209 LEU A N 1
ATOM 1597 C CA . LEU A 1 209 ? 11.025 10.389 -2.355 1.00 97.12 209 LEU A CA 1
ATOM 1598 C C . LEU A 1 209 ? 11.662 11.746 -2.011 1.00 97.12 209 LEU A C 1
ATOM 1600 O O . LEU A 1 209 ? 11.136 12.483 -1.176 1.00 97.12 209 LEU A O 1
ATOM 1604 N N . LEU A 1 210 ? 12.748 12.108 -2.698 1.00 97.88 210 LEU A N 1
ATOM 1605 C CA . LEU A 1 210 ? 13.434 13.388 -2.539 1.00 97.88 210 LEU A CA 1
ATOM 1606 C C . LEU A 1 210 ? 12.499 14.559 -2.853 1.00 97.88 210 LEU A C 1
ATOM 1608 O O . LEU A 1 210 ? 12.453 15.523 -2.093 1.00 97.88 210 LEU A O 1
ATOM 1612 N N . THR A 1 211 ? 11.707 14.457 -3.924 1.00 98.50 211 THR A N 1
ATOM 1613 C CA . THR A 1 211 ? 10.744 15.500 -4.313 1.00 98.50 211 THR A CA 1
ATOM 1614 C C . THR A 1 211 ? 9.737 15.785 -3.199 1.00 98.50 211 THR A C 1
ATOM 1616 O O . THR A 1 211 ? 9.516 16.946 -2.855 1.00 98.50 211 THR A O 1
ATOM 1619 N N . ILE A 1 212 ? 9.158 14.751 -2.577 1.00 97.75 212 ILE A N 1
ATOM 1620 C CA . ILE A 1 212 ? 8.250 14.947 -1.435 1.00 97.75 212 ILE A CA 1
ATOM 1621 C C . ILE A 1 212 ? 8.995 15.594 -0.269 1.00 97.75 212 ILE A C 1
ATOM 1623 O O . ILE A 1 212 ? 8.509 16.583 0.283 1.00 97.75 212 ILE A O 1
ATOM 1627 N N . CYS A 1 213 ? 10.167 15.070 0.098 1.00 98.00 213 CYS A N 1
ATOM 1628 C CA . CYS A 1 213 ? 10.953 15.598 1.212 1.00 98.00 213 CYS A CA 1
ATOM 1629 C C . CYS A 1 213 ? 11.307 17.080 1.027 1.00 98.00 213 CYS A C 1
ATOM 1631 O O . CYS A 1 213 ? 11.305 17.829 2.002 1.00 98.00 213 CYS A O 1
ATOM 1633 N N . LEU A 1 214 ? 11.538 17.519 -0.213 1.00 98.19 214 LEU A N 1
ATOM 1634 C CA . LEU A 1 214 ? 11.772 18.920 -0.552 1.00 98.19 214 LEU A CA 1
ATOM 1635 C C . LEU A 1 214 ? 10.492 19.766 -0.528 1.00 98.19 214 LEU A C 1
ATOM 1637 O O . LEU A 1 214 ? 10.564 20.922 -0.136 1.00 98.19 214 LEU A O 1
ATOM 1641 N N . ILE A 1 215 ? 9.324 19.231 -0.899 1.00 98.31 215 ILE A N 1
ATOM 1642 C CA . ILE A 1 215 ? 8.055 19.987 -0.904 1.00 98.31 215 ILE A CA 1
ATOM 1643 C C . ILE A 1 215 ? 7.517 20.219 0.516 1.00 98.31 215 ILE A C 1
ATOM 1645 O O . ILE A 1 215 ? 7.062 21.322 0.833 1.00 98.31 215 ILE A O 1
ATOM 1649 N N . LEU A 1 216 ? 7.541 19.195 1.380 1.00 97.25 216 LEU A N 1
ATOM 1650 C CA . LEU A 1 216 ? 6.858 19.219 2.686 1.00 97.25 216 LEU A CA 1
ATOM 1651 C C . LEU A 1 216 ? 7.222 20.434 3.573 1.00 97.25 216 LEU A C 1
ATOM 1653 O O . LEU A 1 216 ? 6.302 21.059 4.122 1.00 97.25 216 LEU A O 1
ATOM 1657 N N . PRO A 1 217 ? 8.502 20.845 3.706 1.00 96.81 217 PRO A N 1
ATOM 1658 C CA . PRO A 1 217 ? 8.885 22.009 4.505 1.00 96.81 217 PRO A CA 1
ATOM 1659 C C . PRO A 1 217 ? 8.309 23.339 4.012 1.00 96.81 217 PRO A C 1
ATOM 1661 O O . PRO A 1 217 ? 8.170 24.256 4.820 1.00 96.81 217 PRO A O 1
ATOM 1664 N N . PHE A 1 218 ? 7.909 23.459 2.745 1.00 96.94 218 PHE A N 1
ATOM 1665 C CA . PHE A 1 218 ? 7.392 24.711 2.172 1.00 96.94 218 PHE A CA 1
ATOM 1666 C C . PHE A 1 218 ? 5.862 24.784 2.122 1.00 96.94 218 PHE A C 1
ATOM 1668 O O . PHE A 1 218 ? 5.308 25.817 1.747 1.00 96.94 218 PHE A O 1
ATOM 1675 N N . MET A 1 219 ? 5.162 23.731 2.556 1.00 97.44 219 MET A N 1
ATOM 1676 C CA . MET A 1 219 ? 3.698 23.723 2.598 1.00 97.44 219 MET A CA 1
ATOM 1677 C C . MET A 1 219 ? 3.128 24.785 3.553 1.00 97.44 219 MET A C 1
ATOM 1679 O O . MET A 1 219 ? 3.699 25.085 4.612 1.00 97.44 219 MET A O 1
ATOM 1683 N N . GLY A 1 220 ? 1.968 25.329 3.180 1.00 95.19 220 GLY A N 1
ATOM 1684 C CA . GLY A 1 220 ? 1.219 26.335 3.926 1.00 95.19 220 GLY A CA 1
ATOM 1685 C C . GLY A 1 220 ? 0.781 25.856 5.313 1.00 95.19 220 GLY A C 1
ATOM 1686 O O . GLY A 1 220 ? 0.621 24.659 5.578 1.00 95.19 220 GLY A O 1
ATOM 1687 N N . LYS A 1 221 ? 0.584 26.807 6.237 1.00 93.81 221 LYS A N 1
ATOM 1688 C CA . LYS A 1 221 ? 0.221 26.516 7.638 1.00 93.81 221 LYS A CA 1
ATOM 1689 C C . LYS A 1 221 ? -1.115 25.775 7.766 1.00 93.81 221 LYS A C 1
ATOM 1691 O O . LYS A 1 221 ? -1.252 24.951 8.661 1.00 93.81 221 LYS A O 1
ATOM 1696 N N . ASP A 1 222 ? -2.070 26.046 6.885 1.00 92.75 222 ASP A N 1
ATOM 1697 C CA . ASP A 1 222 ? -3.389 25.404 6.828 1.00 92.75 222 ASP A CA 1
ATOM 1698 C C . ASP A 1 222 ? -3.315 23.919 6.426 1.00 92.75 222 ASP A C 1
ATOM 1700 O O . ASP A 1 222 ? -4.155 23.114 6.833 1.00 92.75 222 ASP A O 1
ATOM 1704 N N . VAL A 1 223 ? -2.310 23.538 5.632 1.00 93.50 223 VAL A N 1
ATOM 1705 C CA . VAL A 1 223 ? -2.047 22.141 5.274 1.00 93.50 223 VAL A CA 1
ATOM 1706 C C . VAL A 1 223 ? -1.284 21.459 6.408 1.00 93.50 223 VAL A C 1
ATOM 1708 O O . VAL A 1 223 ? -1.689 20.395 6.870 1.00 93.50 223 VAL A O 1
ATOM 1711 N N . LYS A 1 224 ? -0.232 22.106 6.928 1.00 92.88 224 LYS A N 1
ATOM 1712 C CA . LYS A 1 224 ? 0.612 21.573 8.015 1.00 92.88 224 LYS A CA 1
ATOM 1713 C C . LYS A 1 224 ? -0.126 21.357 9.335 1.00 92.88 224 LYS A C 1
ATOM 1715 O O . LYS A 1 224 ? 0.183 20.416 10.059 1.00 92.88 224 LYS A O 1
ATOM 1720 N N . ARG A 1 225 ? -1.076 22.236 9.667 1.00 91.94 225 ARG A N 1
ATOM 1721 C CA . ARG A 1 225 ? -1.862 22.188 10.914 1.00 91.94 225 ARG A CA 1
ATOM 1722 C C . ARG A 1 225 ? -3.196 21.461 10.755 1.00 91.94 225 ARG A C 1
ATOM 1724 O O . ARG A 1 225 ? -4.066 21.610 11.609 1.00 91.94 225 ARG A O 1
ATOM 1731 N N . ALA A 1 226 ? -3.379 20.705 9.674 1.00 91.19 226 ALA A N 1
ATOM 1732 C CA . ALA A 1 226 ? -4.589 19.923 9.481 1.00 91.19 226 ALA A CA 1
ATOM 1733 C C . ALA A 1 226 ? -4.808 18.979 10.682 1.00 91.19 226 ALA A C 1
ATOM 1735 O O . ALA A 1 226 ? -3.873 18.266 11.066 1.00 91.19 226 ALA A O 1
ATOM 1736 N N . PRO A 1 227 ? -6.004 18.982 11.299 1.00 87.00 227 PRO A N 1
ATOM 1737 C CA . PRO A 1 227 ? -6.276 18.146 12.456 1.00 87.00 227 PRO A CA 1
ATOM 1738 C C . PRO A 1 227 ? -6.278 16.671 12.051 1.00 87.00 227 PRO A C 1
ATOM 1740 O O . PRO A 1 227 ? -6.755 16.302 10.978 1.00 87.00 227 PRO A O 1
ATOM 1743 N N . PHE A 1 228 ? -5.753 15.815 12.924 1.00 82.50 228 PHE A N 1
ATOM 1744 C CA . PHE A 1 228 ? -5.918 14.373 12.786 1.00 82.50 228 PHE A CA 1
ATOM 1745 C C . PHE A 1 228 ? -7.258 13.976 13.431 1.00 82.50 228 PHE A C 1
ATOM 1747 O O . PHE A 1 228 ? -7.494 14.365 14.578 1.00 82.50 228 PHE A O 1
ATOM 1754 N N . PRO A 1 229 ? -8.148 13.248 12.735 1.00 73.44 229 PRO A N 1
ATOM 1755 C CA . PRO A 1 229 ? -9.421 12.828 13.311 1.00 73.44 229 PRO A CA 1
ATOM 1756 C C . PRO A 1 229 ? -9.158 11.817 14.437 1.00 73.44 229 PRO A C 1
ATOM 1758 O O . PRO A 1 229 ? -8.720 10.700 14.181 1.00 73.44 229 PRO A O 1
ATOM 1761 N N . LEU A 1 230 ? -9.380 12.219 15.691 1.00 59.81 230 LEU A N 1
ATOM 1762 C CA . LEU A 1 230 ? -9.193 11.378 16.877 1.00 59.81 230 LEU A CA 1
ATOM 1763 C C . LEU A 1 230 ? -10.531 11.146 17.565 1.00 59.81 230 LEU A C 1
ATOM 1765 O O . LEU A 1 230 ? -11.015 12.034 18.262 1.00 59.81 230 LEU A O 1
ATOM 1769 N N . LYS A 1 231 ? -11.074 9.937 17.437 1.00 64.25 231 LYS A N 1
ATOM 1770 C CA . LYS A 1 231 ? -11.865 9.304 18.495 1.00 64.25 231 LYS A CA 1
ATOM 1771 C C . LYS A 1 231 ? -11.559 7.811 18.448 1.00 64.25 231 LYS A C 1
ATOM 1773 O O . LYS A 1 231 ? -12.060 7.118 17.576 1.00 64.25 231 LYS A O 1
ATOM 1778 N N . GLU A 1 232 ? -10.691 7.346 19.342 1.00 81.62 232 GLU A N 1
ATOM 1779 C CA . GLU A 1 232 ? -10.508 5.917 19.615 1.00 81.62 232 GLU A CA 1
ATOM 1780 C C . GLU A 1 232 ? -11.064 5.614 21.015 1.00 81.62 232 GLU A C 1
ATOM 1782 O O . GLU A 1 232 ? -10.799 6.389 21.946 1.00 81.62 232 GLU A O 1
ATOM 1787 N N . PRO A 1 233 ? -11.784 4.494 21.215 1.00 85.31 233 PRO A N 1
ATOM 1788 C CA . PRO A 1 233 ? -12.347 4.135 22.520 1.00 85.31 233 PRO A CA 1
ATOM 1789 C C . PRO A 1 233 ? -11.308 4.071 23.653 1.00 85.31 233 PRO A C 1
ATOM 1791 O O . PRO A 1 233 ? -11.570 4.505 24.774 1.00 85.31 233 PRO A O 1
ATOM 1794 N N . SER A 1 234 ? -10.096 3.592 23.357 1.00 84.88 234 SER A N 1
ATOM 1795 C CA . SER A 1 234 ? -8.986 3.482 24.316 1.00 84.88 234 SER A CA 1
ATOM 1796 C C . SER A 1 234 ? -8.496 4.847 24.819 1.00 84.88 234 SER A C 1
ATOM 1798 O O . SER A 1 234 ? -8.176 5.006 26.000 1.00 84.88 234 SER A O 1
ATOM 1800 N N . MET A 1 235 ? -8.472 5.857 23.943 1.00 86.31 235 MET A N 1
ATOM 1801 C CA . MET A 1 235 ? -8.092 7.224 24.293 1.00 86.31 235 MET A CA 1
ATOM 1802 C C . MET A 1 235 ? -9.148 7.869 25.192 1.00 86.31 235 MET A C 1
ATOM 1804 O O . MET A 1 235 ? -8.786 8.500 26.185 1.00 86.31 235 MET A O 1
ATOM 1808 N N . LEU A 1 236 ? -10.434 7.666 24.887 1.00 90.44 236 LEU A N 1
ATOM 1809 C CA . LEU A 1 236 ? -11.546 8.147 25.712 1.00 90.44 236 LEU A CA 1
ATOM 1810 C C . LEU A 1 236 ? -11.535 7.495 27.099 1.00 90.44 236 LEU A C 1
ATOM 1812 O O . LEU A 1 236 ? -11.627 8.199 28.102 1.00 90.44 236 LEU A O 1
ATOM 1816 N N . LEU A 1 237 ? -11.299 6.182 27.186 1.00 89.69 237 LEU A N 1
ATOM 1817 C CA . LEU A 1 237 ? -11.090 5.513 28.474 1.00 89.69 237 LEU A CA 1
ATOM 1818 C C . LEU A 1 237 ? -9.903 6.107 29.240 1.00 89.69 237 LEU A C 1
ATOM 1820 O O . LEU A 1 237 ? -10.010 6.385 30.432 1.00 89.69 237 LEU A O 1
ATOM 1824 N N . ARG A 1 238 ? -8.769 6.360 28.576 1.00 89.94 238 ARG A N 1
ATOM 1825 C CA . ARG A 1 238 ? -7.608 6.991 29.223 1.00 89.94 238 ARG A CA 1
ATOM 1826 C C . ARG A 1 238 ? -7.930 8.397 29.734 1.00 89.94 238 ARG A C 1
ATOM 1828 O O . ARG A 1 238 ? -7.509 8.749 30.833 1.00 89.94 238 ARG A O 1
ATOM 1835 N N . MET A 1 239 ? -8.681 9.189 28.970 1.00 89.94 239 MET A N 1
ATOM 1836 C CA . MET A 1 239 ? -9.173 10.499 29.408 1.00 89.94 239 MET A CA 1
ATOM 1837 C C . MET A 1 239 ? -10.125 10.383 30.601 1.00 89.94 239 MET A C 1
ATOM 1839 O O . MET A 1 239 ? -10.049 11.214 31.504 1.00 89.94 239 MET A O 1
ATOM 1843 N N . ALA A 1 240 ? -10.960 9.340 30.647 1.00 90.56 240 ALA A N 1
ATOM 1844 C CA . ALA A 1 240 ? -11.814 9.050 31.793 1.00 90.56 240 ALA A CA 1
ATOM 1845 C C . ALA A 1 240 ? -10.983 8.829 33.067 1.00 90.56 240 ALA A C 1
ATOM 1847 O O . ALA A 1 240 ? -11.211 9.514 34.061 1.00 90.56 240 ALA A O 1
ATOM 1848 N N . TYR A 1 241 ? -9.959 7.968 33.005 1.00 90.50 241 TYR A N 1
ATOM 1849 C CA . TYR A 1 241 ? -9.066 7.681 34.138 1.00 90.50 241 TYR A CA 1
ATOM 1850 C C . TYR A 1 241 ? -8.246 8.892 34.607 1.00 90.50 241 TYR A C 1
ATOM 1852 O O . TYR A 1 241 ? -7.944 9.009 35.792 1.00 90.50 241 TYR A O 1
ATOM 1860 N N . LEU A 1 242 ? -7.859 9.784 33.691 1.00 91.94 242 LEU A N 1
ATOM 1861 C CA . LEU A 1 242 ? -7.062 10.976 34.008 1.00 91.94 242 LEU A CA 1
ATOM 1862 C C . LEU A 1 242 ? -7.909 12.178 34.452 1.00 91.94 242 LEU A C 1
ATOM 1864 O O . LEU A 1 242 ? -7.361 13.168 34.945 1.00 91.94 242 LEU A O 1
ATOM 1868 N N . SER A 1 243 ? -9.228 12.131 34.254 1.00 89.88 243 SER A N 1
ATOM 1869 C CA . SER A 1 243 ? -10.110 13.243 34.590 1.00 89.88 243 SER A CA 1
ATOM 1870 C C . SER A 1 243 ? -10.201 13.429 36.103 1.00 89.88 243 SER A C 1
ATOM 1872 O O . SER A 1 243 ? -10.596 12.530 36.838 1.00 89.88 243 SER A O 1
ATOM 1874 N N . LYS A 1 244 ? -9.905 14.646 36.570 1.00 89.69 244 LYS A N 1
ATOM 1875 C CA . LYS A 1 244 ? -10.121 15.046 37.972 1.00 89.69 244 LYS A CA 1
ATOM 1876 C C . LYS A 1 244 ? -11.594 15.322 38.294 1.00 89.69 244 LYS A C 1
ATOM 1878 O O . LYS A 1 244 ? -11.968 15.376 39.458 1.00 89.69 244 LYS A O 1
ATOM 1883 N N . ASP A 1 245 ? -12.411 15.528 37.265 1.00 91.69 245 ASP A N 1
ATOM 1884 C CA . ASP A 1 245 ? -13.849 15.753 37.378 1.00 91.69 245 ASP A CA 1
ATOM 1885 C C . ASP A 1 245 ? -14.582 14.430 37.122 1.00 91.69 245 ASP A C 1
ATOM 1887 O O . ASP A 1 245 ? -14.510 13.875 36.020 1.00 91.69 245 ASP A O 1
ATOM 1891 N N . TYR A 1 246 ? -15.281 13.929 38.144 1.00 91.00 246 TYR A N 1
ATOM 1892 C CA . TYR A 1 246 ? -16.010 12.659 38.097 1.00 91.00 246 TYR A CA 1
ATOM 1893 C C . TYR A 1 246 ? -17.124 12.649 37.048 1.00 91.00 246 TYR A C 1
ATOM 1895 O O . TYR A 1 246 ? -17.353 11.624 36.407 1.00 91.00 246 TYR A O 1
ATOM 1903 N N . ARG A 1 247 ? -17.792 13.786 36.816 1.00 90.19 247 ARG A N 1
ATOM 1904 C CA . ARG A 1 247 ? -18.835 13.880 35.789 1.00 90.19 247 ARG A CA 1
ATOM 1905 C C . ARG A 1 247 ? -18.224 13.721 34.401 1.00 90.19 247 ARG A C 1
ATOM 1907 O O . ARG A 1 247 ? -18.734 12.944 33.597 1.00 90.19 247 ARG A O 1
ATOM 1914 N N . LYS A 1 248 ? -17.109 14.409 34.137 1.00 91.44 248 LYS A N 1
ATOM 1915 C CA . LYS A 1 248 ? -16.372 14.268 32.871 1.00 91.44 248 LYS A CA 1
ATOM 1916 C C . LYS A 1 248 ? -15.787 12.868 32.700 1.00 91.44 248 LYS A C 1
ATOM 1918 O O . LYS A 1 248 ? -15.828 12.341 31.596 1.00 91.44 248 LYS A O 1
ATOM 1923 N N . ALA A 1 249 ? -15.294 12.251 33.777 1.00 91.44 249 ALA A N 1
ATOM 1924 C CA . ALA A 1 249 ? -14.778 10.883 33.742 1.00 91.44 249 ALA A CA 1
ATOM 1925 C C . ALA A 1 249 ? -15.850 9.896 33.254 1.00 91.44 249 ALA A C 1
ATOM 1927 O O . ALA A 1 249 ? -15.624 9.139 32.312 1.00 91.44 249 ALA A O 1
ATOM 1928 N N . ILE A 1 250 ? -17.047 9.967 33.845 1.00 92.44 250 ILE A N 1
ATOM 1929 C CA . ILE A 1 250 ? -18.192 9.136 33.456 1.00 92.44 250 ILE A CA 1
ATOM 1930 C C . ILE A 1 250 ? -18.627 9.440 32.017 1.00 92.44 250 ILE A C 1
ATOM 1932 O O . ILE A 1 250 ? -18.893 8.513 31.257 1.00 92.44 250 ILE A O 1
ATOM 1936 N N . GLN A 1 251 ? -18.642 10.712 31.608 1.00 92.69 251 GLN A N 1
ATOM 1937 C CA . GLN A 1 251 ? -18.979 11.094 30.235 1.00 92.69 251 GLN A CA 1
ATOM 1938 C C . GLN A 1 251 ? -18.011 10.486 29.209 1.00 92.69 251 GLN A C 1
ATOM 1940 O O . GLN A 1 251 ? -18.464 9.903 28.228 1.00 92.69 251 GLN A O 1
ATOM 1945 N N . TYR A 1 252 ? -16.699 10.559 29.450 1.00 93.19 252 TYR A N 1
ATOM 1946 C CA . TYR A 1 252 ? -15.707 9.931 28.575 1.00 93.19 252 TYR A CA 1
ATOM 1947 C C . TYR A 1 252 ? -15.843 8.404 28.537 1.00 93.19 252 TYR A C 1
ATOM 1949 O O . TYR A 1 252 ? -15.696 7.805 27.474 1.00 93.19 252 TYR A O 1
ATOM 1957 N N . ALA A 1 253 ? -16.157 7.768 29.669 1.00 93.50 253 ALA A N 1
ATOM 1958 C CA . ALA A 1 253 ? -16.396 6.327 29.729 1.00 93.50 253 ALA A CA 1
ATOM 1959 C C . ALA A 1 253 ? -17.640 5.912 28.917 1.00 93.50 253 ALA A C 1
ATOM 1961 O O . ALA A 1 253 ? -17.589 4.934 28.172 1.00 93.50 253 ALA A O 1
ATOM 1962 N N . ILE A 1 254 ? -18.734 6.680 29.006 1.00 93.81 254 ILE A N 1
ATOM 1963 C CA . ILE A 1 254 ? -19.947 6.472 28.198 1.00 93.81 254 ILE A CA 1
ATOM 1964 C C . ILE A 1 254 ? -19.633 6.652 26.711 1.00 93.81 254 ILE A C 1
ATOM 1966 O O . ILE A 1 254 ? -19.977 5.781 25.916 1.00 93.81 254 ILE A O 1
ATOM 1970 N N . GLU A 1 255 ? -18.944 7.734 26.341 1.00 93.38 255 GLU A N 1
ATOM 1971 C CA . GLU A 1 255 ? -18.581 8.012 24.948 1.00 93.38 255 GLU A CA 1
ATOM 1972 C C . GLU A 1 255 ? -17.678 6.909 24.372 1.00 93.38 255 GLU A C 1
ATOM 1974 O O . GLU A 1 255 ? -17.855 6.505 23.225 1.00 93.38 255 GLU A O 1
ATOM 1979 N N . ALA A 1 256 ? -16.760 6.358 25.175 1.00 93.62 256 ALA A N 1
ATOM 1980 C CA . ALA A 1 256 ? -15.924 5.228 24.775 1.00 93.62 256 ALA A CA 1
ATOM 1981 C C . ALA A 1 256 ? -16.759 3.977 24.457 1.00 93.62 256 ALA A C 1
ATOM 1983 O O . ALA A 1 256 ? -16.528 3.324 23.436 1.00 93.62 256 ALA A O 1
ATOM 1984 N N . VAL A 1 257 ? -17.736 3.652 25.312 1.00 94.81 257 VAL A N 1
ATOM 1985 C CA . VAL A 1 257 ? -18.643 2.512 25.107 1.00 94.81 257 VAL A CA 1
ATOM 1986 C C . VAL A 1 257 ? -19.515 2.730 23.879 1.00 94.81 257 VAL A C 1
ATOM 1988 O O . VAL A 1 257 ? -19.621 1.827 23.055 1.00 94.81 257 VAL A O 1
ATOM 1991 N N . GLU A 1 258 ? -20.120 3.907 23.724 1.00 93.56 258 GLU A N 1
ATOM 1992 C CA . GLU A 1 258 ? -20.977 4.233 22.578 1.00 93.56 258 GLU A CA 1
ATOM 1993 C C . GLU A 1 258 ? -20.204 4.141 21.263 1.00 93.56 258 GLU A C 1
ATOM 1995 O O . GLU A 1 258 ? -20.655 3.487 20.322 1.00 93.56 258 GLU A O 1
ATOM 2000 N N . LEU A 1 259 ? -19.001 4.716 21.228 1.00 92.69 259 LEU A N 1
ATOM 2001 C CA . LEU A 1 259 ? -18.126 4.662 20.067 1.00 92.69 259 LEU A CA 1
ATOM 2002 C C . LEU A 1 259 ? -17.744 3.220 19.718 1.00 92.69 259 LEU A C 1
ATOM 2004 O O . LEU A 1 259 ? -17.932 2.801 18.577 1.00 92.69 259 LEU A O 1
ATOM 2008 N N . LYS A 1 260 ? -17.275 2.431 20.696 1.00 93.50 260 LYS A N 1
ATOM 2009 C CA . LYS A 1 260 ? -16.905 1.028 20.457 1.00 93.50 260 LYS A CA 1
ATOM 2010 C C . LYS A 1 260 ? -18.108 0.187 20.036 1.00 93.50 260 LYS A C 1
ATOM 2012 O O . LYS A 1 260 ? -17.987 -0.672 19.166 1.00 93.50 260 LYS A O 1
ATOM 2017 N N . THR A 1 261 ? -19.270 0.438 20.634 1.00 94.69 261 THR A N 1
ATOM 2018 C CA . THR A 1 261 ? -20.524 -0.225 20.267 1.00 94.69 261 THR A CA 1
ATOM 2019 C C . THR A 1 261 ? -20.851 0.059 18.814 1.00 94.69 261 THR A C 1
ATOM 2021 O O . THR A 1 261 ? -21.084 -0.881 18.066 1.00 94.69 261 THR A O 1
ATOM 2024 N N . HIS A 1 262 ? -20.824 1.327 18.401 1.00 92.12 262 HIS A N 1
ATOM 2025 C CA . HIS A 1 262 ? -21.112 1.722 17.028 1.00 92.12 262 HIS A CA 1
ATOM 2026 C C . HIS A 1 262 ? -20.117 1.105 16.035 1.00 92.12 262 HIS A C 1
ATOM 2028 O O . HIS A 1 262 ? -20.527 0.550 15.015 1.00 92.12 262 HIS A O 1
ATOM 2034 N N . GLU A 1 263 ? -18.820 1.126 16.358 1.00 90.75 263 GLU A N 1
ATOM 2035 C CA . GLU A 1 263 ? -17.776 0.487 15.551 1.00 90.75 263 GLU A CA 1
ATOM 2036 C C . GLU A 1 263 ? -18.043 -1.006 15.348 1.00 90.75 263 GLU A C 1
ATOM 2038 O O . GLU A 1 263 ? -18.026 -1.482 14.216 1.00 90.75 263 GLU A O 1
ATOM 2043 N N . VAL A 1 264 ? -18.293 -1.755 16.426 1.00 92.75 264 VAL A N 1
ATOM 2044 C CA . VAL A 1 264 ? -18.526 -3.202 16.344 1.00 92.75 264 VAL A CA 1
ATOM 2045 C C . VAL A 1 264 ? -19.866 -3.492 15.671 1.00 92.75 264 VAL A C 1
ATOM 2047 O O . VAL A 1 264 ? -19.924 -4.346 14.794 1.00 92.75 264 VAL A O 1
ATOM 2050 N N . ALA A 1 265 ? -20.924 -2.753 15.999 1.00 92.56 265 ALA A N 1
ATOM 2051 C CA . ALA A 1 265 ? -22.250 -2.914 15.408 1.00 92.56 265 ALA A CA 1
ATOM 2052 C C . ALA A 1 265 ? -22.219 -2.762 13.887 1.00 92.56 265 ALA A C 1
ATOM 2054 O O . ALA A 1 265 ? -22.710 -3.643 13.179 1.00 92.56 265 ALA A O 1
ATOM 2055 N N . LYS A 1 266 ? -21.529 -1.728 13.382 1.00 90.62 266 LYS A N 1
ATOM 2056 C CA . LYS A 1 266 ? -21.327 -1.521 11.944 1.00 90.62 266 LYS A CA 1
ATOM 2057 C C . LYS A 1 266 ? -20.675 -2.737 11.283 1.00 90.62 266 LYS A C 1
ATOM 2059 O O . LYS A 1 266 ? -21.071 -3.120 10.186 1.00 90.62 266 LYS A O 1
ATOM 2064 N N . LYS A 1 267 ? -19.716 -3.390 11.952 1.00 91.25 267 LYS A N 1
ATOM 2065 C CA . LYS A 1 267 ? -19.049 -4.588 11.412 1.00 91.25 267 LYS A CA 1
ATOM 2066 C C . LYS A 1 267 ? -19.952 -5.816 11.331 1.00 91.25 267 LYS A C 1
ATOM 2068 O O . LYS A 1 267 ? -19.708 -6.685 10.501 1.00 91.25 267 LYS A O 1
ATOM 2073 N N . PHE A 1 268 ? -20.972 -5.881 12.182 1.00 90.12 268 PHE A N 1
ATOM 2074 C CA . PHE A 1 268 ? -21.988 -6.933 12.178 1.00 90.12 268 PHE A CA 1
ATOM 2075 C C . PHE A 1 268 ? -23.244 -6.554 11.371 1.00 90.12 268 PHE A C 1
ATOM 2077 O O . PHE A 1 268 ? -24.183 -7.343 11.337 1.00 90.12 268 PHE A O 1
ATOM 2084 N N . GLY A 1 269 ? -23.285 -5.374 10.736 1.00 88.94 269 GLY A N 1
ATOM 2085 C CA . GLY A 1 269 ? -24.475 -4.889 10.025 1.00 88.94 269 GLY A CA 1
ATOM 2086 C C . GLY A 1 269 ? -25.663 -4.596 10.949 1.00 88.94 269 GLY A C 1
ATOM 2087 O O . GLY A 1 269 ? -26.810 -4.716 10.533 1.00 88.94 269 GLY A O 1
ATOM 2088 N N . ILE A 1 270 ? -25.396 -4.266 12.215 1.00 90.69 270 ILE A N 1
ATOM 2089 C CA . ILE A 1 270 ? -26.414 -3.949 13.219 1.00 90.69 270 ILE A CA 1
ATOM 2090 C C . ILE A 1 270 ? -26.556 -2.429 13.299 1.00 90.69 270 ILE A C 1
ATOM 2092 O O . ILE A 1 270 ? -25.581 -1.728 13.573 1.00 90.69 270 ILE A O 1
ATOM 2096 N N . GLU A 1 271 ? -27.776 -1.928 13.117 1.00 86.50 271 GLU A N 1
ATOM 2097 C CA . GLU A 1 271 ? -28.112 -0.510 13.258 1.00 86.50 271 GLU A CA 1
ATOM 2098 C C . GLU A 1 271 ? -29.080 -0.274 14.428 1.00 86.50 271 GLU A C 1
ATOM 2100 O O . GLU A 1 271 ? -29.842 -1.159 14.822 1.00 86.50 271 GLU A O 1
ATOM 2105 N N . GLY A 1 272 ? -29.048 0.941 14.981 1.00 83.62 272 GLY A N 1
ATOM 2106 C CA . GLY A 1 272 ? -29.989 1.409 16.001 1.00 83.62 272 GLY A CA 1
ATOM 2107 C C . GLY A 1 272 ? -29.481 1.382 17.448 1.00 83.62 272 GLY A C 1
ATOM 2108 O O . GLY A 1 272 ? -28.422 0.843 17.775 1.00 83.62 272 GLY A O 1
ATOM 2109 N N . ASP A 1 273 ? -30.285 1.969 18.337 1.00 82.25 273 ASP A N 1
ATOM 2110 C CA . ASP A 1 273 ? -29.932 2.252 19.740 1.00 82.25 273 ASP A CA 1
ATOM 2111 C C . ASP A 1 273 ? -29.763 0.997 20.617 1.00 82.25 273 ASP A C 1
ATOM 2113 O O . ASP A 1 273 ? -29.185 1.050 21.706 1.00 82.25 273 ASP A O 1
ATOM 2117 N N . TYR A 1 274 ? -30.239 -0.156 20.140 1.00 87.25 274 TYR A N 1
ATOM 2118 C CA . TYR A 1 274 ? -30.144 -1.450 20.823 1.00 87.25 274 TYR A CA 1
ATOM 2119 C C . TYR A 1 274 ? -28.949 -2.293 20.361 1.00 87.25 274 TYR A C 1
ATOM 2121 O O . TYR A 1 274 ? -28.844 -3.465 20.722 1.00 87.25 274 TYR A O 1
ATOM 2129 N N . ALA A 1 275 ? -28.015 -1.719 19.598 1.00 91.44 275 ALA A N 1
ATOM 2130 C CA . ALA A 1 275 ? -26.847 -2.440 19.104 1.00 91.44 275 ALA A CA 1
ATOM 2131 C C . ALA A 1 275 ? -26.041 -3.127 20.222 1.00 91.44 275 ALA A C 1
ATOM 2133 O O . ALA A 1 275 ? -25.656 -4.288 20.088 1.00 91.44 275 ALA A O 1
ATOM 2134 N N . LEU A 1 276 ? -25.847 -2.452 21.361 1.00 90.69 276 LEU A N 1
ATOM 2135 C CA . LEU A 1 276 ? -25.149 -3.030 22.513 1.00 90.69 276 LEU A CA 1
ATOM 2136 C C . LEU A 1 276 ? -25.863 -4.284 23.047 1.00 90.69 276 LEU A C 1
ATOM 2138 O O . LEU A 1 276 ? -25.222 -5.305 23.293 1.00 90.69 276 LEU A O 1
ATOM 2142 N N . LEU A 1 277 ? -27.193 -4.224 23.167 1.00 92.31 277 LEU A N 1
ATOM 2143 C CA . LEU A 1 277 ? -28.025 -5.344 23.610 1.00 92.31 277 LEU A CA 1
ATOM 2144 C C . LEU A 1 277 ? -27.879 -6.548 22.670 1.00 92.31 277 LEU A C 1
ATOM 2146 O O . LEU A 1 277 ? -27.685 -7.669 23.136 1.00 92.31 277 LEU A O 1
ATOM 2150 N N . LEU A 1 278 ? -27.924 -6.314 21.357 1.00 91.50 278 LEU A N 1
ATOM 2151 C CA . LEU A 1 278 ? -27.794 -7.364 20.342 1.00 91.50 278 LEU A CA 1
ATOM 2152 C C . LEU A 1 278 ? -26.390 -7.990 20.311 1.00 91.50 278 LEU A C 1
ATOM 2154 O O . LEU A 1 278 ? -26.239 -9.179 20.027 1.00 91.50 278 LEU A O 1
ATOM 2158 N N . LEU A 1 279 ? -25.350 -7.209 20.612 1.00 92.50 279 LEU A N 1
ATOM 2159 C CA . LEU A 1 279 ? -23.964 -7.669 20.543 1.00 92.50 279 LEU A CA 1
ATOM 2160 C C . LEU A 1 279 ? -23.552 -8.526 21.745 1.00 92.50 279 LEU A C 1
ATOM 2162 O O . LEU A 1 279 ? -22.932 -9.582 21.548 1.00 92.50 279 LEU A O 1
ATOM 2166 N N . ILE A 1 280 ? -23.868 -8.067 22.963 1.00 93.19 280 ILE A N 1
ATOM 2167 C CA . ILE A 1 280 ? -23.335 -8.630 24.218 1.00 93.19 280 ILE A CA 1
ATOM 2168 C C . ILE A 1 280 ? -24.401 -9.011 25.262 1.00 93.19 280 ILE A C 1
ATOM 2170 O O . ILE A 1 280 ? -24.048 -9.550 26.308 1.00 93.19 280 ILE A O 1
ATOM 2174 N N . GLY A 1 281 ? -25.692 -8.815 24.971 1.00 93.00 281 GLY A N 1
ATOM 2175 C CA . GLY A 1 281 ? -26.804 -9.304 25.791 1.00 93.00 281 GLY A CA 1
ATOM 2176 C C . GLY A 1 281 ? -27.337 -8.320 26.840 1.00 93.00 281 GLY A C 1
ATOM 2177 O O . GLY A 1 281 ? -26.847 -7.203 27.009 1.00 93.00 281 GLY A O 1
ATOM 2178 N N . SER A 1 282 ? -28.391 -8.748 27.543 1.00 92.31 282 SER A N 1
ATOM 2179 C CA . SER A 1 282 ? -29.196 -7.896 28.432 1.00 92.31 282 SER A CA 1
ATOM 2180 C C . SER A 1 282 ? -28.471 -7.446 29.696 1.00 92.31 282 SER A C 1
ATOM 2182 O O . SER A 1 282 ? -28.656 -6.307 30.108 1.00 92.31 282 SER A O 1
ATOM 2184 N N . ALA A 1 283 ? -27.626 -8.292 30.290 1.00 91.62 283 ALA A N 1
ATOM 2185 C CA . ALA A 1 283 ? -26.890 -7.952 31.509 1.00 91.62 283 ALA A CA 1
ATOM 2186 C C . ALA A 1 283 ? -26.001 -6.711 31.307 1.00 91.62 283 ALA A C 1
ATOM 2188 O O . ALA A 1 283 ? -26.191 -5.696 31.970 1.00 91.62 283 ALA A O 1
ATOM 2189 N N . ALA A 1 284 ? -25.117 -6.748 30.306 1.00 91.38 284 ALA A N 1
ATOM 2190 C CA . ALA A 1 284 ? -24.218 -5.636 30.005 1.00 91.38 284 ALA A CA 1
ATOM 2191 C C . ALA A 1 284 ? -24.962 -4.382 29.510 1.00 91.38 284 ALA A C 1
ATOM 2193 O O . ALA A 1 284 ? -24.561 -3.258 29.812 1.00 91.38 284 ALA A O 1
ATOM 2194 N N . TYR A 1 285 ? -26.066 -4.562 28.777 1.00 93.38 285 TYR A N 1
ATOM 2195 C CA . TYR A 1 285 ? -26.930 -3.449 28.387 1.00 93.38 285 TYR A CA 1
ATOM 2196 C C . TYR A 1 285 ? -27.560 -2.761 29.605 1.00 93.38 285 TYR A C 1
ATOM 2198 O O . TYR A 1 285 ? -27.552 -1.534 29.688 1.00 93.38 285 TYR A O 1
ATOM 2206 N N . ASN A 1 286 ? -28.058 -3.531 30.575 1.00 93.62 286 ASN A N 1
ATOM 2207 C CA . ASN A 1 286 ? -28.642 -2.988 31.800 1.00 93.62 286 ASN A CA 1
ATOM 2208 C C . ASN A 1 286 ? -27.602 -2.214 32.621 1.00 93.62 286 ASN A C 1
ATOM 2210 O O . ASN A 1 286 ? -27.886 -1.091 33.039 1.00 93.62 286 ASN A O 1
ATOM 2214 N N . ASP A 1 287 ? -26.389 -2.751 32.773 1.00 91.81 287 ASP A N 1
ATOM 2215 C CA . ASP A 1 287 ? -25.286 -2.068 33.464 1.00 91.81 287 ASP A CA 1
ATOM 2216 C C . ASP A 1 287 ? -24.919 -0.741 32.780 1.00 91.81 287 ASP A C 1
ATOM 2218 O O . ASP A 1 287 ? -24.773 0.294 33.439 1.00 91.81 287 ASP A O 1
ATOM 2222 N N . TYR A 1 288 ? -24.859 -0.731 31.444 1.00 93.56 288 TYR A N 1
ATOM 2223 C CA . TYR A 1 288 ? -24.659 0.488 30.658 1.00 93.56 288 TYR A CA 1
ATOM 2224 C C . TYR A 1 288 ? -25.782 1.514 30.867 1.00 93.56 288 TYR A C 1
ATOM 2226 O O . TYR A 1 288 ? -25.508 2.703 31.039 1.00 93.56 288 TYR A O 1
ATOM 2234 N N . ILE A 1 289 ? -27.047 1.085 30.889 1.00 92.69 289 ILE A N 1
ATOM 2235 C CA . ILE A 1 289 ? -28.185 1.985 31.115 1.00 92.69 289 ILE A CA 1
ATOM 2236 C C . ILE A 1 289 ? -28.161 2.569 32.532 1.00 92.69 289 ILE A C 1
ATOM 2238 O O . ILE A 1 289 ? -28.427 3.764 32.695 1.00 92.69 289 ILE A O 1
ATOM 2242 N N . ILE A 1 290 ? -27.809 1.771 33.545 1.00 90.88 290 ILE A N 1
ATOM 2243 C CA . ILE A 1 290 ? -27.634 2.241 34.927 1.00 90.88 290 ILE A CA 1
ATOM 2244 C C . ILE A 1 290 ? -26.535 3.304 34.984 1.00 90.88 290 ILE A C 1
ATOM 2246 O O . ILE A 1 290 ? -26.744 4.375 35.556 1.00 90.88 290 ILE A O 1
ATOM 2250 N N . MET A 1 291 ? -25.395 3.037 34.343 1.00 90.19 291 MET A N 1
ATOM 2251 C CA . MET A 1 291 ? -24.284 3.982 34.230 1.00 90.19 291 MET A CA 1
ATOM 2252 C C . MET A 1 291 ? -24.709 5.280 33.525 1.00 90.19 291 MET A C 1
ATOM 2254 O O . MET A 1 291 ? -24.434 6.367 34.027 1.00 90.19 291 MET A O 1
ATOM 2258 N N . LYS A 1 292 ? -25.430 5.189 32.399 1.00 90.50 292 LYS A N 1
ATOM 2259 C CA . LYS A 1 292 ? -25.853 6.342 31.585 1.00 90.50 292 LYS A CA 1
ATOM 2260 C C . LYS A 1 292 ? -26.899 7.224 32.269 1.00 90.50 292 LYS A C 1
ATOM 2262 O O . LYS A 1 292 ? -26.902 8.437 32.074 1.00 90.50 292 LYS A O 1
ATOM 2267 N N . ARG A 1 293 ? -27.818 6.636 33.042 1.00 89.06 293 ARG A N 1
ATOM 2268 C CA . ARG A 1 293 ? -28.940 7.360 33.674 1.00 89.06 293 ARG A CA 1
ATOM 2269 C C . ARG A 1 293 ? -28.602 7.955 35.041 1.00 89.06 293 ARG A C 1
ATOM 2271 O O . ARG A 1 293 ? -29.412 8.705 35.591 1.00 89.06 293 ARG A O 1
ATOM 2278 N N . LYS A 1 294 ? -27.442 7.625 35.611 1.00 82.12 294 LYS A N 1
ATOM 2279 C CA . LYS A 1 294 ? -27.061 8.060 36.957 1.00 82.12 294 LYS A CA 1
ATOM 2280 C C . LYS A 1 294 ? -26.793 9.567 37.018 1.00 82.12 294 LYS A C 1
ATOM 2282 O O . LYS A 1 294 ? -26.103 10.130 36.175 1.00 82.12 294 LYS A O 1
ATOM 2287 N N . LYS A 1 295 ? -27.351 10.219 38.046 1.00 79.06 295 LYS A N 1
ATOM 2288 C CA . LYS A 1 295 ? -27.239 11.675 38.283 1.00 79.06 295 LYS A CA 1
ATOM 2289 C C . LYS A 1 295 ? -26.316 12.048 39.450 1.00 79.06 295 LYS A C 1
ATOM 2291 O O . LYS A 1 295 ? -26.000 13.224 39.610 1.00 79.06 295 LYS A O 1
ATOM 2296 N N . ILE A 1 296 ? -25.918 11.073 40.271 1.00 71.69 296 ILE A N 1
ATOM 2297 C CA . ILE A 1 296 ? -25.037 11.269 41.431 1.00 71.69 296 ILE A CA 1
ATOM 2298 C C . ILE A 1 296 ? -23.608 10.927 41.011 1.00 71.69 296 ILE A C 1
ATOM 2300 O O . ILE A 1 296 ? -23.361 9.843 40.490 1.00 71.69 296 ILE A O 1
ATOM 2304 N N . PHE A 1 297 ? -22.680 11.856 41.245 1.00 79.25 297 PHE A N 1
ATOM 2305 C CA . PHE A 1 297 ? -21.285 11.749 40.819 1.00 79.25 297 PHE A CA 1
ATOM 2306 C C . PHE A 1 297 ? -20.377 11.725 42.052 1.00 79.25 297 PHE A C 1
ATOM 2308 O O . PHE A 1 297 ? -20.037 12.771 42.599 1.00 79.25 297 PHE A O 1
ATOM 2315 N N . SER A 1 298 ? -20.013 10.526 42.507 1.00 87.81 298 SER A N 1
ATOM 2316 C CA . SER A 1 298 ? -18.999 10.311 43.544 1.00 87.81 298 SER A CA 1
ATOM 2317 C C . SER A 1 298 ? -17.753 9.658 42.941 1.00 87.81 298 SER A C 1
ATOM 2319 O O 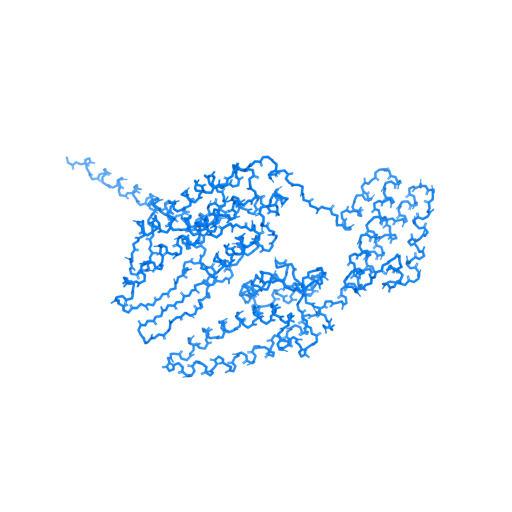. SER A 1 298 ? -17.783 9.158 41.814 1.00 87.81 298 SER A O 1
ATOM 2321 N N . LYS A 1 299 ? -16.653 9.640 43.701 1.00 87.62 299 LYS A N 1
ATOM 2322 C CA . LYS A 1 299 ? -15.430 8.931 43.306 1.00 87.62 299 LYS A CA 1
ATOM 2323 C C . LYS A 1 299 ? -15.700 7.448 43.038 1.00 87.62 299 LYS A C 1
ATOM 2325 O O . LYS A 1 299 ? -15.315 6.933 41.995 1.00 87.62 299 LYS A O 1
ATOM 2330 N N . GLU A 1 300 ? -16.411 6.795 43.953 1.00 89.81 300 GLU A N 1
ATOM 2331 C CA . GLU A 1 300 ? -16.757 5.375 43.852 1.00 89.81 300 GLU A CA 1
ATOM 2332 C C . GLU A 1 300 ? -17.634 5.089 42.622 1.00 89.81 300 GLU A C 1
ATOM 2334 O O . GLU A 1 300 ? -17.446 4.094 41.927 1.00 89.81 300 GLU A O 1
ATOM 2339 N N . GLU A 1 301 ? -18.569 5.987 42.308 1.00 88.44 301 GLU A N 1
ATOM 2340 C CA . GLU A 1 301 ? -19.412 5.878 41.115 1.00 88.44 301 GLU A CA 1
ATOM 2341 C C . GLU A 1 301 ? -18.608 6.043 39.822 1.00 88.44 301 GLU A C 1
ATOM 2343 O O . GLU A 1 301 ? -18.804 5.286 38.871 1.00 88.44 301 GLU A O 1
ATOM 2348 N N . ALA A 1 302 ? -17.667 6.990 39.787 1.00 89.00 302 ALA A N 1
ATOM 2349 C CA . ALA A 1 302 ? -16.772 7.149 38.647 1.00 89.00 302 ALA A CA 1
ATOM 2350 C C . ALA A 1 302 ? -15.894 5.905 38.446 1.00 89.00 302 ALA A C 1
ATOM 2352 O O . ALA A 1 302 ? -15.748 5.435 37.319 1.00 89.00 302 ALA A O 1
ATOM 2353 N N . GLU A 1 303 ? -15.357 5.328 39.524 1.00 90.44 303 GLU A N 1
ATOM 2354 C CA . GLU A 1 303 ? -14.586 4.081 39.479 1.00 90.44 303 GLU A CA 1
ATOM 2355 C C . GLU A 1 303 ? -15.422 2.909 38.949 1.00 90.44 303 GLU A C 1
ATOM 2357 O O . GLU A 1 303 ? -14.992 2.221 38.019 1.00 90.44 303 GLU A O 1
ATOM 2362 N N . LYS A 1 304 ? -16.652 2.732 39.450 1.00 91.75 304 LYS A N 1
ATOM 2363 C CA . LYS A 1 304 ? -17.590 1.713 38.951 1.00 91.75 304 LYS A CA 1
ATOM 2364 C C . LYS A 1 304 ? -17.916 1.906 37.472 1.00 91.75 304 LYS A C 1
ATOM 2366 O O . LYS A 1 304 ? -17.909 0.931 36.722 1.00 91.75 304 LYS A O 1
ATOM 2371 N N . ALA A 1 305 ? -18.159 3.139 37.031 1.00 91.44 305 ALA A N 1
ATOM 2372 C CA . ALA A 1 305 ? -18.430 3.443 35.628 1.00 91.44 305 ALA A CA 1
ATOM 2373 C C . ALA A 1 305 ? -17.231 3.116 34.726 1.00 91.44 305 ALA A C 1
ATOM 2375 O O . ALA A 1 305 ? -17.404 2.505 33.676 1.00 91.44 305 ALA A O 1
ATOM 2376 N N . MET A 1 306 ? -16.008 3.450 35.149 1.00 92.19 306 MET A N 1
ATOM 2377 C CA . MET A 1 306 ? -14.791 3.127 34.395 1.00 92.19 306 MET A CA 1
ATOM 2378 C C . MET A 1 306 ? -14.571 1.614 34.276 1.00 92.19 306 MET A C 1
ATOM 2380 O O . MET A 1 306 ? -14.252 1.123 33.194 1.00 92.19 306 MET A O 1
ATOM 2384 N N . VAL A 1 307 ? -14.782 0.861 35.361 1.00 93.81 307 VAL A N 1
ATOM 2385 C CA . VAL A 1 307 ? -14.710 -0.610 35.338 1.00 93.81 307 VAL A CA 1
ATOM 2386 C C . VAL A 1 307 ? -15.788 -1.193 34.426 1.00 93.81 307 VAL A C 1
ATOM 2388 O O . VAL A 1 307 ? -15.481 -2.031 33.583 1.00 93.81 307 VAL A O 1
ATOM 2391 N N . THR A 1 308 ? -17.027 -0.712 34.541 1.00 94.44 308 THR A N 1
ATOM 2392 C CA . THR A 1 308 ? -18.155 -1.154 33.705 1.00 94.44 308 THR A CA 1
ATOM 2393 C C . THR A 1 308 ? -17.868 -0.902 32.226 1.00 94.44 308 THR A C 1
ATOM 2395 O O . THR A 1 308 ? -17.977 -1.813 31.409 1.00 94.44 308 THR A O 1
ATOM 2398 N N . ALA A 1 309 ? -17.421 0.307 31.879 1.00 94.81 309 ALA A N 1
ATOM 2399 C CA . ALA A 1 309 ? -17.062 0.670 30.514 1.00 94.81 309 ALA A CA 1
ATOM 2400 C C . ALA A 1 309 ? -15.940 -0.213 29.958 1.00 94.81 309 ALA A C 1
ATOM 2402 O O . ALA A 1 309 ? -16.050 -0.706 28.836 1.00 94.81 309 ALA A O 1
ATOM 2403 N N . LYS A 1 310 ? -14.896 -0.470 30.755 1.00 95.06 310 LYS A N 1
ATOM 2404 C CA . LYS A 1 310 ? -13.805 -1.371 30.373 1.00 95.06 310 LYS A CA 1
ATOM 2405 C C . LYS A 1 310 ? -14.307 -2.792 30.114 1.00 95.06 310 LYS A C 1
ATOM 2407 O O . LYS A 1 310 ? -14.004 -3.346 29.067 1.00 95.06 310 LYS A O 1
ATOM 2412 N N . LEU A 1 311 ? -15.110 -3.362 31.015 1.00 95.06 311 LEU A N 1
ATOM 2413 C CA . LEU A 1 311 ? -15.654 -4.716 30.853 1.00 95.06 311 LEU A CA 1
ATOM 2414 C C . LEU A 1 311 ? -16.540 -4.840 29.607 1.00 95.06 311 LEU A C 1
ATOM 2416 O O . LEU A 1 311 ? -16.462 -5.840 28.893 1.00 95.06 311 LEU A O 1
ATOM 2420 N N . ILE A 1 312 ? -17.356 -3.821 29.326 1.00 95.25 312 ILE A N 1
ATOM 2421 C CA . ILE A 1 312 ? -18.184 -3.766 28.117 1.00 95.25 312 ILE A CA 1
ATOM 2422 C C . ILE A 1 312 ? -17.310 -3.704 26.863 1.00 95.25 312 ILE A C 1
ATOM 2424 O O . ILE A 1 312 ? -17.547 -4.455 25.917 1.00 95.25 312 ILE A O 1
ATOM 2428 N N . ILE A 1 313 ? -16.291 -2.843 26.849 1.00 94.50 313 ILE A N 1
ATOM 2429 C CA . ILE A 1 313 ? -15.359 -2.719 25.723 1.00 94.50 313 ILE A CA 1
ATOM 2430 C C . ILE A 1 313 ? -14.601 -4.033 25.510 1.00 94.50 313 ILE A C 1
ATOM 2432 O O . ILE A 1 313 ? -14.588 -4.529 24.387 1.00 94.50 313 ILE A O 1
ATOM 2436 N N . ASP A 1 314 ? -14.088 -4.665 26.567 1.00 93.38 314 ASP A N 1
ATOM 2437 C CA . ASP A 1 314 ? -13.416 -5.969 26.497 1.00 93.38 314 ASP A CA 1
ATOM 2438 C C . ASP A 1 314 ? -14.359 -7.061 25.947 1.00 93.38 314 ASP A C 1
ATOM 2440 O O . ASP A 1 314 ? -13.952 -7.930 25.169 1.00 93.38 314 ASP A O 1
ATOM 2444 N N . ALA A 1 315 ? -15.645 -7.037 26.321 1.00 94.50 315 ALA A N 1
ATOM 2445 C CA . ALA A 1 315 ? -16.652 -7.956 25.790 1.00 94.50 315 ALA A CA 1
ATOM 2446 C C . ALA A 1 315 ? -16.944 -7.705 24.300 1.00 94.50 315 ALA A C 1
ATOM 2448 O O . ALA A 1 315 ? -17.030 -8.658 23.519 1.00 94.50 315 ALA A O 1
ATOM 2449 N N . LEU A 1 316 ? -17.052 -6.437 23.892 1.00 94.62 316 LEU A N 1
ATOM 2450 C CA . LEU A 1 316 ? -17.214 -6.032 22.494 1.00 94.62 316 LEU A CA 1
ATOM 2451 C C . LEU A 1 316 ? -15.991 -6.421 21.654 1.00 94.62 316 LEU A C 1
ATOM 2453 O O . LEU A 1 316 ? -16.152 -6.942 20.553 1.00 94.62 316 LEU A O 1
ATOM 2457 N N . GLU A 1 317 ? -14.777 -6.253 22.177 1.00 92.12 317 GLU A N 1
ATOM 2458 C CA . GLU A 1 317 ? -13.539 -6.692 21.527 1.00 92.12 317 GLU A CA 1
ATOM 2459 C C . GLU A 1 317 ? -13.499 -8.211 21.368 1.00 92.12 317 GLU A C 1
ATOM 2461 O O . GLU A 1 317 ? -13.224 -8.713 20.280 1.00 92.12 317 GLU A O 1
ATOM 2466 N N . LYS A 1 318 ? -13.865 -8.973 22.406 1.00 92.25 318 LYS A N 1
ATOM 2467 C CA . LYS A 1 318 ? -13.995 -10.437 22.301 1.00 92.25 318 LYS A CA 1
ATOM 2468 C C . LYS A 1 318 ? -15.022 -10.860 21.257 1.00 92.25 318 LYS A C 1
ATOM 2470 O O . LYS A 1 318 ? -14.808 -11.862 20.572 1.00 92.25 318 LYS A O 1
ATOM 2475 N N . LYS A 1 319 ? -16.129 -10.124 21.128 1.00 92.94 319 LYS A N 1
ATOM 2476 C CA . LYS A 1 319 ? -17.135 -10.358 20.085 1.00 92.94 319 LYS A CA 1
ATOM 2477 C C . LYS A 1 319 ? -16.560 -10.064 18.698 1.00 92.94 319 LYS A C 1
ATOM 2479 O O . LYS A 1 319 ? -16.692 -10.899 17.808 1.00 92.94 319 LYS A O 1
ATOM 2484 N N . GLU A 1 320 ? -15.875 -8.935 18.539 1.00 93.19 320 GLU A N 1
ATOM 2485 C CA . GLU A 1 320 ? -15.207 -8.523 17.303 1.00 93.19 320 GLU A CA 1
ATOM 2486 C C . GLU A 1 320 ? -14.144 -9.540 16.857 1.00 93.19 320 GLU A C 1
ATOM 2488 O O . GLU A 1 320 ? -14.123 -9.940 15.697 1.00 93.19 320 GLU A O 1
ATOM 2493 N N . MET A 1 321 ? -13.320 -10.048 17.780 1.00 91.56 321 MET A N 1
ATOM 2494 C CA . MET A 1 321 ? -12.267 -11.033 17.491 1.00 91.56 321 MET A CA 1
ATOM 2495 C C . MET A 1 321 ? -12.776 -12.324 16.833 1.00 91.56 321 MET A C 1
ATOM 2497 O O . MET A 1 321 ? -12.011 -13.022 16.157 1.00 91.56 321 MET A O 1
ATOM 2501 N N . ARG A 1 322 ? -14.059 -12.666 17.022 1.00 91.06 322 ARG A N 1
ATOM 2502 C CA . ARG A 1 322 ? -14.681 -13.847 16.402 1.00 91.06 322 ARG A CA 1
ATOM 2503 C C . ARG A 1 322 ? -14.926 -13.674 14.904 1.00 91.06 322 ARG A C 1
ATOM 2505 O O . ARG A 1 322 ? -15.010 -14.686 14.214 1.00 91.06 322 ARG A O 1
ATOM 2512 N N . LEU A 1 323 ? -14.991 -12.436 14.406 1.00 93.00 323 LEU A N 1
ATOM 2513 C CA . LEU A 1 323 ? -15.103 -12.146 12.974 1.00 93.00 323 LEU A CA 1
ATOM 2514 C C . LEU A 1 323 ? -13.836 -12.547 12.215 1.00 93.00 323 LEU A C 1
ATOM 2516 O O . LEU A 1 323 ? -13.914 -12.952 11.058 1.00 93.00 323 LEU A O 1
ATOM 2520 N N . TYR A 1 324 ? -12.669 -12.434 12.852 1.00 95.56 324 TYR A N 1
ATOM 2521 C CA . TYR A 1 324 ? -11.389 -12.563 12.166 1.00 95.56 324 TYR A CA 1
ATOM 2522 C C . TYR A 1 324 ? -10.917 -14.017 12.038 1.00 95.56 324 TYR A C 1
ATOM 2524 O O . TYR A 1 324 ? -10.949 -14.811 12.994 1.00 95.56 324 TYR A O 1
ATOM 2532 N N . ALA A 1 325 ? -10.418 -14.356 10.850 1.00 96.12 325 ALA A N 1
ATOM 2533 C CA . ALA A 1 325 ? -9.920 -15.685 10.521 1.00 96.12 325 ALA A CA 1
ATOM 2534 C C . ALA A 1 325 ? -8.633 -16.022 11.311 1.00 96.12 325 ALA A C 1
ATOM 2536 O O . ALA A 1 325 ? -7.707 -15.208 11.344 1.00 96.12 325 ALA A O 1
ATOM 2537 N N . PRO A 1 326 ? -8.549 -17.195 11.971 1.00 93.94 326 PRO A N 1
ATOM 2538 C CA . PRO A 1 326 ? -7.342 -17.670 12.639 1.00 93.94 326 PRO A CA 1
ATOM 2539 C C . PRO A 1 326 ? -6.224 -17.986 11.641 1.00 93.94 326 PRO A C 1
ATOM 2541 O O . PRO A 1 326 ? -6.437 -18.098 10.435 1.00 93.94 326 PRO A O 1
ATOM 2544 N N . SER A 1 327 ? -5.016 -18.165 12.171 1.00 93.88 327 SER A N 1
ATOM 2545 C CA . SER A 1 327 ? -3.823 -18.496 11.390 1.00 93.88 327 SER A CA 1
ATOM 2546 C C . SER A 1 327 ? -3.963 -19.797 10.598 1.00 93.88 327 SER A C 1
ATOM 2548 O O . SER A 1 327 ? -3.528 -19.834 9.452 1.00 93.88 327 SER A O 1
ATOM 2550 N N . MET A 1 328 ? -4.600 -20.829 11.163 1.00 93.12 328 MET A N 1
ATOM 2551 C CA . MET A 1 328 ? -4.760 -22.131 10.501 1.00 93.12 328 MET A CA 1
ATOM 2552 C C . MET A 1 328 ? -5.622 -22.046 9.237 1.00 93.12 328 MET A C 1
ATOM 2554 O O . MET A 1 328 ? -5.164 -22.464 8.178 1.00 93.12 328 MET A O 1
ATOM 2558 N N . ASP A 1 329 ? -6.805 -21.421 9.303 1.00 94.88 329 ASP A N 1
ATOM 2559 C CA . ASP A 1 329 ? -7.679 -21.244 8.130 1.00 94.88 329 ASP A CA 1
ATOM 2560 C C . ASP A 1 329 ? -6.941 -20.497 7.004 1.00 94.88 329 ASP A C 1
ATOM 2562 O O . ASP A 1 329 ? -7.028 -20.846 5.827 1.00 94.88 329 ASP A O 1
ATOM 2566 N N . ARG A 1 330 ? -6.143 -19.488 7.379 1.00 95.44 330 ARG A N 1
ATOM 2567 C CA . ARG A 1 330 ? -5.318 -18.707 6.448 1.00 95.44 330 ARG A CA 1
ATOM 2568 C C . ARG A 1 330 ? -4.167 -19.525 5.855 1.00 95.44 330 ARG A C 1
ATOM 2570 O O . ARG A 1 330 ? -3.860 -19.343 4.679 1.00 95.44 330 ARG A O 1
ATOM 2577 N N . ALA A 1 331 ? -3.531 -20.388 6.647 1.00 94.94 331 ALA A N 1
ATOM 2578 C CA . ALA A 1 331 ? -2.433 -21.243 6.206 1.00 94.94 331 ALA A CA 1
ATOM 2579 C C . ALA A 1 331 ? -2.921 -22.303 5.212 1.00 94.94 331 ALA A C 1
ATOM 2581 O O . ALA A 1 331 ? -2.337 -22.437 4.141 1.00 94.94 331 ALA A O 1
ATOM 2582 N N . VAL A 1 332 ? -4.035 -22.980 5.513 1.00 96.88 332 VAL A N 1
ATOM 2583 C CA . VAL A 1 332 ? -4.646 -23.962 4.604 1.00 96.88 332 VAL A CA 1
ATOM 2584 C C . VAL A 1 332 ? -5.060 -23.293 3.293 1.00 96.88 332 VAL A C 1
ATOM 2586 O O . VAL A 1 332 ? -4.688 -23.772 2.224 1.00 96.88 332 VAL A O 1
ATOM 2589 N N . ALA A 1 333 ? -5.729 -22.137 3.359 1.00 97.31 333 ALA A N 1
ATOM 2590 C CA . ALA A 1 333 ? -6.070 -21.357 2.169 1.00 97.31 333 ALA A CA 1
ATOM 2591 C C . ALA A 1 333 ? -4.831 -21.024 1.316 1.00 97.31 333 ALA A C 1
ATOM 2593 O O . ALA A 1 333 ? -4.839 -21.220 0.102 1.00 97.31 333 ALA A O 1
ATOM 2594 N N . PHE A 1 334 ? -3.745 -20.570 1.953 1.00 96.06 334 PHE A N 1
ATOM 2595 C CA . PHE A 1 334 ? -2.494 -20.273 1.259 1.00 96.06 334 PHE A CA 1
ATOM 2596 C C . PHE A 1 334 ? -1.866 -21.517 0.623 1.00 96.06 334 PHE A C 1
ATOM 2598 O O . PHE A 1 334 ? -1.376 -21.420 -0.496 1.00 96.06 334 PHE A O 1
ATOM 2605 N N . MET A 1 335 ? -1.894 -22.677 1.285 1.00 97.12 335 MET A N 1
ATOM 2606 C CA . MET A 1 335 ? -1.363 -23.926 0.725 1.00 97.12 335 MET A CA 1
ATOM 2607 C C . MET A 1 335 ? -2.134 -24.371 -0.520 1.00 97.12 335 MET A C 1
ATOM 2609 O O . MET A 1 335 ? -1.515 -24.797 -1.494 1.00 97.12 335 MET A O 1
ATOM 2613 N N . VAL A 1 336 ? -3.463 -24.226 -0.518 1.00 98.19 336 VAL A N 1
ATOM 2614 C CA . VAL A 1 336 ? -4.298 -24.516 -1.694 1.00 98.19 336 VAL A CA 1
ATOM 2615 C C . VAL A 1 336 ? -3.939 -23.589 -2.855 1.00 98.19 336 VAL A C 1
ATOM 2617 O O . VAL A 1 336 ? -3.663 -24.058 -3.960 1.00 98.19 336 VAL A O 1
ATOM 2620 N N . ASP A 1 337 ? -3.872 -22.280 -2.597 1.00 98.06 337 ASP A N 1
ATOM 2621 C CA . ASP A 1 337 ? -3.470 -21.293 -3.603 1.00 98.06 337 ASP A CA 1
ATOM 2622 C C . ASP A 1 337 ? -2.044 -21.569 -4.122 1.00 98.06 337 ASP A C 1
ATOM 2624 O O . ASP A 1 337 ? -1.789 -21.521 -5.325 1.00 98.06 337 ASP A O 1
ATOM 2628 N N . PHE A 1 338 ? -1.109 -21.901 -3.228 1.00 97.00 338 PHE A N 1
ATOM 2629 C CA . PHE A 1 338 ? 0.282 -22.193 -3.567 1.00 97.00 338 PHE A CA 1
ATOM 2630 C C . PHE A 1 338 ? 0.417 -23.440 -4.444 1.00 97.00 338 PHE A C 1
ATOM 2632 O O . PHE A 1 338 ? 1.157 -23.405 -5.426 1.00 97.00 338 PHE A O 1
ATOM 2639 N N . ALA A 1 339 ? -0.304 -24.522 -4.134 1.00 97.88 339 ALA A N 1
ATOM 2640 C CA . ALA A 1 339 ? -0.290 -25.747 -4.930 1.00 97.88 339 ALA A CA 1
ATOM 2641 C C . ALA A 1 339 ? -0.828 -25.499 -6.348 1.00 97.88 339 ALA A C 1
ATOM 2643 O O . ALA A 1 339 ? -0.186 -25.875 -7.331 1.00 97.88 339 ALA A O 1
ATOM 2644 N N . MET A 1 340 ? -1.956 -24.789 -6.453 1.00 98.00 340 MET A N 1
ATOM 2645 C CA . MET A 1 340 ? -2.556 -24.410 -7.734 1.00 98.00 340 MET A CA 1
ATOM 2646 C C . MET A 1 340 ? -1.590 -23.574 -8.586 1.00 98.00 340 MET A C 1
ATOM 2648 O O . MET A 1 340 ? -1.356 -23.875 -9.757 1.00 98.00 340 MET A O 1
ATOM 2652 N N . LEU A 1 341 ? -0.992 -22.536 -7.997 1.00 98.06 341 LEU A N 1
ATOM 2653 C CA . LEU A 1 341 ? -0.073 -21.649 -8.709 1.00 98.06 341 LEU A CA 1
ATOM 2654 C C . LEU A 1 341 ? 1.256 -22.328 -9.045 1.00 98.06 341 LEU A C 1
ATOM 2656 O O . LEU A 1 341 ? 1.831 -22.035 -10.092 1.00 98.06 341 LEU A O 1
ATOM 2660 N N . SER A 1 342 ? 1.733 -23.252 -8.210 1.00 97.56 342 SER A N 1
ATOM 2661 C CA . SER A 1 342 ? 2.935 -24.038 -8.502 1.00 97.56 342 SER A CA 1
ATOM 2662 C C . SER A 1 342 ? 2.728 -24.933 -9.719 1.00 97.56 342 SER A C 1
ATOM 2664 O O . SER A 1 342 ? 3.574 -24.933 -10.608 1.00 97.56 342 SER A O 1
ATOM 2666 N N . ALA A 1 343 ? 1.584 -25.620 -9.822 1.00 97.44 343 ALA A N 1
ATOM 2667 C CA . ALA A 1 343 ? 1.257 -26.431 -10.995 1.00 97.44 343 ALA A CA 1
ATOM 2668 C C . ALA A 1 343 ? 1.231 -25.590 -12.285 1.00 97.44 343 ALA A C 1
ATOM 2670 O O . ALA A 1 343 ? 1.845 -25.959 -13.288 1.00 97.44 343 ALA A O 1
ATOM 2671 N N . LEU A 1 344 ? 0.596 -24.415 -12.236 1.00 97.00 344 LEU A N 1
ATOM 2672 C CA . LEU A 1 344 ? 0.564 -23.487 -13.368 1.00 97.00 344 LEU A CA 1
ATOM 2673 C C . LEU A 1 344 ? 1.963 -22.947 -13.720 1.00 97.00 344 LEU A C 1
ATOM 2675 O O . LEU A 1 344 ? 2.311 -22.822 -14.893 1.00 97.00 344 LEU A O 1
ATOM 2679 N N . SER A 1 345 ? 2.793 -22.669 -12.714 1.00 97.06 345 SER A N 1
ATOM 2680 C CA . SER A 1 345 ? 4.164 -22.179 -12.912 1.00 97.06 345 SER A CA 1
ATOM 2681 C C . SER A 1 345 ? 5.070 -23.238 -13.540 1.00 97.06 345 SER A C 1
ATOM 2683 O O . SER A 1 345 ? 5.889 -22.902 -14.390 1.00 97.06 345 SER A O 1
ATOM 2685 N N . ILE A 1 346 ? 4.899 -24.516 -13.177 1.00 97.38 346 ILE A N 1
ATOM 2686 C CA . ILE A 1 346 ? 5.600 -25.645 -13.810 1.00 97.38 346 ILE A CA 1
ATOM 2687 C C . ILE A 1 346 ? 5.248 -25.713 -15.296 1.00 97.38 346 ILE A C 1
ATOM 2689 O O . ILE A 1 346 ? 6.152 -25.824 -16.123 1.00 97.38 346 ILE A O 1
ATOM 2693 N N . PHE A 1 347 ? 3.963 -25.594 -15.647 1.00 96.06 347 PHE A N 1
ATOM 2694 C CA . PHE A 1 347 ? 3.526 -25.598 -17.045 1.00 96.06 347 PHE A CA 1
ATOM 2695 C C . PHE A 1 347 ? 4.246 -24.518 -17.868 1.00 96.06 347 PHE A C 1
ATOM 2697 O O . PHE A 1 347 ? 4.851 -24.829 -18.895 1.00 96.06 347 PHE A O 1
ATOM 2704 N N . PHE A 1 348 ? 4.258 -23.268 -17.393 1.00 94.00 348 PHE A N 1
ATOM 2705 C CA . PHE A 1 348 ? 4.942 -22.177 -18.093 1.00 94.00 348 PHE A CA 1
ATOM 2706 C C . PHE A 1 348 ? 6.467 -22.336 -18.113 1.00 94.00 348 PHE A C 1
ATOM 2708 O O . PHE A 1 348 ? 7.104 -22.041 -19.127 1.00 94.00 348 PHE A O 1
ATOM 2715 N N . ALA A 1 349 ? 7.061 -22.847 -17.032 1.00 94.25 349 ALA A N 1
ATOM 2716 C CA . ALA A 1 349 ? 8.493 -23.115 -16.975 1.00 94.25 349 ALA A CA 1
ATOM 2717 C C . ALA A 1 349 ? 8.917 -24.153 -18.025 1.00 94.25 349 ALA A C 1
ATOM 2719 O O . ALA A 1 349 ? 9.879 -23.913 -18.752 1.00 94.25 349 ALA A O 1
ATOM 2720 N N . VAL A 1 350 ? 8.170 -25.252 -18.178 1.00 94.75 350 VAL A N 1
ATOM 2721 C CA . VAL A 1 350 ? 8.413 -26.253 -19.233 1.00 94.75 350 VAL A CA 1
ATOM 2722 C C . VAL A 1 350 ? 8.174 -25.656 -20.623 1.00 94.75 350 VAL A C 1
ATOM 2724 O O . VAL A 1 350 ? 9.011 -25.810 -21.514 1.00 94.75 350 VAL A O 1
ATOM 2727 N N . ALA A 1 351 ? 7.069 -24.928 -20.809 1.00 92.62 351 ALA A N 1
ATOM 2728 C CA . ALA A 1 351 ? 6.707 -24.329 -22.093 1.00 92.62 351 ALA A CA 1
ATOM 2729 C C . ALA A 1 351 ? 7.743 -23.309 -22.598 1.00 92.62 351 ALA A 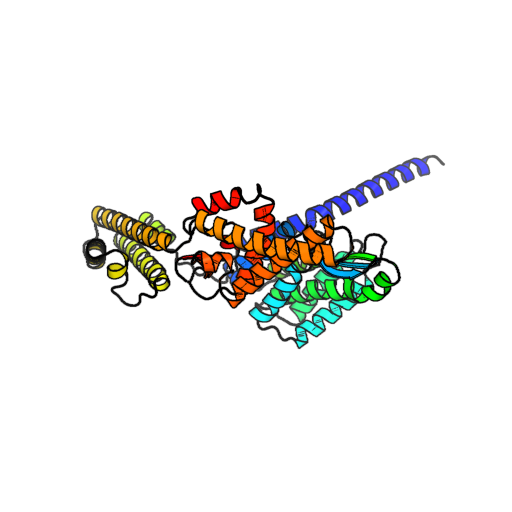C 1
ATOM 2731 O O . ALA A 1 351 ? 7.928 -23.176 -23.808 1.00 92.62 351 ALA A O 1
ATOM 2732 N N . SER A 1 352 ? 8.449 -22.628 -21.689 1.00 89.62 352 SER A N 1
ATOM 2733 C CA . SER A 1 352 ? 9.482 -21.644 -22.032 1.00 89.62 352 SER A CA 1
ATOM 2734 C C . SER A 1 352 ? 10.669 -22.229 -22.804 1.00 89.62 352 SER A C 1
ATOM 2736 O O . SER A 1 352 ? 11.332 -21.500 -23.538 1.00 89.62 352 SER A O 1
ATOM 2738 N N . ARG A 1 353 ? 10.954 -23.533 -22.643 1.00 89.25 353 ARG A N 1
ATOM 2739 C CA . ARG A 1 353 ? 12.159 -24.209 -23.170 1.00 89.25 353 ARG A CA 1
ATOM 2740 C C . ARG A 1 353 ? 13.486 -23.560 -22.733 1.00 89.25 353 ARG A C 1
ATOM 2742 O O . ARG A 1 353 ? 14.511 -23.762 -23.381 1.00 89.25 353 ARG A O 1
ATOM 2749 N N . MET A 1 354 ? 13.467 -22.771 -21.659 1.00 87.81 354 MET A N 1
ATOM 2750 C CA . MET A 1 354 ? 14.640 -22.141 -21.043 1.00 87.81 354 MET A CA 1
ATOM 2751 C C . MET A 1 354 ? 15.025 -22.883 -19.751 1.00 87.81 354 MET A C 1
ATOM 2753 O O . MET A 1 354 ? 14.561 -23.995 -19.501 1.00 87.81 354 MET A O 1
ATOM 2757 N N . ASN A 1 355 ? 15.889 -22.290 -18.918 1.00 91.06 355 ASN A N 1
ATOM 2758 C CA . ASN A 1 355 ? 16.254 -22.859 -17.621 1.00 91.06 355 ASN A CA 1
ATOM 2759 C C . ASN A 1 355 ? 15.004 -23.073 -16.750 1.00 91.06 355 ASN A C 1
ATOM 2761 O O . ASN A 1 355 ? 14.386 -22.111 -16.293 1.00 91.06 355 ASN A O 1
ATOM 2765 N N . PHE A 1 356 ? 14.660 -24.338 -16.503 1.00 94.06 356 PHE A N 1
ATOM 2766 C CA . PHE A 1 356 ? 13.435 -24.703 -15.797 1.00 94.06 356 PHE A CA 1
ATOM 2767 C C . PHE A 1 356 ? 13.339 -24.058 -14.408 1.00 94.06 356 PHE A C 1
ATOM 2769 O O . PHE A 1 356 ? 12.307 -23.479 -14.084 1.00 94.06 356 PHE A O 1
ATOM 2776 N N . ILE A 1 357 ? 14.410 -24.114 -13.608 1.00 94.81 357 ILE A N 1
ATOM 2777 C CA . ILE A 1 357 ? 14.415 -23.609 -12.226 1.00 94.81 357 ILE A CA 1
ATOM 2778 C C . ILE A 1 357 ? 14.192 -22.093 -12.207 1.00 94.81 357 ILE A C 1
ATOM 2780 O O . ILE A 1 357 ? 13.320 -21.608 -11.487 1.00 94.81 357 ILE A O 1
ATOM 2784 N N . GLY A 1 358 ? 14.939 -21.347 -13.026 1.00 91.50 358 GLY A N 1
ATOM 2785 C CA . GLY A 1 358 ? 14.814 -19.893 -13.119 1.00 91.50 358 GLY A CA 1
ATOM 2786 C C . GLY A 1 358 ? 13.422 -19.470 -13.582 1.00 91.50 358 GLY A C 1
ATOM 2787 O O . GLY A 1 358 ? 12.781 -18.636 -12.944 1.00 91.50 358 GLY A O 1
ATOM 2788 N N . MET A 1 359 ? 12.905 -20.105 -14.637 1.00 90.81 359 MET A N 1
ATOM 2789 C CA . MET A 1 359 ? 11.570 -19.798 -15.153 1.00 90.81 359 MET A CA 1
ATOM 2790 C C . MET A 1 359 ? 10.469 -20.179 -14.163 1.00 90.81 359 MET A C 1
ATOM 2792 O O . MET A 1 359 ? 9.517 -19.421 -14.001 1.00 90.81 359 MET A O 1
ATOM 2796 N N . PHE A 1 360 ? 10.607 -21.302 -13.452 1.00 95.12 360 PHE A N 1
ATOM 2797 C CA . PHE A 1 360 ? 9.669 -21.697 -12.403 1.00 95.12 360 PHE A CA 1
ATOM 2798 C C . PHE A 1 360 ? 9.590 -20.640 -11.298 1.00 95.12 360 PHE A C 1
ATOM 2800 O O . PHE A 1 360 ? 8.489 -20.217 -10.959 1.00 95.12 360 PHE A O 1
ATOM 2807 N N . ILE A 1 361 ? 10.727 -20.160 -10.781 1.00 93.31 361 ILE A N 1
ATOM 2808 C CA . ILE A 1 361 ? 10.764 -19.127 -9.731 1.00 93.31 361 ILE A CA 1
ATOM 2809 C C . ILE A 1 361 ? 10.150 -17.809 -10.223 1.00 93.31 361 ILE A C 1
ATOM 2811 O O . ILE A 1 361 ? 9.357 -17.192 -9.503 1.00 93.31 361 ILE A O 1
ATOM 2815 N N . ILE A 1 362 ? 10.485 -17.392 -11.447 1.00 91.12 362 ILE A N 1
ATOM 2816 C CA . ILE A 1 362 ? 9.973 -16.161 -12.061 1.00 91.12 362 ILE A CA 1
ATOM 2817 C C . ILE A 1 362 ? 8.450 -16.233 -12.234 1.00 91.12 362 ILE A C 1
ATOM 2819 O O . ILE A 1 362 ? 7.734 -15.323 -11.801 1.00 91.12 362 ILE A O 1
ATOM 2823 N N . PHE A 1 363 ? 7.935 -17.317 -12.826 1.00 93.38 363 PHE A N 1
ATOM 2824 C CA . PHE A 1 363 ? 6.496 -17.494 -13.018 1.00 93.38 363 PHE A CA 1
ATOM 2825 C C . PHE A 1 363 ? 5.769 -17.645 -11.687 1.00 93.38 363 PHE A C 1
ATOM 2827 O O . PHE A 1 363 ? 4.745 -16.996 -11.499 1.00 93.38 363 PHE A O 1
ATOM 2834 N N . LEU A 1 364 ? 6.318 -18.410 -10.741 1.00 95.00 364 LEU A N 1
ATOM 2835 C CA . LEU A 1 364 ? 5.723 -18.590 -9.420 1.00 95.00 364 LEU A CA 1
ATOM 2836 C C . LEU A 1 364 ? 5.581 -17.258 -8.688 1.00 95.00 364 LEU A C 1
ATOM 2838 O O . LEU A 1 364 ? 4.492 -16.941 -8.214 1.00 95.00 364 LEU A O 1
ATOM 2842 N N . SER A 1 365 ? 6.643 -16.453 -8.640 1.00 92.88 365 SER A N 1
ATOM 2843 C CA . SER A 1 365 ? 6.630 -15.159 -7.948 1.00 92.88 365 SER A CA 1
ATOM 2844 C C . SER A 1 365 ? 5.667 -14.172 -8.616 1.00 92.88 365 SER A C 1
ATOM 2846 O O . SER A 1 365 ? 4.869 -13.521 -7.937 1.00 92.88 365 SER A O 1
ATOM 2848 N N . SER A 1 366 ? 5.679 -14.114 -9.952 1.00 93.56 366 SER A N 1
ATOM 2849 C CA . SER A 1 366 ? 4.828 -13.209 -10.735 1.00 93.56 366 SER A CA 1
ATOM 2850 C C . SER A 1 366 ? 3.351 -13.589 -10.645 1.00 93.56 366 SER A C 1
ATOM 2852 O O . SER A 1 366 ? 2.507 -12.748 -10.332 1.00 93.56 366 SER A O 1
ATOM 2854 N N . LEU A 1 367 ? 3.027 -14.869 -10.860 1.00 95.44 367 LEU A N 1
ATOM 2855 C CA . LEU A 1 367 ? 1.663 -15.381 -10.765 1.00 95.44 367 LEU A CA 1
ATOM 2856 C C . LEU A 1 367 ? 1.133 -15.244 -9.343 1.00 95.44 367 LEU A C 1
ATOM 2858 O O . LEU A 1 367 ? 0.005 -14.797 -9.178 1.00 95.44 367 LEU A O 1
ATOM 2862 N N . GLN A 1 368 ? 1.932 -15.541 -8.313 1.00 94.94 368 GLN A N 1
ATOM 2863 C CA . GLN A 1 368 ? 1.527 -15.308 -6.928 1.00 94.94 368 GLN A CA 1
ATOM 2864 C C . GLN A 1 368 ? 1.217 -13.841 -6.652 1.00 94.94 368 GLN A C 1
ATOM 2866 O O . GLN A 1 368 ? 0.224 -13.546 -5.988 1.00 94.94 368 GLN A O 1
ATOM 2871 N N . PHE A 1 369 ? 2.049 -12.911 -7.108 1.00 95.69 369 PHE A N 1
ATOM 2872 C CA . PHE A 1 369 ? 1.802 -11.495 -6.873 1.00 95.69 369 PHE A CA 1
ATOM 2873 C C . PHE A 1 369 ? 0.520 -11.012 -7.563 1.00 95.69 369 PHE A C 1
ATOM 2875 O O . PHE A 1 369 ? -0.353 -10.423 -6.914 1.00 95.69 369 PHE A O 1
ATOM 2882 N N . LEU A 1 370 ? 0.382 -11.316 -8.855 1.00 96.00 370 LEU A N 1
ATOM 2883 C CA . LEU A 1 370 ? -0.772 -10.922 -9.657 1.00 96.00 370 LEU A CA 1
ATOM 2884 C C . LEU A 1 370 ? -2.057 -11.583 -9.159 1.00 96.00 370 LEU A C 1
ATOM 2886 O O . LEU A 1 370 ? -3.040 -10.888 -8.920 1.00 96.00 370 LEU A O 1
ATOM 2890 N N . TYR A 1 371 ? -2.046 -12.900 -8.946 1.00 97.81 371 TYR A N 1
ATOM 2891 C CA . TYR A 1 371 ? -3.215 -13.664 -8.516 1.00 97.81 371 TYR A CA 1
ATOM 2892 C C . TYR A 1 371 ? -3.788 -13.140 -7.202 1.00 97.81 371 TYR A C 1
ATOM 2894 O O . TYR A 1 371 ? -4.988 -12.879 -7.128 1.00 97.81 371 TYR A O 1
ATOM 2902 N N . PHE A 1 372 ? -2.949 -12.941 -6.180 1.00 97.69 372 PHE A N 1
ATOM 2903 C CA . PHE A 1 372 ? -3.432 -12.449 -4.892 1.00 97.69 372 PHE A CA 1
ATOM 2904 C C . PHE A 1 372 ? -3.927 -11.004 -5.000 1.00 97.69 372 PHE A C 1
ATOM 2906 O O . PHE A 1 372 ? -5.019 -10.707 -4.523 1.00 97.69 372 PHE A O 1
ATOM 2913 N N . THR A 1 373 ? -3.191 -10.124 -5.686 1.00 97.75 373 THR A N 1
ATOM 2914 C CA . THR A 1 373 ? -3.576 -8.709 -5.824 1.00 97.75 373 THR A CA 1
ATOM 2915 C C . THR A 1 373 ? -4.892 -8.542 -6.585 1.00 97.75 373 THR A C 1
ATOM 2917 O O . THR A 1 373 ? -5.788 -7.823 -6.135 1.00 97.75 373 THR A O 1
ATOM 2920 N N . VAL A 1 374 ? -5.026 -9.220 -7.726 1.00 98.00 374 VAL A N 1
ATOM 2921 C CA . VAL A 1 374 ? -6.196 -9.130 -8.608 1.00 98.00 374 VAL A CA 1
ATOM 2922 C C . VAL A 1 374 ? -7.408 -9.799 -7.964 1.00 98.00 374 VAL A C 1
ATOM 2924 O O . VAL A 1 374 ? -8.464 -9.172 -7.868 1.00 98.00 374 VAL A O 1
ATOM 2927 N N . SER A 1 375 ? -7.268 -11.032 -7.471 1.00 97.88 375 SER A N 1
ATOM 2928 C CA . SER A 1 375 ? -8.404 -11.780 -6.914 1.00 97.88 375 SER A CA 1
ATOM 2929 C C . SER A 1 375 ? -8.959 -11.109 -5.658 1.00 97.88 375 SER A C 1
ATOM 2931 O O . SER A 1 375 ? -10.169 -10.934 -5.527 1.00 97.88 375 SER A O 1
ATOM 2933 N N . GLU A 1 376 ? -8.086 -10.640 -4.761 1.00 97.44 376 GLU A N 1
ATOM 2934 C CA . GLU A 1 376 ? -8.521 -9.937 -3.552 1.00 97.44 376 GLU A CA 1
ATOM 2935 C C . GLU A 1 376 ? -9.166 -8.585 -3.863 1.00 97.44 376 GLU A C 1
ATOM 2937 O O . GLU A 1 376 ? -10.128 -8.209 -3.197 1.00 97.44 376 GLU A O 1
ATOM 2942 N N . TYR A 1 377 ? -8.697 -7.868 -4.886 1.00 97.44 377 TYR A N 1
ATOM 2943 C CA . TYR A 1 377 ? -9.316 -6.608 -5.290 1.00 97.44 377 TYR A CA 1
ATOM 2944 C C . TYR A 1 377 ? -10.719 -6.814 -5.886 1.00 97.44 377 TYR A C 1
ATOM 2946 O O . TYR A 1 377 ? -11.671 -6.126 -5.508 1.00 97.44 377 TYR A O 1
ATOM 2954 N N . PHE A 1 378 ? -10.876 -7.766 -6.811 1.00 96.88 378 PHE A N 1
ATOM 2955 C CA . PHE A 1 378 ? -12.155 -7.963 -7.496 1.00 96.88 378 PHE A CA 1
ATOM 2956 C C . PHE A 1 378 ? -13.178 -8.699 -6.633 1.00 96.88 378 PHE A C 1
ATOM 2958 O O . PHE A 1 378 ? -14.312 -8.221 -6.513 1.00 96.88 378 PHE A O 1
ATOM 2965 N N . TYR A 1 379 ? -12.767 -9.799 -6.002 1.00 95.94 379 TYR A N 1
ATOM 2966 C CA . TYR A 1 379 ? -13.657 -10.732 -5.307 1.00 95.94 379 TYR A CA 1
ATOM 2967 C C . TYR A 1 379 ? -13.585 -10.623 -3.783 1.00 95.94 379 TYR A C 1
ATOM 2969 O O . TYR A 1 379 ? -14.442 -11.157 -3.088 1.00 95.94 379 TYR A O 1
ATOM 2977 N N . GLY A 1 380 ? -12.574 -9.944 -3.231 1.00 96.12 380 GLY A N 1
ATOM 2978 C CA . GLY A 1 380 ? -12.320 -9.974 -1.790 1.00 96.12 380 GLY A CA 1
ATOM 2979 C C . GLY A 1 380 ? -11.799 -11.327 -1.307 1.00 96.12 380 GLY A C 1
ATOM 2980 O O . GLY A 1 380 ? -11.633 -11.514 -0.111 1.00 96.12 380 GLY A O 1
ATOM 2981 N N . SER A 1 381 ? -11.521 -12.284 -2.191 1.00 97.12 381 SER A N 1
ATOM 2982 C CA . SER A 1 381 ? -11.043 -13.610 -1.807 1.00 97.12 381 SER A CA 1
ATOM 2983 C C . SER A 1 381 ? -10.216 -14.247 -2.924 1.00 97.12 381 SER A C 1
ATOM 2985 O O . SER A 1 381 ? -10.281 -13.833 -4.079 1.00 97.12 381 SER A O 1
ATOM 2987 N N . THR A 1 382 ? -9.403 -15.230 -2.553 1.00 97.69 382 THR A N 1
ATOM 2988 C CA . THR A 1 382 ? -8.709 -16.145 -3.472 1.00 97.69 382 THR A CA 1
ATOM 2989 C C . THR A 1 382 ? -9.454 -17.479 -3.483 1.00 97.69 382 THR A C 1
ATOM 2991 O O . THR A 1 382 ? -10.279 -17.722 -2.606 1.00 97.69 382 THR A O 1
ATOM 2994 N N . VAL A 1 383 ? -9.167 -18.366 -4.436 1.00 97.94 383 VAL A N 1
ATOM 2995 C CA . VAL A 1 383 ? -9.754 -19.716 -4.494 1.00 97.94 383 VAL A CA 1
ATOM 2996 C C . VAL A 1 383 ? -9.563 -20.451 -3.165 1.00 97.94 383 VAL A C 1
ATOM 2998 O O . VAL A 1 383 ? -10.540 -20.900 -2.571 1.00 97.94 383 VAL A O 1
ATOM 3001 N N . GLY A 1 384 ? -8.335 -20.510 -2.643 1.00 97.62 384 GLY A N 1
ATOM 3002 C CA . GLY A 1 384 ? -8.047 -21.174 -1.372 1.00 97.62 384 GLY A CA 1
ATOM 3003 C C . GLY A 1 384 ? -8.794 -20.555 -0.191 1.00 97.62 384 GLY A C 1
ATOM 3004 O O . GLY A 1 384 ? -9.300 -21.264 0.674 1.00 97.62 384 GLY A O 1
ATOM 3005 N N . LYS A 1 385 ? -8.929 -19.227 -0.161 1.00 97.88 385 LYS A N 1
ATOM 3006 C CA . LYS A 1 385 ? -9.689 -18.536 0.889 1.00 97.88 385 LYS A CA 1
ATOM 3007 C C . LYS A 1 385 ? -11.192 -18.760 0.776 1.00 97.88 385 LYS A C 1
ATOM 3009 O O . LYS A 1 385 ? -11.839 -18.968 1.797 1.00 97.88 385 LYS A O 1
ATOM 3014 N N . ALA A 1 386 ? -11.735 -18.758 -0.437 1.00 97.38 386 ALA A N 1
ATOM 3015 C CA . ALA A 1 386 ? -13.141 -19.041 -0.685 1.00 97.38 386 ALA A CA 1
ATOM 3016 C C . ALA A 1 386 ? -13.505 -20.462 -0.229 1.00 97.38 386 ALA A C 1
ATOM 3018 O O . ALA A 1 386 ? -14.522 -20.639 0.435 1.00 97.38 386 ALA A O 1
ATOM 3019 N N . LEU A 1 387 ? -12.630 -21.444 -0.484 1.00 97.31 387 LEU A N 1
ATOM 3020 C CA . LEU A 1 387 ? -12.786 -22.818 0.012 1.00 97.31 387 LEU A CA 1
ATOM 3021 C C . LEU A 1 387 ? -12.773 -22.908 1.545 1.00 97.31 387 LEU A C 1
ATOM 3023 O O . LEU A 1 387 ? -13.447 -23.758 2.114 1.00 97.31 387 LEU A O 1
ATOM 3027 N N . MET A 1 388 ? -12.045 -22.013 2.216 1.00 97.38 388 MET A N 1
ATOM 3028 C CA . MET A 1 388 ? -12.025 -21.908 3.680 1.00 97.38 388 MET A CA 1
ATOM 3029 C C . MET A 1 388 ? -13.118 -20.984 4.242 1.00 97.38 388 MET A C 1
ATOM 3031 O O . MET A 1 388 ? -13.104 -20.694 5.437 1.00 97.38 388 MET A O 1
ATOM 3035 N N . HIS A 1 389 ? -14.049 -20.496 3.412 1.00 96.62 389 HIS A N 1
ATOM 3036 C CA . HIS A 1 389 ? -15.076 -19.515 3.788 1.00 96.62 389 HIS A CA 1
ATOM 3037 C C . HIS A 1 389 ? -14.504 -18.260 4.462 1.00 96.62 389 HIS A C 1
ATOM 3039 O O . HIS A 1 389 ? -15.088 -17.707 5.394 1.00 96.62 389 HIS A O 1
ATOM 3045 N N . ILE A 1 390 ? -13.344 -17.796 3.997 1.00 97.44 390 ILE A N 1
ATOM 3046 C CA . ILE A 1 390 ? -12.716 -16.561 4.465 1.00 97.44 390 ILE A CA 1
ATOM 3047 C C . ILE A 1 390 ? -12.491 -15.593 3.306 1.00 97.44 390 ILE A C 1
ATOM 3049 O O . ILE A 1 390 ? -12.433 -15.969 2.135 1.00 97.44 390 ILE A O 1
ATOM 3053 N N . GLY A 1 391 ? -12.283 -14.325 3.636 1.00 96.94 391 GLY A N 1
ATOM 3054 C CA . GLY A 1 391 ? -11.789 -13.356 2.668 1.00 96.94 391 GLY A CA 1
ATOM 3055 C C . GLY A 1 391 ? -11.329 -12.057 3.304 1.00 96.94 391 GLY A C 1
ATOM 3056 O O . GLY A 1 391 ? -11.303 -11.911 4.520 1.00 96.94 391 GLY A O 1
ATOM 3057 N N . VAL A 1 392 ? -10.917 -11.115 2.469 1.00 97.56 392 VAL A N 1
ATOM 3058 C CA . VAL A 1 392 ? -10.280 -9.854 2.832 1.00 97.56 392 VAL A CA 1
ATOM 3059 C C . VAL A 1 392 ? -11.251 -8.680 2.679 1.00 97.56 392 VAL A C 1
ATOM 3061 O O . VAL A 1 392 ? -11.874 -8.493 1.631 1.00 97.56 392 VAL A O 1
ATOM 3064 N N . ARG A 1 393 ? -11.345 -7.851 3.719 1.00 96.06 393 ARG A N 1
ATOM 3065 C CA . ARG A 1 393 ? -12.098 -6.587 3.733 1.00 96.06 393 ARG A CA 1
ATOM 3066 C C . ARG A 1 393 ? -11.223 -5.457 4.266 1.00 96.06 393 ARG A C 1
ATOM 3068 O O . ARG A 1 393 ? -10.171 -5.700 4.861 1.00 96.06 393 ARG A O 1
ATOM 3075 N N . MET A 1 394 ? -11.668 -4.222 4.066 1.00 95.25 394 MET A N 1
ATOM 3076 C CA . MET A 1 394 ? -11.148 -3.084 4.823 1.00 95.25 394 MET A CA 1
ATOM 3077 C C . MET A 1 394 ? -11.523 -3.223 6.305 1.00 95.25 394 MET A C 1
ATOM 3079 O O . MET A 1 394 ? -12.476 -3.921 6.650 1.00 95.25 394 MET A O 1
ATOM 3083 N N . GLU A 1 395 ? -10.810 -2.543 7.204 1.00 91.62 395 GLU A N 1
ATOM 3084 C CA . GLU A 1 395 ? -11.120 -2.590 8.647 1.00 91.62 395 GLU A CA 1
ATOM 3085 C C . GLU A 1 395 ? -12.537 -2.117 9.011 1.00 91.62 395 GLU A C 1
ATOM 3087 O O . GLU A 1 395 ? -13.089 -2.530 10.034 1.00 91.62 395 GLU A O 1
ATOM 3092 N N . ASN A 1 396 ? -13.124 -1.260 8.176 1.00 88.62 396 ASN A N 1
ATOM 3093 C CA . ASN A 1 396 ? -14.497 -0.768 8.285 1.00 88.62 396 ASN A CA 1
ATOM 3094 C C . ASN A 1 396 ? -15.534 -1.703 7.625 1.00 88.62 396 ASN A C 1
ATOM 3096 O O . ASN A 1 396 ? -16.692 -1.314 7.504 1.00 88.62 396 ASN A O 1
ATOM 3100 N N . MET A 1 397 ? -15.120 -2.907 7.211 1.00 91.12 397 MET A N 1
ATOM 3101 C CA . MET A 1 397 ? -15.908 -3.944 6.526 1.00 91.12 397 MET A CA 1
ATOM 3102 C C . MET A 1 397 ? -16.349 -3.618 5.097 1.00 91.12 397 MET A C 1
ATOM 3104 O O . MET A 1 397 ? -17.017 -4.431 4.458 1.00 91.12 397 MET A O 1
ATOM 3108 N N . GLU A 1 398 ? -15.914 -2.488 4.545 1.00 92.25 398 GLU A N 1
ATOM 3109 C CA . GLU A 1 398 ? -16.126 -2.176 3.136 1.00 92.25 398 GLU A CA 1
ATOM 3110 C C . GLU A 1 398 ? -15.276 -3.081 2.229 1.00 92.25 398 GLU A C 1
ATOM 3112 O O . GLU A 1 398 ? -14.331 -3.767 2.655 1.00 92.25 398 GLU A O 1
ATOM 3117 N N . LYS A 1 399 ? -15.626 -3.090 0.938 1.00 94.44 399 LYS A N 1
ATOM 3118 C CA . LYS A 1 399 ? -14.859 -3.802 -0.085 1.00 94.44 399 LYS A CA 1
ATOM 3119 C C . LYS A 1 399 ? -13.405 -3.319 -0.076 1.00 94.44 399 LYS A C 1
ATOM 3121 O O . LYS A 1 399 ? -13.140 -2.124 0.013 1.00 94.44 399 LYS A O 1
ATOM 3126 N N . LEU A 1 400 ? -12.473 -4.263 -0.201 1.00 95.69 400 LEU A N 1
ATOM 3127 C CA . LEU A 1 400 ? -11.047 -3.973 -0.291 1.00 95.69 400 LEU A CA 1
ATOM 3128 C C . LEU A 1 400 ? -10.752 -3.102 -1.519 1.00 95.69 400 LEU A C 1
ATOM 3130 O O . LEU A 1 400 ? -11.112 -3.463 -2.641 1.00 95.69 400 LEU A O 1
ATOM 3134 N N . ASP A 1 401 ? -10.079 -1.970 -1.318 1.00 95.50 401 ASP A N 1
ATOM 3135 C CA . ASP A 1 401 ? -9.619 -1.150 -2.435 1.00 95.50 401 ASP A CA 1
ATOM 3136 C C . ASP A 1 401 ? -8.310 -1.668 -3.045 1.00 95.50 401 ASP A C 1
ATOM 3138 O O . ASP A 1 401 ? -7.579 -2.469 -2.455 1.00 95.50 401 ASP A O 1
ATOM 3142 N N . PHE A 1 402 ? -8.016 -1.204 -4.262 1.00 96.75 402 PHE A N 1
ATOM 3143 C CA . PHE A 1 402 ? -6.860 -1.673 -5.022 1.00 96.75 402 PHE A CA 1
ATOM 3144 C C . PHE A 1 402 ? -5.538 -1.435 -4.290 1.00 96.75 402 PHE A C 1
ATOM 3146 O O . PHE A 1 402 ? -4.691 -2.319 -4.288 1.00 96.75 402 PHE A O 1
ATOM 3153 N N . ILE A 1 403 ? -5.356 -0.276 -3.647 1.00 96.25 403 ILE A N 1
ATOM 3154 C CA . ILE A 1 403 ? -4.090 0.032 -2.972 1.00 96.25 403 ILE A CA 1
ATOM 3155 C C . ILE A 1 403 ? -3.917 -0.815 -1.733 1.00 96.25 403 ILE A C 1
ATOM 3157 O O . ILE A 1 403 ? -2.827 -1.318 -1.502 1.00 96.25 403 ILE A O 1
ATOM 3161 N N . SER A 1 404 ? -4.976 -1.045 -0.968 1.00 96.81 404 SER A N 1
ATOM 3162 C CA . SER A 1 404 ? -4.911 -1.960 0.163 1.00 96.81 404 SER A CA 1
ATOM 3163 C C . SER A 1 404 ? -4.591 -3.392 -0.292 1.00 96.81 404 SER A C 1
ATOM 3165 O O . SER A 1 404 ? -3.739 -4.038 0.317 1.00 96.81 404 SER A O 1
ATOM 3167 N N . SER A 1 405 ? -5.175 -3.870 -1.401 1.00 97.69 405 SER A N 1
ATOM 3168 C CA . SER A 1 405 ? -4.817 -5.169 -2.001 1.00 97.69 405 SER A CA 1
ATOM 3169 C C . SER A 1 405 ? -3.360 -5.218 -2.483 1.00 97.69 405 SER A C 1
ATOM 3171 O O . SER A 1 405 ? -2.613 -6.144 -2.168 1.00 97.69 405 SER A O 1
ATOM 3173 N N . PHE A 1 406 ? -2.916 -4.197 -3.211 1.00 97.81 406 PHE A N 1
ATOM 3174 C CA . PHE A 1 406 ? -1.560 -4.108 -3.742 1.00 97.81 406 PHE A CA 1
ATOM 3175 C C . PHE A 1 406 ? -0.523 -4.045 -2.614 1.00 97.81 406 PHE A C 1
ATOM 3177 O O . PHE A 1 406 ? 0.391 -4.866 -2.563 1.00 97.81 406 PHE A O 1
ATOM 3184 N N . THR A 1 407 ? -0.705 -3.141 -1.649 1.00 96.94 407 THR A N 1
ATOM 3185 C CA . THR A 1 407 ? 0.213 -2.939 -0.522 1.00 96.94 407 THR A CA 1
ATOM 3186 C C . THR A 1 407 ? 0.373 -4.200 0.317 1.00 96.94 407 THR A C 1
ATOM 3188 O O . THR A 1 407 ? 1.503 -4.600 0.605 1.00 96.94 407 THR A O 1
ATOM 3191 N N . ARG A 1 408 ? -0.723 -4.889 0.671 1.00 96.12 408 ARG A N 1
ATOM 3192 C CA . ARG A 1 408 ? -0.608 -6.116 1.477 1.00 96.12 408 ARG A CA 1
ATOM 3193 C C . ARG A 1 408 ? 0.098 -7.249 0.733 1.00 96.12 408 ARG A C 1
ATOM 3195 O O . ARG A 1 408 ? 0.713 -8.103 1.377 1.00 96.12 408 ARG A O 1
ATOM 3202 N N . ASN A 1 409 ? -0.001 -7.291 -0.596 1.00 96.06 409 ASN A N 1
ATOM 3203 C CA . ASN A 1 409 ? 0.613 -8.336 -1.414 1.00 96.06 409 ASN A CA 1
ATOM 3204 C C . ASN A 1 409 ? 2.066 -8.022 -1.784 1.00 96.06 409 ASN A C 1
ATOM 3206 O O . ASN A 1 409 ? 2.871 -8.947 -1.802 1.00 96.06 409 ASN A O 1
ATOM 3210 N N . ILE A 1 410 ? 2.441 -6.749 -1.937 1.00 95.94 410 ILE A N 1
ATOM 3211 C CA . ILE A 1 410 ? 3.848 -6.324 -2.007 1.00 95.94 410 ILE A CA 1
ATOM 3212 C C . ILE A 1 410 ? 4.577 -6.665 -0.702 1.00 95.94 410 ILE A C 1
ATOM 3214 O O . ILE A 1 410 ? 5.608 -7.330 -0.717 1.00 95.94 410 ILE A O 1
ATOM 3218 N N . ILE A 1 411 ? 4.010 -6.299 0.452 1.00 95.25 411 ILE A N 1
ATOM 3219 C CA . ILE A 1 411 ? 4.633 -6.566 1.762 1.00 95.25 411 ILE A CA 1
ATOM 3220 C C . ILE A 1 411 ? 4.701 -8.070 2.065 1.00 95.25 411 ILE A C 1
ATOM 3222 O O . ILE A 1 411 ? 5.513 -8.508 2.877 1.00 95.25 411 ILE A O 1
ATOM 3226 N N . ARG A 1 412 ? 3.908 -8.896 1.369 1.00 93.56 412 ARG A N 1
ATOM 3227 C CA . ARG A 1 412 ? 3.979 -10.353 1.506 1.00 93.56 412 ARG A CA 1
ATOM 3228 C C . ARG A 1 412 ? 5.352 -10.918 1.133 1.00 93.56 412 ARG A C 1
ATOM 3230 O O . ARG A 1 412 ? 5.759 -11.913 1.720 1.00 93.56 412 ARG A O 1
ATOM 3237 N N . PHE A 1 413 ? 6.069 -10.289 0.204 1.00 92.19 413 PHE A N 1
ATOM 3238 C CA . PHE A 1 413 ? 7.436 -10.695 -0.117 1.00 92.19 413 PHE A CA 1
ATOM 3239 C C . PHE A 1 413 ? 8.378 -10.519 1.078 1.00 92.19 413 PHE A C 1
ATOM 3241 O O . PHE A 1 413 ? 9.168 -11.410 1.375 1.00 92.19 413 PHE A O 1
ATOM 3248 N N . PHE A 1 414 ? 8.213 -9.440 1.843 1.00 90.62 414 PHE A N 1
ATOM 3249 C CA . PHE A 1 414 ? 8.954 -9.245 3.086 1.00 90.62 414 PHE A CA 1
ATOM 3250 C C . PHE A 1 414 ? 8.530 -10.231 4.181 1.00 90.62 414 PHE A C 1
ATOM 3252 O O . PHE A 1 414 ? 9.387 -10.813 4.837 1.00 90.62 414 PHE A O 1
ATOM 3259 N N . ASP A 1 415 ? 7.226 -10.492 4.333 1.00 89.88 415 ASP A N 1
ATOM 3260 C CA . ASP A 1 415 ? 6.717 -11.546 5.229 1.00 89.88 415 ASP A CA 1
ATOM 3261 C C . ASP A 1 415 ? 7.345 -12.923 4.913 1.00 89.88 415 ASP A C 1
ATOM 3263 O O . ASP A 1 415 ? 7.682 -13.681 5.822 1.00 89.88 415 ASP A O 1
ATOM 3267 N N . MET A 1 416 ? 7.544 -13.240 3.627 1.00 89.50 416 MET A N 1
ATOM 3268 C CA . MET A 1 416 ? 8.208 -14.470 3.187 1.00 89.50 416 MET A CA 1
ATOM 3269 C C . MET A 1 416 ? 9.691 -14.501 3.582 1.00 89.50 416 MET A C 1
ATOM 3271 O O . MET A 1 416 ? 10.179 -15.538 4.025 1.00 89.50 416 MET A O 1
ATOM 3275 N N . MET A 1 417 ? 10.406 -13.379 3.456 1.00 87.62 417 MET A N 1
ATOM 3276 C CA . MET A 1 417 ? 11.813 -13.276 3.869 1.00 87.62 417 MET A CA 1
ATOM 3277 C C . MET A 1 417 ? 11.982 -13.389 5.392 1.00 87.62 417 MET A C 1
ATOM 3279 O O . MET A 1 417 ? 12.985 -13.919 5.871 1.00 87.62 417 MET A O 1
ATOM 3283 N N . LEU A 1 418 ? 10.996 -12.930 6.166 1.00 84.94 418 LEU A N 1
ATOM 3284 C CA . LEU A 1 418 ? 11.001 -12.988 7.627 1.00 84.94 418 LEU A CA 1
ATOM 3285 C C . LEU A 1 418 ? 10.632 -14.383 8.154 1.00 84.94 418 LEU A C 1
ATOM 3287 O O . LEU A 1 418 ? 9.513 -14.644 8.604 1.00 84.94 418 LEU A O 1
ATOM 3291 N N . GLY A 1 419 ? 11.615 -15.284 8.128 1.00 81.25 419 GLY A N 1
ATOM 3292 C CA . GLY A 1 419 ? 11.484 -16.630 8.684 1.00 81.25 419 GLY A CA 1
ATOM 3293 C C . GLY A 1 419 ? 10.441 -17.477 7.955 1.00 81.25 419 GLY A C 1
ATOM 3294 O O . GLY A 1 419 ? 9.735 -18.238 8.605 1.00 81.25 419 GLY A O 1
ATOM 3295 N N . PHE A 1 420 ? 10.295 -17.319 6.633 1.00 86.38 420 PHE A N 1
ATOM 3296 C CA . PHE A 1 420 ? 9.345 -18.083 5.814 1.00 86.38 420 PHE A CA 1
ATOM 3297 C C . PHE A 1 420 ? 7.911 -18.030 6.361 1.00 86.38 420 PHE A C 1
ATOM 3299 O O . PHE A 1 420 ? 7.288 -19.062 6.601 1.00 86.38 420 PHE A O 1
ATOM 3306 N N . TYR A 1 421 ? 7.385 -16.817 6.572 1.00 89.81 421 TYR A N 1
ATOM 3307 C CA . TYR A 1 421 ? 6.069 -16.547 7.172 1.00 89.81 421 TYR A CA 1
ATOM 3308 C C . TYR A 1 421 ? 5.926 -16.883 8.665 1.00 89.81 421 TYR A C 1
ATOM 3310 O O . TYR A 1 421 ? 4.856 -16.648 9.233 1.00 89.81 421 TYR A O 1
ATOM 3318 N N . PHE A 1 422 ? 6.972 -17.367 9.342 1.00 89.81 422 PHE A N 1
ATOM 3319 C CA . PHE A 1 422 ? 6.920 -17.661 10.777 1.00 89.81 422 PHE A CA 1
ATOM 3320 C C . PHE A 1 422 ? 6.540 -16.426 11.604 1.00 89.81 422 PHE A C 1
ATOM 3322 O O . PHE A 1 422 ? 5.629 -16.480 12.432 1.00 89.81 422 PHE A O 1
ATOM 3329 N N . VAL A 1 423 ? 7.164 -15.278 11.315 1.00 91.62 423 VAL A N 1
ATOM 3330 C CA . VAL A 1 423 ? 6.831 -14.007 11.978 1.00 91.62 423 VAL A CA 1
ATOM 3331 C C . VAL A 1 423 ? 5.383 -13.608 11.687 1.00 91.62 423 VAL A C 1
ATOM 3333 O O . VAL A 1 423 ? 4.671 -13.167 12.587 1.00 91.62 423 VAL A O 1
ATOM 3336 N N . SER A 1 424 ? 4.902 -13.819 10.459 1.00 92.19 424 SER A N 1
ATOM 3337 C CA . SER A 1 424 ? 3.513 -13.530 10.094 1.00 92.19 424 SER A CA 1
ATOM 3338 C C . SER A 1 424 ? 2.516 -14.377 10.889 1.00 92.19 424 SER A C 1
ATOM 3340 O O . SER A 1 424 ? 1.487 -13.852 11.308 1.00 92.19 424 SER A O 1
ATOM 3342 N N . LEU A 1 425 ? 2.808 -15.660 11.138 1.00 92.69 425 LEU A N 1
ATOM 3343 C CA . LEU A 1 425 ? 1.954 -16.533 11.954 1.00 92.69 425 LEU A CA 1
ATOM 3344 C C . LEU A 1 425 ? 1.886 -16.067 13.412 1.00 92.69 425 LEU A C 1
ATOM 3346 O O . LEU A 1 425 ? 0.795 -16.042 13.983 1.00 92.69 425 LEU A O 1
ATOM 3350 N N . ILE A 1 426 ? 3.017 -15.639 13.984 1.00 92.50 426 ILE A N 1
ATOM 3351 C CA . ILE A 1 426 ? 3.072 -15.044 15.328 1.00 92.50 426 ILE A CA 1
ATOM 3352 C C . ILE A 1 426 ? 2.231 -13.764 15.369 1.00 92.50 426 ILE A C 1
ATOM 3354 O O . ILE A 1 426 ? 1.354 -13.631 16.220 1.00 92.50 426 ILE A O 1
ATOM 3358 N N . LEU A 1 427 ? 2.430 -12.844 14.421 1.00 93.88 427 LEU A N 1
ATOM 3359 C CA . LEU A 1 427 ? 1.660 -11.598 14.362 1.00 93.88 427 LEU A CA 1
ATOM 3360 C C . LEU A 1 427 ? 0.152 -11.861 14.265 1.00 93.88 427 LEU A C 1
ATOM 3362 O O . LEU A 1 427 ? -0.622 -11.241 14.989 1.00 93.88 427 LEU A O 1
ATOM 3366 N N . 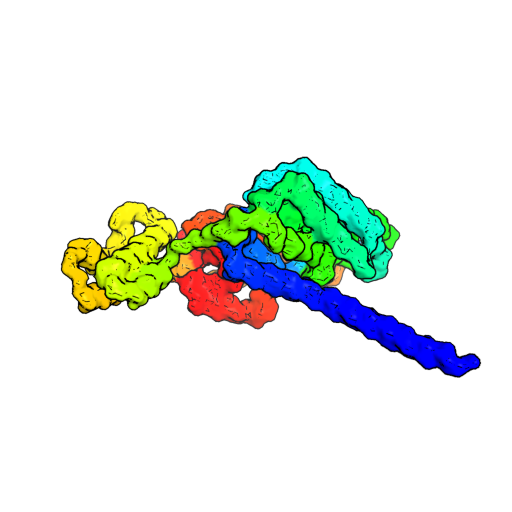ILE A 1 428 ? -0.271 -12.821 13.438 1.00 93.94 428 ILE A N 1
ATOM 3367 C CA . ILE A 1 428 ? -1.683 -13.209 13.319 1.00 93.94 428 ILE A CA 1
ATOM 3368 C C . ILE A 1 428 ? -2.213 -13.797 14.635 1.00 93.94 428 ILE A C 1
ATOM 3370 O O . ILE A 1 428 ? -3.359 -13.534 14.992 1.00 93.94 428 ILE A O 1
ATOM 3374 N N . ALA A 1 429 ? -1.414 -14.592 15.350 1.00 91.62 429 ALA A N 1
ATOM 3375 C CA . ALA A 1 429 ? -1.839 -15.231 16.594 1.00 91.62 429 ALA A CA 1
ATOM 3376 C C . ALA A 1 429 ? -2.040 -14.231 17.746 1.00 91.62 429 ALA A C 1
ATOM 3378 O O . ALA A 1 429 ? -2.953 -14.417 18.549 1.00 91.62 429 ALA A O 1
ATOM 3379 N N . PHE A 1 430 ? -1.221 -13.175 17.813 1.00 91.25 430 PHE A N 1
ATOM 3380 C CA . PHE A 1 430 ? -1.221 -12.222 18.933 1.00 91.25 430 PHE A CA 1
ATOM 3381 C C . PHE A 1 430 ? -1.860 -10.861 18.618 1.00 91.25 430 PHE A C 1
ATOM 3383 O O . PHE A 1 430 ? -2.156 -10.099 19.538 1.00 91.25 430 PHE A O 1
ATOM 3390 N N . SER A 1 431 ? -2.098 -10.529 17.346 1.00 92.44 431 SER A N 1
ATOM 3391 C CA . SER A 1 431 ? -2.778 -9.286 16.965 1.00 92.44 431 SER A CA 1
ATOM 3392 C C . SER A 1 431 ? -4.284 -9.357 17.271 1.00 92.44 431 SER A C 1
ATOM 3394 O O . SER A 1 431 ? -4.932 -10.322 16.855 1.00 92.44 431 SER A O 1
ATOM 3396 N N . PRO A 1 432 ? -4.897 -8.321 17.887 1.00 88.31 432 PRO A N 1
ATOM 3397 C CA . PRO A 1 432 ? -6.338 -8.292 18.172 1.00 88.31 432 PRO A CA 1
ATOM 3398 C C . PRO A 1 432 ? -7.218 -8.504 16.932 1.00 88.31 432 PRO A C 1
ATOM 3400 O O . PRO A 1 432 ? -8.261 -9.148 16.997 1.00 88.31 432 PRO A O 1
ATOM 3403 N N . LYS A 1 433 ? -6.781 -8.004 15.770 1.00 93.19 433 LYS A N 1
ATOM 3404 C CA . LYS A 1 433 ? -7.487 -8.165 14.487 1.00 93.19 433 LYS A CA 1
ATOM 3405 C C . LYS A 1 433 ? -6.975 -9.353 13.658 1.00 93.19 433 LYS A C 1
ATOM 3407 O O . LYS A 1 433 ? -7.347 -9.501 12.496 1.00 93.19 433 LYS A O 1
ATOM 3412 N N . LYS A 1 434 ? -6.092 -10.182 14.230 1.00 94.88 434 LYS A N 1
ATOM 3413 C CA . LYS A 1 434 ? -5.415 -11.317 13.575 1.00 94.88 434 LYS A CA 1
ATOM 3414 C C . LYS A 1 434 ? -4.729 -10.942 12.259 1.00 94.88 434 LYS A C 1
ATOM 3416 O O . LYS A 1 434 ? -4.829 -11.649 11.254 1.00 94.88 434 LYS A O 1
ATOM 3421 N N . GLN A 1 435 ? -4.055 -9.796 12.255 1.00 95.62 435 GLN A N 1
ATOM 3422 C CA . GLN A 1 435 ? -3.402 -9.215 11.082 1.00 95.62 435 GLN A CA 1
ATOM 3423 C C . GLN A 1 435 ? -1.918 -9.613 11.009 1.00 95.62 435 GLN A C 1
ATOM 3425 O O . GLN A 1 435 ? -1.218 -9.578 12.018 1.00 95.62 435 GLN A O 1
ATOM 3430 N N . ARG A 1 436 ? -1.421 -9.936 9.806 1.00 95.31 436 ARG A N 1
ATOM 3431 C CA . ARG A 1 436 ? 0.034 -9.944 9.522 1.00 95.31 436 ARG A CA 1
ATOM 3432 C C . ARG A 1 436 ? 0.527 -8.528 9.209 1.00 95.31 436 ARG A C 1
ATOM 3434 O O . ARG A 1 436 ? -0.291 -7.633 9.005 1.00 95.31 436 ARG A O 1
ATOM 3441 N N . LEU A 1 437 ? 1.839 -8.332 9.063 1.00 94.31 437 LEU A N 1
ATOM 3442 C CA . LEU A 1 437 ? 2.427 -7.017 8.771 1.00 94.31 437 LEU A CA 1
ATOM 3443 C C . LEU A 1 437 ? 1.780 -6.332 7.555 1.00 94.31 437 LEU A C 1
ATOM 3445 O O . LEU A 1 437 ? 1.331 -5.192 7.658 1.00 94.31 437 LEU A O 1
ATOM 3449 N N . GLY A 1 438 ? 1.652 -7.043 6.431 1.00 94.12 438 GLY A N 1
ATOM 3450 C CA . GLY A 1 438 ? 0.997 -6.501 5.237 1.00 94.12 438 GLY A CA 1
ATOM 3451 C C . GLY A 1 438 ? -0.471 -6.108 5.446 1.00 94.12 438 GLY A C 1
ATOM 3452 O O . GLY A 1 438 ? -0.930 -5.145 4.839 1.00 94.12 438 GLY A O 1
ATOM 3453 N N . ASP A 1 439 ? -1.202 -6.803 6.326 1.00 96.44 439 ASP A N 1
ATOM 3454 C CA . ASP A 1 439 ? -2.601 -6.477 6.630 1.00 96.44 439 ASP A CA 1
ATOM 3455 C C . ASP A 1 439 ? -2.704 -5.173 7.432 1.00 96.44 439 ASP A C 1
ATOM 3457 O O . ASP A 1 439 ? -3.536 -4.327 7.103 1.00 96.44 439 ASP A O 1
ATOM 3461 N N . ILE A 1 440 ? -1.830 -5.009 8.437 1.00 94.94 440 ILE A N 1
ATOM 3462 C CA . ILE A 1 440 ? -1.741 -3.811 9.287 1.00 94.94 440 ILE A CA 1
ATOM 3463 C C . ILE A 1 440 ? -1.424 -2.594 8.422 1.00 94.94 440 ILE A C 1
ATOM 3465 O O . ILE A 1 440 ? -2.102 -1.572 8.497 1.00 94.94 440 ILE A O 1
ATOM 3469 N N . VAL A 1 441 ? -0.405 -2.712 7.569 1.00 95.25 441 VAL A N 1
ATOM 3470 C CA . VAL A 1 441 ? 0.035 -1.602 6.723 1.00 95.25 441 VAL A CA 1
ATOM 3471 C C . VAL A 1 441 ? -1.033 -1.224 5.699 1.00 95.25 441 VAL A C 1
ATOM 3473 O O . VAL A 1 441 ? -1.242 -0.043 5.446 1.00 95.25 441 VAL A O 1
ATOM 3476 N N . ALA A 1 442 ? -1.740 -2.199 5.131 1.00 95.56 442 ALA A N 1
ATOM 3477 C CA . ALA A 1 442 ? -2.801 -1.944 4.163 1.00 95.56 442 ALA A CA 1
ATOM 3478 C C . ALA A 1 442 ? -4.135 -1.482 4.779 1.00 95.56 442 ALA A C 1
ATOM 3480 O O . ALA A 1 442 ? -5.034 -1.102 4.022 1.00 95.56 442 ALA A O 1
ATOM 3481 N N . GLY A 1 443 ? -4.296 -1.552 6.105 1.00 94.62 443 GLY A N 1
ATOM 3482 C CA . GLY A 1 443 ? -5.578 -1.299 6.767 1.00 94.62 443 GLY A CA 1
ATOM 3483 C C . GLY A 1 443 ? -6.648 -2.320 6.368 1.00 94.62 443 GLY A C 1
ATOM 3484 O O . GLY A 1 443 ? -7.793 -1.957 6.088 1.00 94.62 443 GLY A O 1
ATOM 3485 N N . SER A 1 444 ? -6.266 -3.598 6.286 1.00 96.12 444 SER A N 1
ATOM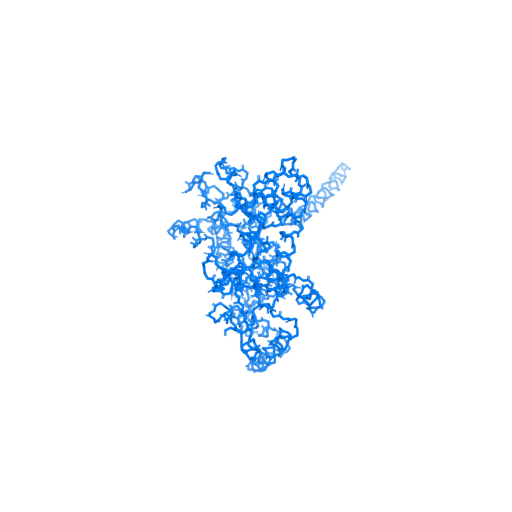 3486 C CA . SER A 1 444 ? -7.139 -4.700 5.858 1.00 96.12 444 SER A CA 1
ATOM 3487 C C . SER A 1 444 ? -7.246 -5.792 6.917 1.00 96.12 444 SER A C 1
ATOM 3489 O O . SER A 1 444 ? -6.352 -5.964 7.742 1.00 96.12 444 SER A O 1
ATOM 3491 N N . VAL A 1 445 ? -8.334 -6.554 6.892 1.00 96.44 445 VAL A N 1
ATOM 3492 C CA . VAL A 1 445 ? -8.597 -7.679 7.800 1.00 96.44 445 VAL A CA 1
ATOM 3493 C C . VAL A 1 445 ? -9.052 -8.898 7.015 1.00 96.44 445 VAL A C 1
ATOM 3495 O O . VAL A 1 445 ? -9.621 -8.772 5.929 1.00 96.44 445 VAL A O 1
ATOM 3498 N N . VAL A 1 446 ? -8.810 -10.086 7.571 1.00 97.31 446 VAL A N 1
ATOM 3499 C CA . VAL A 1 446 ? -9.328 -11.344 7.022 1.00 97.31 446 VAL A CA 1
ATOM 3500 C C . VAL A 1 446 ? -10.471 -11.827 7.902 1.00 97.31 446 VAL A C 1
ATOM 3502 O O . VAL A 1 446 ? -10.278 -12.040 9.098 1.00 97.31 446 VAL A O 1
ATOM 3505 N N . VAL A 1 447 ? -11.651 -11.989 7.313 1.00 96.06 447 VAL A N 1
ATOM 3506 C CA . VAL A 1 4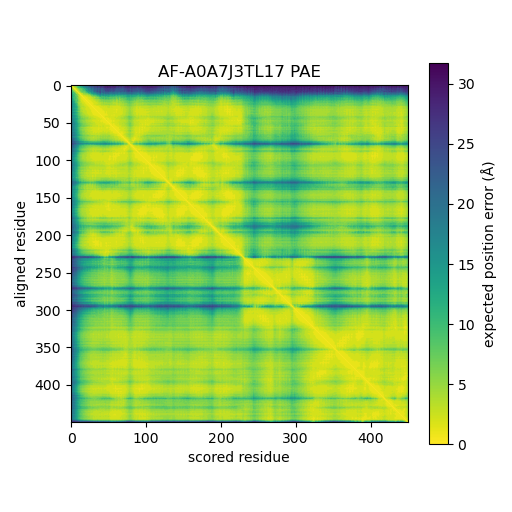47 ? -12.912 -12.279 8.004 1.00 96.06 447 VAL A CA 1
ATOM 3507 C C . VAL A 1 447 ? -13.457 -13.648 7.609 1.00 96.06 447 VAL A C 1
ATOM 3509 O O . VAL A 1 447 ? -13.173 -14.130 6.513 1.00 96.06 447 VAL A O 1
ATOM 3512 N N . LYS A 1 448 ? -14.210 -14.272 8.518 1.00 94.56 448 LYS A N 1
ATOM 3513 C CA . LYS A 1 448 ? -14.923 -15.539 8.306 1.00 94.56 448 LYS A CA 1
ATOM 3514 C C . LYS A 1 448 ? -16.312 -15.317 7.714 1.00 94.56 448 LYS A C 1
ATOM 3516 O O . LYS A 1 448 ? -16.915 -14.283 7.978 1.00 94.56 448 LYS A O 1
ATOM 3521 N N . ASN A 1 449 ? -16.824 -16.345 7.039 1.00 79.69 449 ASN A N 1
ATOM 3522 C CA . ASN A 1 449 ? -18.188 -16.457 6.520 1.00 79.69 449 ASN A CA 1
ATOM 3523 C C . ASN A 1 449 ? -18.566 -15.253 5.648 1.00 79.69 449 ASN A C 1
ATOM 3525 O O . ASN A 1 449 ? -19.456 -14.480 6.003 1.00 79.69 449 ASN A O 1
ATOM 3529 N N . MET A 1 450 ? -17.810 -15.079 4.558 1.00 62.34 450 MET A N 1
ATOM 3530 C CA . MET A 1 450 ? -18.028 -14.013 3.574 1.00 62.34 450 MET A CA 1
ATOM 3531 C C . MET A 1 450 ? -19.343 -14.119 2.819 1.00 62.34 450 MET A C 1
ATOM 3533 O O . MET A 1 450 ? -19.748 -15.263 2.517 1.00 62.34 450 MET A O 1
#

pLDDT: mean 91.65, std 7.87, range [50.88, 98.62]

Sequence (450 aa):
MKISKHFCIGIQSLNVLLNLLETVFLILLPLVLLAFLVVAYSTHRGMFLKIGFSHKEMGLIAIGPFAAMMFDMPVFISKNYFLAFNLGGAVVPIVLSLHLIKKKNISLIKVISGTAIVAAAAFMITKVTDMGVVAYFPFYLIPSILSVLIAFLLFSNHSEKTPGYGYAISTLGVLIGGDFFHFPEIFSKPFMGSVGGAGLYDMVYIAGLLTICLILPFMGKDVKRAPFPLKEPSMLLRMAYLSKDYRKAIQYAIEAVELKTHEVAKKFGIEGDYALLLLIGSAAYNDYIIMKRKKIFSKEEAEKAMVTAKLIIDALEKKEMRLYAPSMDRAVAFMVDFAMLSALSIFFAVASRMNFIGMFIIFLSSLQFLYFTVSEYFYGSTVGKALMHIGVRMENMEKLDFISSFTRNIIRFFDMMLGFYFVSLILIAFSPKKQRLGDIVAGSVVVKNM

Nearest PDB structures (foldseek):
  7t92-assembly1_C  TM=6.526E-01  e=2.606E+00  Thermothelomyces thermophilus ATCC 42464
  6gwh-assembly1_A  TM=1.490E-01  e=4.419E-01  Pyrococcus furiosus DSM 3638
  8tlu-assembly1_A  TM=1.556E-01  e=4.062E+00  Escherichia coli K-12

Foldseek 3Di:
DPVVVVVVVVVVVVVVVVVVVVVVCLVCLLVVLLVLVVVLCVVQVLLCVLLPNHLQLNLLLNQLLVLFLVFWAWPDDDPLATETAGRQQAVSLQVLLVNSCVSLVPDPVLLVVLLQVLLQLLLVQWDQDPQGIDGDPPSLQVSLVSLLVSLCVVDPLADSSSLSSSLNSSLSSNQCNRHVVCVVVQVVGRDHDYRRNVRSSHSSSSSSSSNNSVSVVSHDPCSRPRDDDDDA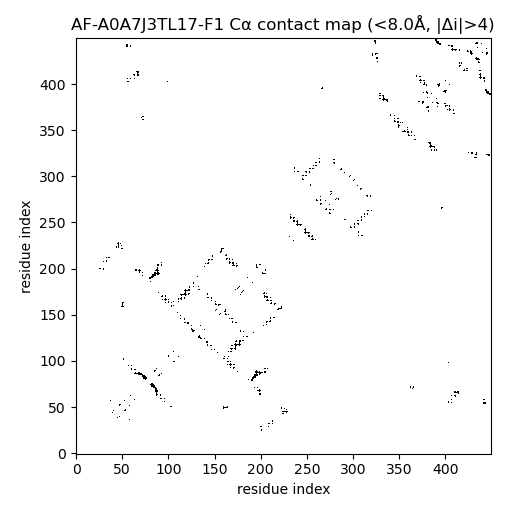LVVLLVCLVVDPFQVSSLVSLLSSLVVLLVLLCLLVVHDDPCSLCVQQHDVLVVLSVCSVPDDDGDPVSSVSSSVSSVVSSVSSLVSSLQFFDALVLVVQLVVVVLVVQLVVQQVQLVVVVPDSVVSSVNSSLNCQLCQQLVCCQPPQAHPSNVVSQKGKAASSRHRQHNSLSNQLSSCVSVCCVVVRVPQQNVCLNPPSQSGGPSCVSSNMGMGGRD

Radius of gyration: 26.83 Å; Cα contacts (8 Å, |Δi|>4): 684; chains: 1; bounding box: 91×53×74 Å

Secondary structure (DSSP, 8-state):
--HHHHHHHHHHHHHHHHHHHHHHHHHHHHHHHHHHHHHHHHH-HHHHHHHT--HHHHHHHHHHHHHHTT-EEEEEEETTEEEEEEIIIIIHHHHHHHHHHHHTT--HHHHHHHHHHHHHHHHHHEEEETTEEEE-TTGGGHHHHHHHHHHHHHS-TT-TTHHHHHHHHHHHHHIIIIIGGGHHHHTTS-EEEEETTTGGGSHHHHHHHHHHHHHGGGS-HHHHTPPP----HHHHHHHHHH-SSHHHHHHHHHHHHHHHHHHHHHHTT--STTHHHHHH-HHHHHHHHHHHH-----HHHHHHHHHHHHHHHHHHHHHHHTTBPPHHHHHHHHHHHHHHHHHHHHHHHHHTTS-HHHHHHHHHHHHHHHHHHHHHHHHSS-HHHHHTTEEEEETTSSBPPHHHHHHHHHHHHHHHHTTTTHHHHHHHHHSTT---HHHHHHTEEEEE--